Protein AF-0000000084507721 (afdb_homodimer)

Organism: NCBI:txid456999

Nearest PDB structures (foldseek):
  3mil-assembly1_B  TM=8.623E-01  e=1.709E-20  Saccharomyces cerevisiae
  4s1p-assembly1_A  TM=7.567E-01  e=1.473E-06  Slackia heliotrinireducens DSM 20476
  6tv3-assembly1_A  TM=5.163E-01  e=1.808E-02  Pyrococcus furiosus
  1ejb-assembly1_E  TM=3.670E-01  e=1.397E-01  Saccharomyces cerevisiae
  2p2n-assembly1_B  TM=4.055E-01  e=7.359E+00  Escherichia coli

Secondary structure (DSSP, 8-state):
-B-S-S-EEEEEESHHHHGGGSTT-HHHHHHHHTTTT-EEEEEE-TT--HHHHHHHHHHHBPPGGGGGGS--EEEEEEE--TTTTS-TTSTT---HHHHHHHHHHHHHHHH-TTSTT--TT-EEEEEPPPP--HHHHHHHHHTSSS-------HHHHHHHHHHHHHHHHHHT--EE-HHHHHHHHTTTSTGGGGGT-TTSSS--HHHHHHHHHHHHHHHHHH-GGGSTTTSPPSS--GGGS-TTS-GGGGS------/-B-S-S-EEEEEESHHHHGGGSTT-HHHHHHHHTTTT-EEEEEE-TT--HHHHHHHHHHHBPPGGGGGGS--EEEEEEE--TTTTS-TTSTT---HHHHHHHHHHHHHHHH-TTSTT--TT-EEEEEPPPP--HHHHHHHHHTSSS-------HHHHHHHHHHHHHHHHHHT--EE-HHHHHHHHTTTSTGGGGGT-TTSSS--HHHHHHHHHHHHHHHHHH-GGGSTTTSPPSS--GGGS-TTS-GGGGS------

Sequence (514 aa):
MAANALDCIMLLGDSLTQGGWEPRGFAQQLAYVYARKLDVINRGLSGYNTEWAIPVFEQCFAKSEIQSSVPKVKLLVIWFGANDACLEQSPQHVPLAKFAENINKLIDIPTSPSSPWYSPTTRIILVTAPPVNATQRGKELGSRNPPIAPDRTHETTRSYAQAVIDVGNKRSIPVVDLWSALWREAGETEKGLESLLPDGLHCNEKSYTVLYDLIIKTISEHYPELHFDKLPKVYPAWDEIDWKNPGPSLKSHRIDIMAANALDCIMLLGDSLTQGGWEPRGFAQQLAYVYARKLDVINRGLSGYNTEWAIPVFEQCFAKSEIQSSVPKVKLLVIWFGANDACLEQSPQHVPLAKFAENINKLIDIPTSPSSPWYSPTTRIILVTAPPVNATQRGKELGSRNPPIAPDRTHETTRSYAQAVIDVGNKRSIPVVDLWSALWREAGETEKGLESLLPDGLHCNEKSYTVLYDLIIKTISEHYPELHFDKLPKVYPAWDEIDWKNPGPSLKSHRIDI

Solvent-accessible surface area (backbone atoms only — not comparable to full-atom values): 25578 Å² total; per-residue (Å²): 48,48,31,64,58,48,37,24,35,36,37,37,26,14,40,68,44,43,48,12,29,39,63,46,12,33,51,23,52,48,35,44,65,23,54,58,46,32,46,60,44,74,52,22,36,51,64,36,24,61,78,62,41,51,62,42,45,62,54,39,36,21,40,47,90,54,30,88,63,29,24,44,31,53,33,38,37,44,38,56,36,63,38,20,29,25,36,82,90,39,93,41,36,42,60,68,70,57,44,46,51,41,53,50,49,64,53,34,40,35,62,31,86,86,33,69,29,35,33,84,68,45,39,61,37,40,34,29,25,60,65,41,20,33,66,56,32,25,52,56,34,46,69,38,90,74,59,38,75,68,44,52,45,46,67,50,35,48,53,40,25,49,40,48,48,51,52,21,60,75,68,72,35,55,62,40,59,41,25,61,54,50,35,57,74,16,71,69,38,58,76,39,32,51,82,32,14,78,60,19,66,46,68,38,48,62,41,21,44,52,49,37,53,45,50,53,50,49,31,50,74,76,39,46,76,69,27,57,90,65,46,66,51,25,51,61,54,49,89,67,43,39,85,93,56,42,71,81,43,46,43,80,56,71,72,93,120,48,48,31,60,58,47,36,24,34,36,38,38,28,14,40,67,44,43,48,12,31,39,62,46,11,33,50,22,51,48,33,44,64,22,56,58,46,32,46,62,43,72,52,22,36,52,65,36,24,61,79,64,39,49,61,41,44,62,55,39,36,22,38,47,89,53,32,88,62,28,25,43,31,52,34,36,39,44,37,55,38,63,39,19,30,26,35,83,89,40,92,41,36,41,59,67,69,56,43,47,51,41,55,50,48,64,53,34,40,35,61,30,83,84,32,70,29,35,32,85,70,45,38,61,38,39,35,29,26,60,64,41,20,32,67,57,31,26,52,56,33,47,68,38,90,74,60,37,74,68,44,52,44,47,68,50,34,49,53,40,25,48,40,48,48,50,51,21,60,76,69,73,36,56,62,40,61,40,25,61,53,50,36,57,74,16,70,70,40,59,77,39,32,52,81,33,14,78,61,19,65,45,69,37,50,64,41,21,42,53,49,38,53,44,52,52,51,49,30,50,73,76,39,46,76,69,28,56,89,64,45,66,50,24,51,61,54,51,89,66,42,40,83,92,57,42,70,82,42,47,44,79,57,69,73,95,117

Radius of gyration: 23.7 Å; Cα contacts (8 Å, |Δi|>4): 1143; chains: 2; bounding box: 50×69×52 Å

Structure (mmCIF, N/CA/C/O backbone):
data_AF-0000000084507721-model_v1
#
loop_
_entity.id
_entity.type
_entity.pdbx_description
1 polymer 'GDSL esterase/lipase At5g62930'
#
loop_
_atom_site.group_PDB
_atom_site.id
_atom_site.type_symbol
_atom_site.label_atom_id
_atom_site.label_alt_id
_atom_site.label_comp_id
_atom_site.label_asym_id
_atom_site.label_entity_id
_atom_site.label_seq_id
_atom_site.pdbx_PDB_ins_code
_atom_site.Cartn_x
_atom_site.Cartn_y
_atom_site.Cartn_z
_atom_site.occupancy
_atom_site.B_iso_or_equiv
_atom_site.auth_seq_id
_atom_site.auth_comp_id
_atom_site.auth_asym_id
_atom_site.auth_atom_id
_atom_site.pdbx_PDB_model_num
ATOM 1 N N . MET A 1 1 ? -9.742 -3.73 -13.961 1 88 1 MET A N 1
ATOM 2 C CA . MET A 1 1 ? -9.922 -2.645 -13 1 88 1 MET A CA 1
ATOM 3 C C . MET A 1 1 ? -10.055 -3.191 -11.578 1 88 1 MET A C 1
ATOM 5 O O . MET A 1 1 ? -10.336 -4.375 -11.391 1 88 1 MET A O 1
ATOM 9 N N . ALA A 1 2 ? -9.672 -2.301 -10.641 1 92 2 ALA A N 1
ATOM 10 C CA . ALA A 1 2 ? -9.727 -2.764 -9.258 1 92 2 ALA A CA 1
ATOM 11 C C . ALA A 1 2 ? -11.141 -2.688 -8.703 1 92 2 ALA A C 1
ATOM 13 O O . ALA A 1 2 ? -11.664 -1.598 -8.453 1 92 2 ALA A O 1
ATOM 14 N N . ALA A 1 3 ? -11.688 -3.791 -8.469 1 92.88 3 ALA A N 1
ATOM 15 C CA . ALA A 1 3 ? -13.055 -3.838 -7.945 1 92.88 3 ALA A CA 1
ATOM 16 C C . ALA A 1 3 ? -13.094 -3.381 -6.488 1 92.88 3 ALA A C 1
ATOM 18 O O . ALA A 1 3 ? -12.055 -3.252 -5.84 1 92.88 3 ALA A O 1
ATOM 19 N N . ASN A 1 4 ? -14.289 -3.09 -6.055 1 92.75 4 ASN A N 1
ATOM 20 C CA . ASN A 1 4 ? -14.539 -2.764 -4.652 1 92.75 4 ASN A CA 1
ATOM 21 C C . ASN A 1 4 ? -14.555 -4.016 -3.781 1 92.75 4 ASN A C 1
ATOM 23 O O . ASN A 1 4 ? -15.562 -4.316 -3.137 1 92.75 4 ASN A O 1
ATOM 27 N N . ALA A 1 5 ? -13.43 -4.695 -3.754 1 94.25 5 ALA A N 1
ATOM 28 C CA . ALA A 1 5 ? -13.352 -6.008 -3.115 1 94.25 5 ALA A CA 1
ATOM 29 C C . ALA A 1 5 ? -12.992 -5.879 -1.638 1 94.25 5 ALA A C 1
ATOM 31 O O . ALA A 1 5 ? -13.375 -6.719 -0.822 1 94.25 5 ALA A O 1
ATOM 32 N N . LEU A 1 6 ? -12.258 -4.914 -1.302 1 96.44 6 LEU A N 1
ATOM 33 C CA . LEU A 1 6 ? -11.867 -4.645 0.077 1 96.44 6 LEU A CA 1
ATOM 34 C C . LEU A 1 6 ? -12.133 -3.189 0.445 1 96.44 6 LEU A C 1
ATOM 36 O O . LEU A 1 6 ? -11.93 -2.291 -0.378 1 96.44 6 LEU A O 1
ATOM 40 N N . ASP A 1 7 ? -12.594 -2.949 1.655 1 97.06 7 ASP A N 1
ATOM 41 C CA . ASP A 1 7 ? -12.578 -1.606 2.229 1 97.06 7 ASP A CA 1
ATOM 42 C C . ASP A 1 7 ? -11.148 -1.146 2.5 1 97.06 7 ASP A C 1
ATOM 44 O O . ASP A 1 7 ? -10.188 -1.855 2.18 1 97.06 7 ASP A O 1
ATOM 48 N N . CYS A 1 8 ? -10.992 0.121 3.043 1 97.69 8 CYS A N 1
ATOM 49 C CA . CYS A 1 8 ? -9.602 0.556 3.115 1 97.69 8 CYS A CA 1
ATOM 50 C C . CYS A 1 8 ? -9.391 1.503 4.289 1 97.69 8 CYS A C 1
ATOM 52 O O . CYS A 1 8 ? -10.352 1.972 4.898 1 97.69 8 CYS A O 1
ATOM 54 N N . ILE A 1 9 ? -8.141 1.594 4.695 1 98.75 9 ILE A N 1
ATOM 55 C CA . ILE A 1 9 ? -7.594 2.686 5.492 1 98.75 9 ILE A CA 1
ATOM 56 C C . ILE A 1 9 ? -7 3.748 4.57 1 98.75 9 ILE A C 1
ATOM 58 O O . ILE A 1 9 ? -6.199 3.432 3.684 1 98.75 9 ILE A O 1
ATOM 62 N N . MET A 1 10 ? -7.434 4.973 4.727 1 98.81 10 MET A N 1
ATOM 63 C CA . MET A 1 10 ? -6.848 6.066 3.955 1 98.81 10 MET A CA 1
ATOM 64 C C . MET A 1 10 ? -5.957 6.938 4.832 1 98.81 10 MET A C 1
ATOM 66 O O . MET A 1 10 ? -6.371 7.371 5.906 1 98.81 10 MET A O 1
ATOM 70 N N . LEU A 1 11 ? -4.719 7.09 4.422 1 98.94 11 LEU A N 1
ATOM 71 C CA . LEU A 1 11 ? -3.752 7.969 5.062 1 98.94 11 LEU A CA 1
ATOM 72 C C . LEU A 1 11 ? -3.65 9.297 4.324 1 98.94 11 LEU A C 1
ATOM 74 O O . LEU A 1 11 ? -3.361 9.328 3.125 1 98.94 11 LEU A O 1
ATOM 78 N N . LEU A 1 12 ? -3.979 10.375 4.926 1 98.94 12 LEU A N 1
ATOM 79 C CA . LEU A 1 12 ? -3.969 11.703 4.324 1 98.94 12 LEU A CA 1
ATOM 80 C C . LEU A 1 12 ? -2.951 12.602 5.016 1 98.94 12 LEU A C 1
ATOM 82 O O . LEU A 1 12 ? -3 12.781 6.238 1 98.94 12 LEU A O 1
ATOM 86 N N . GLY A 1 13 ? -2.045 13.148 4.273 1 98.88 13 GLY A N 1
ATOM 87 C CA . GLY A 1 13 ? -1.052 14.016 4.887 1 98.88 13 GLY A CA 1
ATOM 88 C C . GLY A 1 13 ? -0.042 14.562 3.893 1 98.88 13 GLY A C 1
ATOM 89 O O . GLY A 1 13 ? -0.353 14.727 2.711 1 98.88 13 GLY A O 1
ATOM 90 N N . ASP A 1 14 ? 1.093 14.953 4.371 1 98.75 14 ASP A N 1
ATOM 91 C CA . ASP A 1 14 ? 2.133 15.57 3.555 1 98.75 14 ASP A CA 1
ATOM 92 C C . ASP A 1 14 ? 3.252 14.578 3.246 1 98.75 14 ASP A C 1
ATOM 94 O O . ASP A 1 14 ? 2.99 13.406 2.957 1 98.75 14 ASP A O 1
ATOM 98 N N . SER A 1 15 ? 4.539 15.023 3.254 1 98.75 15 SER A N 1
ATOM 99 C CA . SER A 1 15 ? 5.664 14.156 2.916 1 98.75 15 SER A CA 1
ATOM 100 C C . SER A 1 15 ? 5.867 13.078 3.973 1 98.75 15 SER A C 1
ATOM 102 O O . SER A 1 15 ? 6.332 11.977 3.664 1 98.75 15 SER A O 1
ATOM 104 N N . LEU A 1 16 ? 5.57 13.398 5.188 1 98.88 16 LEU A N 1
ATOM 105 C CA . LEU A 1 16 ? 5.691 12.422 6.266 1 98.88 16 LEU A CA 1
ATOM 106 C C . LEU A 1 16 ? 4.773 11.234 6.027 1 98.88 16 LEU A C 1
ATOM 108 O O . LEU A 1 16 ? 5.172 10.086 6.227 1 98.88 16 LEU A O 1
ATOM 112 N N . THR A 1 17 ? 3.559 11.516 5.566 1 98.94 17 THR A N 1
ATOM 113 C CA . THR A 1 17 ? 2.594 10.477 5.238 1 98.94 17 THR A CA 1
ATOM 114 C C . THR A 1 17 ? 3.018 9.727 3.979 1 98.94 17 THR A C 1
ATOM 116 O O . THR A 1 17 ? 2.99 8.492 3.943 1 98.94 17 THR A O 1
ATOM 119 N N . GLN A 1 18 ? 3.43 10.508 2.924 1 98.88 18 GLN A N 1
ATOM 120 C CA . GLN A 1 18 ? 3.904 9.891 1.689 1 98.88 18 GLN A CA 1
ATOM 121 C C . GLN A 1 18 ? 5.043 8.914 1.965 1 98.88 18 GLN A C 1
ATOM 123 O O . GLN A 1 18 ? 5.082 7.824 1.392 1 98.88 18 GLN A O 1
ATOM 128 N N . GLY A 1 19 ? 5.957 9.281 2.891 1 98.75 19 GLY A N 1
ATOM 129 C CA . GLY A 1 19 ? 7.129 8.492 3.225 1 98.75 19 GLY A CA 1
ATOM 130 C C . GLY A 1 19 ? 6.793 7.207 3.959 1 98.75 19 GLY A C 1
ATOM 131 O O . GLY A 1 19 ? 7.656 6.348 4.148 1 98.75 19 GLY A O 1
ATOM 132 N N . GLY A 1 20 ? 5.496 7.035 4.309 1 98.81 20 GLY A N 1
ATOM 133 C CA . GLY A 1 20 ? 5.062 5.848 5.027 1 98.81 20 GLY A CA 1
ATOM 134 C C . GLY A 1 20 ? 5.336 4.562 4.273 1 98.81 20 GLY A C 1
ATOM 135 O O . GLY A 1 20 ? 5.336 3.479 4.859 1 98.81 20 GLY A O 1
ATOM 136 N N . TRP A 1 21 ? 5.625 4.664 2.986 1 98.75 21 TRP A N 1
ATOM 137 C CA . TRP A 1 21 ? 5.887 3.488 2.16 1 98.75 21 TRP A CA 1
ATOM 138 C C . TRP A 1 21 ? 7.348 3.066 2.268 1 98.75 21 TRP A C 1
ATOM 140 O O . TRP A 1 21 ? 7.746 2.041 1.71 1 98.75 21 TRP A O 1
ATOM 150 N N . GLU A 1 22 ? 8.188 3.832 2.959 1 98.56 22 GLU A N 1
ATOM 151 C CA . GLU A 1 22 ? 9.57 3.406 3.176 1 98.56 22 GLU A CA 1
ATOM 152 C C . GLU A 1 22 ? 9.625 2.064 3.9 1 98.56 22 GLU A C 1
ATOM 154 O O . GLU A 1 22 ? 8.656 1.66 4.547 1 98.56 22 GLU A O 1
ATOM 159 N N . PRO A 1 23 ? 10.781 1.342 3.721 1 98.25 23 PRO A N 1
ATOM 160 C CA . PRO A 1 23 ? 10.906 0.132 4.539 1 98.25 23 PRO A CA 1
ATOM 161 C C . PRO A 1 23 ? 10.719 0.404 6.027 1 98.25 23 PRO A C 1
ATOM 163 O O . PRO A 1 23 ? 11.375 1.283 6.59 1 98.25 23 PRO A O 1
ATOM 166 N N . ARG A 1 24 ? 9.773 -0.281 6.578 1 98.12 24 ARG A N 1
ATOM 167 C CA . ARG A 1 24 ? 9.391 -0.122 7.977 1 98.12 24 ARG A CA 1
ATOM 168 C C . ARG A 1 24 ? 8.703 1.22 8.203 1 98.12 24 ARG A C 1
ATOM 170 O O . ARG A 1 24 ? 8.609 1.692 9.336 1 98.12 24 ARG A O 1
ATOM 177 N N . GLY A 1 25 ? 8.258 1.929 7.129 1 98.81 25 GLY A N 1
ATOM 178 C CA . GLY A 1 25 ? 7.332 3.041 7.281 1 98.81 25 GLY A CA 1
ATOM 179 C C . GLY A 1 25 ? 5.992 2.629 7.859 1 98.81 25 GLY A C 1
ATOM 180 O O . GLY A 1 25 ? 5.613 1.457 7.789 1 98.81 25 GLY A O 1
ATOM 181 N N . PHE A 1 26 ? 5.242 3.568 8.367 1 98.94 26 PHE A N 1
ATOM 182 C CA . PHE A 1 26 ? 4.012 3.211 9.062 1 98.94 26 PHE A CA 1
ATOM 183 C C . PHE A 1 26 ? 2.963 2.703 8.078 1 98.94 26 PHE A C 1
ATOM 185 O O . PHE A 1 26 ? 2.178 1.812 8.406 1 98.94 26 PHE A O 1
ATOM 192 N N . ALA A 1 27 ? 2.893 3.242 6.871 1 98.94 27 ALA A N 1
ATOM 193 C CA . ALA A 1 27 ? 1.956 2.756 5.859 1 98.94 27 ALA A CA 1
ATOM 194 C C . ALA A 1 27 ? 2.285 1.321 5.453 1 98.94 27 ALA A C 1
ATOM 196 O O . ALA A 1 27 ? 1.387 0.491 5.301 1 98.94 27 ALA A O 1
ATOM 197 N N . GLN A 1 28 ? 3.6 1.081 5.27 1 98.88 28 GLN A N 1
ATOM 198 C CA . GLN A 1 28 ? 4.031 -0.279 4.965 1 98.88 28 GLN A CA 1
ATOM 199 C C . GLN A 1 28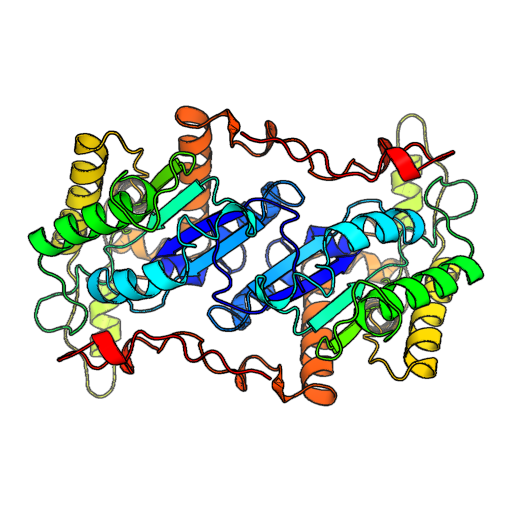 ? 3.645 -1.243 6.082 1 98.88 28 GLN A C 1
ATOM 201 O O . GLN A 1 28 ? 3.139 -2.336 5.816 1 98.88 28 GLN A O 1
ATOM 206 N N . GLN A 1 29 ? 3.848 -0.898 7.285 1 98.94 29 GLN A N 1
ATOM 207 C CA . GLN A 1 29 ? 3.541 -1.763 8.422 1 98.94 29 GLN A CA 1
ATOM 208 C C . GLN A 1 29 ? 2.041 -2.014 8.531 1 98.94 29 GLN A C 1
ATOM 210 O O . GLN A 1 29 ? 1.61 -3.137 8.797 1 98.94 29 GLN A O 1
ATOM 215 N N . LEU A 1 30 ? 1.289 -0.961 8.312 1 98.94 30 LEU A N 1
ATOM 216 C CA . LEU A 1 30 ? -0.161 -1.122 8.312 1 98.94 30 LEU A CA 1
ATOM 217 C C . LEU A 1 30 ? -0.604 -2.057 7.195 1 98.94 30 LEU A C 1
ATOM 219 O O . LEU A 1 30 ? -1.425 -2.951 7.414 1 98.94 30 LEU A O 1
ATOM 223 N N . ALA A 1 31 ? -0.067 -1.863 5.973 1 98.94 31 ALA A N 1
ATOM 224 C CA . ALA A 1 31 ? -0.443 -2.691 4.828 1 98.94 31 ALA A CA 1
ATOM 225 C C . ALA A 1 31 ? -0.14 -4.164 5.094 1 98.94 31 ALA A C 1
ATOM 227 O O . ALA A 1 31 ? -0.88 -5.043 4.648 1 98.94 31 ALA A O 1
ATOM 228 N N . TYR A 1 32 ? 0.902 -4.348 5.828 1 98.81 32 TYR A N 1
ATOM 229 C CA . TYR A 1 32 ? 1.306 -5.719 6.129 1 98.81 32 TYR A CA 1
ATOM 230 C C . TYR A 1 32 ? 0.302 -6.391 7.059 1 98.81 32 TYR A C 1
ATOM 232 O O . TYR A 1 32 ? -0.2 -7.477 6.762 1 98.81 32 TYR A O 1
ATOM 240 N N . VAL A 1 33 ? -0.118 -5.766 8.102 1 98.81 33 VAL A N 1
ATOM 241 C CA . VAL A 1 33 ? -0.924 -6.441 9.109 1 98.81 33 VAL A CA 1
ATOM 242 C C . VAL A 1 33 ? -2.389 -6.453 8.68 1 98.81 33 VAL A C 1
ATOM 244 O O . VAL A 1 33 ? -3.158 -7.32 9.102 1 98.81 33 VAL A O 1
ATOM 247 N N . TYR A 1 34 ? -2.777 -5.562 7.805 1 98.75 34 TYR A N 1
ATOM 248 C CA . TYR A 1 34 ? -4.168 -5.508 7.363 1 98.75 34 TYR A CA 1
ATOM 249 C C . TYR A 1 34 ? -4.348 -6.234 6.039 1 98.75 34 TYR A C 1
ATOM 251 O O . TYR A 1 34 ? -5.441 -6.227 5.461 1 98.75 34 TYR A O 1
ATOM 259 N N . ALA A 1 35 ? -3.271 -6.871 5.535 1 98.38 35 ALA A N 1
ATOM 260 C CA . ALA A 1 35 ? -3.365 -7.621 4.289 1 98.38 35 ALA A CA 1
ATOM 261 C C . ALA A 1 35 ? -4.543 -8.594 4.32 1 98.38 35 ALA A C 1
ATOM 263 O O . ALA A 1 35 ? -4.789 -9.25 5.336 1 98.38 35 ALA A O 1
ATOM 264 N N . ARG A 1 36 ? -5.348 -8.594 3.152 1 97.88 36 ARG A N 1
ATOM 265 C CA . ARG A 1 36 ? -6.492 -9.469 2.926 1 97.88 36 ARG A CA 1
ATOM 266 C C . ARG A 1 36 ? -7.691 -9.031 3.762 1 97.88 36 ARG A C 1
ATOM 268 O O . ARG A 1 36 ? -8.75 -9.656 3.721 1 97.88 36 ARG A O 1
ATOM 275 N N . LYS A 1 37 ? -7.531 -7.945 4.559 1 97.94 37 LYS A N 1
ATOM 276 C CA . LYS A 1 37 ? -8.602 -7.438 5.406 1 97.94 37 LYS A CA 1
ATOM 277 C C . LYS A 1 37 ? -9.031 -6.039 4.969 1 97.94 37 LYS A C 1
ATOM 279 O O . LYS A 1 37 ? -10.211 -5.809 4.684 1 97.94 37 LYS A O 1
ATOM 284 N N . LEU A 1 38 ? -8.141 -5.125 4.895 1 98.12 38 LEU A N 1
ATOM 285 C CA . LEU A 1 38 ? -8.297 -3.756 4.414 1 98.12 38 LEU A CA 1
ATOM 286 C C . LEU A 1 38 ? -7.109 -3.338 3.557 1 98.12 38 LEU A C 1
ATOM 288 O O . LEU A 1 38 ? -5.965 -3.658 3.879 1 98.12 38 LEU A O 1
ATOM 292 N N . ASP A 1 39 ? -7.406 -2.664 2.5 1 98.38 39 ASP A N 1
ATOM 293 C CA . ASP A 1 39 ? -6.32 -2.02 1.77 1 98.38 39 ASP A CA 1
ATOM 294 C C . ASP A 1 39 ? -5.848 -0.757 2.488 1 98.38 39 ASP A C 1
ATOM 296 O O . ASP A 1 39 ? -6.594 -0.171 3.277 1 98.38 39 ASP A O 1
ATOM 300 N N . VAL A 1 40 ? -4.602 -0.398 2.33 1 98.81 40 VAL A N 1
ATOM 301 C CA . VAL A 1 40 ? -4.07 0.877 2.797 1 98.81 40 VAL A CA 1
ATOM 302 C C . VAL A 1 40 ? -3.783 1.787 1.604 1 98.81 40 VAL A C 1
ATOM 304 O O . VAL A 1 40 ? -3.049 1.409 0.689 1 98.81 40 VAL A O 1
ATOM 307 N N . ILE A 1 41 ? -4.434 2.932 1.589 1 98.5 41 ILE A N 1
ATOM 308 C CA . ILE A 1 41 ? -4.266 3.939 0.545 1 98.5 41 ILE A CA 1
ATOM 309 C C . ILE A 1 41 ? -3.521 5.148 1.108 1 98.5 41 ILE A C 1
ATOM 311 O O . ILE A 1 41 ? -3.92 5.711 2.131 1 98.5 41 ILE A O 1
ATOM 315 N N . ASN A 1 42 ? -2.414 5.441 0.491 1 98.81 42 ASN A N 1
ATOM 316 C CA . ASN A 1 42 ? -1.582 6.555 0.943 1 98.81 42 ASN A CA 1
ATOM 317 C C . ASN A 1 42 ? -1.792 7.797 0.083 1 98.81 42 ASN A C 1
ATOM 319 O O . ASN A 1 42 ? -1.449 7.805 -1.101 1 98.81 42 ASN A O 1
ATOM 323 N N . ARG A 1 43 ? -2.41 8.781 0.627 1 98.75 43 ARG A N 1
ATOM 324 C CA . ARG A 1 43 ? -2.607 10.086 0.01 1 98.75 43 ARG A CA 1
ATOM 325 C C . ARG A 1 43 ? -1.711 11.133 0.657 1 98.75 43 ARG A C 1
ATOM 327 O O . ARG A 1 43 ? -2.174 12.227 1.006 1 98.75 43 ARG A O 1
ATOM 334 N N . GLY A 1 44 ? -0.457 10.688 0.925 1 98.75 44 GLY A N 1
ATOM 335 C CA . GLY A 1 44 ? 0.569 11.648 1.31 1 98.75 44 GLY A CA 1
ATOM 336 C C . GLY A 1 44 ? 1.024 12.531 0.161 1 98.75 44 GLY A C 1
ATOM 337 O O . GLY A 1 44 ? 1.336 12.031 -0.923 1 98.75 44 GLY A O 1
ATOM 338 N N . LEU A 1 45 ? 0.991 13.82 0.397 1 98.31 45 LEU A N 1
ATOM 339 C CA . LEU A 1 45 ? 1.33 14.82 -0.61 1 98.31 45 LEU A CA 1
ATOM 340 C C . LEU A 1 45 ? 2.529 15.648 -0.168 1 98.31 45 LEU A C 1
ATOM 342 O O . LEU A 1 45 ? 2.367 16.688 0.487 1 98.31 45 LEU A O 1
ATOM 346 N N . SER A 1 46 ? 3.709 15.195 -0.587 1 98.44 46 SER A N 1
ATOM 347 C CA . SER A 1 46 ? 4.961 15.812 -0.158 1 98.44 46 SER A CA 1
ATOM 348 C C . SER A 1 46 ? 4.938 17.328 -0.359 1 98.44 46 SER A C 1
ATOM 350 O O . SER A 1 46 ? 4.637 17.797 -1.454 1 98.44 46 SER A O 1
ATOM 352 N N . GLY A 1 47 ? 5.188 18.016 0.685 1 98.31 47 GLY A N 1
ATOM 353 C CA . GLY A 1 47 ? 5.32 19.469 0.648 1 98.31 47 GLY A CA 1
ATOM 354 C C . GLY A 1 47 ? 4.004 20.188 0.867 1 98.31 47 GLY A C 1
ATOM 355 O O . GLY A 1 47 ? 3.984 21.406 1.082 1 98.31 47 GLY A O 1
ATOM 356 N N . TYR A 1 48 ? 2.902 19.5 0.86 1 98.62 48 TYR A N 1
ATOM 357 C CA . TYR A 1 48 ? 1.591 20.125 0.93 1 98.62 48 TYR A CA 1
ATOM 358 C C . TYR A 1 48 ? 1.293 20.609 2.344 1 98.62 48 TYR A C 1
ATOM 360 O O . TYR A 1 48 ? 1.661 19.953 3.322 1 98.62 48 TYR A O 1
ATOM 368 N N . ASN A 1 49 ? 0.695 21.781 2.43 1 98.56 49 ASN A N 1
ATOM 369 C CA . ASN A 1 49 ? 0.019 22.219 3.643 1 98.56 49 ASN A CA 1
ATOM 370 C C . ASN A 1 49 ? -1.466 21.875 3.621 1 98.56 49 ASN A C 1
ATOM 372 O O . ASN A 1 49 ? -1.944 21.234 2.676 1 98.56 49 ASN A O 1
ATOM 376 N N . THR A 1 50 ? -2.156 22.188 4.656 1 98.62 50 THR A N 1
ATOM 377 C CA . THR A 1 50 ? -3.562 21.812 4.773 1 98.62 50 THR A CA 1
ATOM 378 C C . THR A 1 50 ? -4.402 22.547 3.736 1 98.62 50 THR A C 1
ATOM 380 O O . THR A 1 50 ? -5.379 22 3.219 1 98.62 50 THR A O 1
ATOM 383 N N . GLU A 1 51 ? -4.016 23.797 3.412 1 97.56 51 GLU A N 1
ATOM 384 C CA . GLU A 1 51 ? -4.766 24.562 2.432 1 97.56 51 GLU A CA 1
ATOM 385 C C . GLU A 1 51 ? -4.738 23.906 1.058 1 97.56 51 GLU A C 1
ATOM 387 O O . GLU A 1 51 ? -5.758 23.844 0.366 1 97.56 51 GLU A O 1
ATOM 392 N N . TRP A 1 52 ? -3.598 23.469 0.7 1 98.06 52 TRP A N 1
ATOM 393 C CA . TRP A 1 52 ? -3.426 22.844 -0.604 1 98.06 52 TRP A CA 1
ATOM 394 C C . TRP A 1 52 ? -4.023 21.438 -0.615 1 98.06 52 TRP A C 1
ATOM 396 O O . TRP A 1 52 ? -4.496 20.969 -1.652 1 98.06 52 TRP A O 1
ATOM 406 N N . ALA A 1 53 ? -4.074 20.781 0.524 1 98.25 53 ALA A N 1
ATOM 407 C CA . ALA A 1 53 ? -4.496 19.375 0.614 1 98.25 53 ALA A CA 1
ATOM 408 C C . ALA A 1 53 ? -6.012 19.25 0.496 1 98.25 53 ALA A C 1
ATOM 410 O O . ALA A 1 53 ? -6.523 18.25 -0.004 1 98.25 53 ALA A O 1
ATOM 411 N N . ILE A 1 54 ? -6.781 20.25 0.938 1 98.25 54 ILE A N 1
ATOM 412 C CA . ILE A 1 54 ? -8.234 20.172 1.067 1 98.25 54 ILE A CA 1
ATOM 413 C C . ILE A 1 54 ? -8.859 19.906 -0.302 1 98.25 54 ILE A C 1
ATOM 415 O O . ILE A 1 54 ? -9.602 18.938 -0.483 1 98.25 54 ILE A O 1
ATOM 419 N N . PRO A 1 55 ? -8.508 20.719 -1.353 1 97.31 55 PRO A N 1
ATOM 420 C CA . PRO A 1 55 ? -9.125 20.453 -2.652 1 97.31 55 PRO A CA 1
ATOM 421 C C . PRO A 1 55 ? -8.703 19.094 -3.23 1 97.31 55 PRO A C 1
ATOM 423 O O . PRO A 1 55 ? -9.484 18.453 -3.947 1 97.31 55 PRO A O 1
ATOM 426 N N . VAL A 1 56 ? -7.516 18.641 -2.967 1 97.81 56 VAL A N 1
ATOM 427 C CA . VAL A 1 56 ? -7.055 17.344 -3.445 1 97.81 56 VAL A CA 1
ATOM 428 C C . VAL A 1 56 ? -7.812 16.219 -2.727 1 97.81 56 VAL A C 1
ATOM 430 O O . VAL A 1 56 ? -8.242 15.258 -3.354 1 97.81 56 VAL A O 1
ATOM 433 N N . PHE A 1 57 ? -8.016 16.438 -1.44 1 98.56 57 PHE A N 1
ATOM 434 C CA . PHE A 1 57 ? -8.766 15.461 -0.661 1 98.56 57 PHE A CA 1
ATOM 435 C C . PHE A 1 57 ? -10.18 15.305 -1.208 1 98.56 57 PHE A C 1
ATOM 437 O O . PHE A 1 57 ? -10.695 14.188 -1.308 1 98.56 57 PHE A O 1
ATOM 444 N N . GLU A 1 58 ? -10.789 16.344 -1.592 1 97.75 58 GLU A N 1
ATOM 445 C CA . GLU A 1 58 ? -12.133 16.328 -2.15 1 97.75 58 GLU A CA 1
ATOM 446 C C . GLU A 1 58 ? -12.195 15.5 -3.43 1 97.75 58 GLU A C 1
ATOM 448 O O . GLU A 1 58 ? -13.266 15.008 -3.803 1 97.75 58 GLU A O 1
ATOM 453 N N . GLN A 1 59 ? -11.07 15.367 -4.055 1 97.06 59 GLN A N 1
ATOM 454 C CA . GLN A 1 59 ? -11 14.547 -5.262 1 97.06 59 GLN A CA 1
ATOM 455 C C . GLN A 1 59 ? -10.672 13.102 -4.926 1 97.06 59 GLN A C 1
ATOM 457 O O . GLN A 1 59 ? -10.984 12.188 -5.695 1 97.06 59 GLN A O 1
ATOM 462 N N . CYS A 1 60 ? -10.055 12.875 -3.785 1 97.69 60 CYS A N 1
ATOM 463 C CA . CYS A 1 60 ? -9.602 11.547 -3.398 1 97.69 60 CYS A CA 1
ATOM 464 C C . CYS A 1 60 ? -10.672 10.812 -2.602 1 97.69 60 CYS A C 1
ATOM 466 O O . CYS A 1 60 ? -10.633 9.586 -2.48 1 97.69 60 CYS A O 1
ATOM 468 N N . PHE A 1 61 ? -11.539 11.562 -2.016 1 98.12 61 PHE A N 1
ATOM 469 C CA . PHE A 1 61 ? -12.633 10.992 -1.244 1 98.12 61 PHE A CA 1
ATOM 470 C C . PHE A 1 61 ? -13.93 11.008 -2.051 1 98.12 61 PHE A C 1
ATOM 472 O O . PHE A 1 61 ? -14.312 12.039 -2.605 1 98.12 61 PHE A O 1
ATOM 479 N N . ALA A 1 62 ? -14.562 9.891 -2.125 1 97 62 ALA A N 1
ATOM 480 C CA . ALA A 1 62 ? -15.719 9.758 -3.012 1 97 62 ALA A CA 1
ATOM 481 C C . ALA A 1 62 ? -16.906 10.555 -2.484 1 97 62 ALA A C 1
ATOM 483 O O . ALA A 1 62 ? -17.188 10.555 -1.281 1 97 62 ALA A O 1
ATOM 484 N N . LYS A 1 63 ? -17.609 11.211 -3.309 1 96.94 63 LYS A N 1
ATOM 485 C CA . LYS A 1 63 ? -18.875 11.859 -2.947 1 96.94 63 LYS A CA 1
ATOM 486 C C . LYS A 1 63 ? -19.922 10.82 -2.555 1 96.94 63 LYS A C 1
ATOM 488 O O . LYS A 1 63 ? -19.875 9.672 -2.998 1 96.94 63 LYS A O 1
ATOM 493 N N . SER A 1 64 ? -20.828 11.281 -1.855 1 95.5 64 SER A N 1
ATOM 494 C CA . SER A 1 64 ? -21.828 10.391 -1.273 1 95.5 64 SER A CA 1
ATOM 495 C C . SER A 1 64 ? -22.578 9.617 -2.352 1 95.5 64 SER A C 1
ATOM 497 O O . SER A 1 64 ? -22.875 8.438 -2.174 1 95.5 64 SER A O 1
ATOM 499 N N . GLU A 1 65 ? -22.703 10.18 -3.512 1 93.31 65 GLU A N 1
ATOM 500 C CA . GLU A 1 65 ? -23.547 9.617 -4.562 1 93.31 65 GLU A CA 1
ATOM 501 C C . GLU A 1 65 ? -22.891 8.391 -5.203 1 93.31 65 GLU A C 1
ATOM 503 O O . GLU A 1 65 ? -23.578 7.543 -5.773 1 93.31 65 GLU A O 1
ATOM 508 N N . ILE A 1 66 ? -21.578 8.281 -5.039 1 92.75 66 ILE A N 1
ATOM 509 C CA . ILE A 1 66 ? -20.906 7.184 -5.723 1 92.75 66 ILE A CA 1
ATOM 510 C C . ILE A 1 66 ? -20.234 6.27 -4.699 1 92.75 66 ILE A C 1
ATOM 512 O O . ILE A 1 66 ? -19.516 5.336 -5.066 1 92.75 66 ILE A O 1
ATOM 516 N N . GLN A 1 67 ? -20.453 6.453 -3.449 1 92.5 67 GLN A N 1
ATOM 517 C CA . GLN A 1 67 ? -19.75 5.77 -2.375 1 92.5 67 GLN A CA 1
ATOM 518 C C . GLN A 1 67 ? -20.047 4.273 -2.371 1 92.5 67 GLN A C 1
ATOM 520 O O . GLN A 1 67 ? -19.219 3.465 -1.957 1 92.5 67 GLN A O 1
ATOM 525 N N . SER A 1 68 ? -21.172 3.918 -2.881 1 89.69 68 SER A N 1
ATOM 526 C CA . SER A 1 68 ? -21.562 2.512 -2.871 1 89.69 68 SER A CA 1
ATOM 527 C C . SER A 1 68 ? -20.75 1.705 -3.875 1 89.69 68 SER A C 1
ATOM 529 O O . SER A 1 68 ? -20.672 0.478 -3.781 1 89.69 68 SER A O 1
ATOM 531 N N . SER A 1 69 ? -20.062 2.381 -4.742 1 91.06 69 SER A N 1
ATOM 532 C CA . SER A 1 69 ? -19.391 1.689 -5.836 1 91.06 69 SER A CA 1
ATOM 533 C C . SER A 1 69 ? -17.891 1.622 -5.602 1 91.06 69 SER A C 1
ATOM 535 O O . SER A 1 69 ? -17.156 1.022 -6.391 1 91.06 69 SER A O 1
ATOM 537 N N . VAL A 1 70 ? -17.438 2.23 -4.516 1 94.56 70 VAL A N 1
ATOM 538 C CA . VAL A 1 70 ? -16 2.293 -4.266 1 94.56 70 VAL A CA 1
ATOM 539 C C . VAL A 1 70 ? -15.703 1.782 -2.861 1 94.56 70 VAL A C 1
ATOM 541 O O . VAL A 1 70 ? -16.609 1.633 -2.037 1 94.56 70 VAL A O 1
ATOM 544 N N . PRO A 1 71 ? -14.477 1.438 -2.627 1 95.25 71 PRO A N 1
ATOM 545 C CA . PRO A 1 71 ? -14.117 0.94 -1.296 1 95.25 71 PRO A CA 1
ATOM 546 C C . PRO A 1 71 ? -14.469 1.926 -0.184 1 95.25 71 PRO A C 1
ATOM 548 O O . PRO A 1 71 ? -14.219 3.127 -0.316 1 95.25 71 PRO A O 1
ATOM 551 N N . LYS A 1 72 ? -15.055 1.417 0.827 1 95.94 72 LYS A N 1
ATOM 552 C CA . LYS A 1 72 ? -15.336 2.242 1.998 1 95.94 72 LYS A CA 1
ATOM 553 C C . LYS A 1 72 ? -14.055 2.578 2.756 1 95.94 72 LYS A C 1
ATOM 555 O O . LYS A 1 72 ? -13.203 1.712 2.961 1 95.94 72 LYS A O 1
ATOM 560 N N . VAL A 1 73 ? -13.891 3.799 3.096 1 98 73 VAL A N 1
ATOM 561 C CA . VAL A 1 73 ? -12.812 4.191 4 1 98 73 VAL A CA 1
ATOM 562 C C . VAL A 1 73 ? -13.242 3.943 5.445 1 98 73 VAL A C 1
ATOM 564 O O . VAL A 1 73 ? -13.992 4.734 6.023 1 98 73 VAL A O 1
ATOM 567 N N . LYS A 1 74 ? -12.734 2.857 5.984 1 97.88 74 LYS A N 1
ATOM 568 C CA . LYS A 1 74 ? -13.125 2.494 7.344 1 97.88 74 LYS A CA 1
ATOM 569 C C . LYS A 1 74 ? -12.391 3.352 8.375 1 97.88 74 LYS A C 1
ATOM 571 O O . LYS A 1 74 ? -12.922 3.611 9.461 1 97.88 74 LYS A O 1
ATOM 576 N N . LEU A 1 75 ? -11.227 3.768 8.016 1 98.75 75 LEU A N 1
ATOM 577 C CA . LEU A 1 75 ? -10.398 4.617 8.867 1 98.75 75 LEU A CA 1
ATOM 578 C C . LEU A 1 75 ? -9.656 5.656 8.031 1 98.75 75 LEU A C 1
ATOM 580 O O . LEU A 1 75 ? -9.031 5.324 7.02 1 98.75 75 LEU A O 1
ATOM 584 N N . LEU A 1 76 ? -9.836 6.867 8.391 1 98.88 76 LEU A N 1
ATOM 585 C CA . LEU A 1 76 ? -9.086 7.988 7.828 1 98.88 76 LEU A CA 1
ATOM 586 C C . LEU A 1 76 ? -8.094 8.539 8.844 1 98.88 76 LEU A C 1
ATOM 588 O O . LEU A 1 76 ? -8.477 8.977 9.93 1 98.88 76 LEU A O 1
ATOM 592 N N . VAL A 1 77 ? -6.801 8.43 8.547 1 99 77 VAL A N 1
ATOM 593 C CA . VAL A 1 77 ? -5.754 9.023 9.367 1 99 77 VAL A CA 1
ATOM 594 C C . VAL A 1 77 ? -5.312 10.352 8.758 1 99 77 VAL A C 1
ATOM 596 O O . VAL A 1 77 ? -4.879 10.398 7.602 1 99 77 VAL A O 1
ATOM 599 N N . ILE A 1 78 ? -5.48 11.43 9.461 1 99 78 ILE A N 1
ATOM 600 C CA . ILE A 1 78 ? -5.125 12.766 9 1 99 78 ILE A CA 1
ATOM 601 C C . ILE A 1 78 ? -3.857 13.234 9.703 1 99 78 ILE A C 1
ATOM 603 O O . ILE A 1 78 ? -3.826 13.344 10.93 1 99 78 ILE A O 1
ATOM 607 N N . TRP A 1 79 ? -2.785 13.484 8.977 1 98.94 79 TRP A N 1
ATOM 608 C CA . TRP A 1 79 ? -1.484 13.82 9.547 1 98.94 79 TRP A CA 1
ATOM 609 C C . TRP A 1 79 ? -0.86 15 8.82 1 98.94 79 TRP A C 1
ATOM 611 O O . TRP A 1 79 ? -0.164 14.828 7.816 1 98.94 79 TRP A O 1
ATOM 621 N N . PHE A 1 80 ? -1.146 16.25 9.336 1 98.88 80 PHE A N 1
ATOM 622 C CA . PHE A 1 80 ? -0.598 17.5 8.812 1 98.88 80 PHE A CA 1
ATOM 623 C C . PHE A 1 80 ? 0.007 18.344 9.938 1 98.88 80 PHE A C 1
ATOM 625 O O . PHE A 1 80 ? 0.013 17.922 11.094 1 98.88 80 PHE A O 1
ATOM 632 N N . GLY A 1 81 ? 0.584 19.453 9.617 1 98.75 81 GLY A N 1
ATOM 633 C CA . GLY A 1 81 ? 1.08 20.422 10.586 1 98.75 81 GLY A CA 1
ATOM 634 C C . GLY A 1 81 ? 2.541 20.781 10.375 1 98.75 81 GLY A C 1
ATOM 635 O O . GLY A 1 81 ? 2.961 21.906 10.68 1 98.75 81 GLY A O 1
ATOM 636 N N . ALA A 1 82 ? 3.312 19.812 9.859 1 98.56 82 ALA A N 1
ATOM 637 C CA . ALA A 1 82 ? 4.746 20.031 9.695 1 98.56 82 ALA A CA 1
ATOM 638 C C . ALA A 1 82 ? 5.016 21.172 8.727 1 98.56 82 ALA A C 1
ATOM 640 O O . ALA A 1 82 ? 5.789 22.094 9.031 1 98.56 82 ALA A O 1
ATOM 641 N N . ASN A 1 83 ? 4.363 21.141 7.57 1 98.69 83 ASN A N 1
ATOM 642 C CA . ASN A 1 83 ? 4.555 22.203 6.586 1 98.69 83 ASN A CA 1
ATOM 643 C C . ASN A 1 83 ? 3.775 23.453 6.957 1 98.69 83 ASN A C 1
ATOM 645 O O . ASN A 1 83 ? 4.273 24.578 6.781 1 98.69 83 ASN A O 1
ATOM 649 N N . ASP A 1 84 ? 2.607 23.312 7.508 1 98.81 84 ASP A N 1
ATOM 650 C CA . ASP A 1 84 ? 1.797 24.438 7.953 1 98.81 84 ASP A CA 1
ATOM 651 C C . ASP A 1 84 ? 2.555 25.297 8.969 1 98.81 84 ASP A C 1
ATOM 653 O O . ASP A 1 84 ? 2.414 26.516 8.977 1 98.81 84 ASP A O 1
ATOM 657 N N . ALA A 1 85 ? 3.389 24.672 9.711 1 98.75 85 ALA A N 1
ATOM 658 C CA . ALA A 1 85 ? 4.082 25.297 10.828 1 98.75 85 ALA A CA 1
ATOM 659 C C . ALA A 1 85 ? 5.32 26.062 10.352 1 98.75 85 ALA A C 1
ATOM 661 O O . ALA A 1 85 ? 6.051 26.641 11.156 1 98.75 85 ALA A O 1
ATOM 662 N N . CYS A 1 86 ? 5.582 26 9.062 1 98.25 86 CYS A N 1
ATOM 663 C CA . CYS A 1 86 ? 6.668 26.828 8.555 1 98.25 86 CYS A CA 1
ATOM 664 C C . CYS A 1 86 ? 6.469 28.297 8.945 1 98.25 86 CYS A C 1
ATOM 666 O O . CYS A 1 86 ? 5.336 28.734 9.164 1 98.25 86 CYS A O 1
ATOM 668 N N . LEU A 1 87 ? 7.621 28.938 9.055 1 97.38 87 LEU A N 1
ATOM 669 C CA . LEU A 1 87 ? 7.57 30.359 9.375 1 97.38 87 LEU A CA 1
ATOM 670 C C . LEU A 1 87 ? 7.016 31.172 8.211 1 97.38 87 LEU A C 1
ATOM 672 O O . LEU A 1 87 ? 6.887 30.656 7.098 1 97.38 87 LEU A O 1
ATOM 676 N N . GLU A 1 88 ? 6.664 32.375 8.453 1 95.56 88 GLU A N 1
ATOM 677 C CA . GLU A 1 88 ? 5.855 33.219 7.559 1 95.56 88 GLU A CA 1
ATOM 678 C C . GLU A 1 88 ? 6.543 33.375 6.207 1 95.56 88 GLU A C 1
ATOM 680 O O . GLU A 1 88 ? 5.875 33.5 5.176 1 95.56 88 GLU A O 1
ATOM 685 N N . GLN A 1 89 ? 7.812 33.344 6.129 1 92.5 89 GLN A N 1
ATOM 686 C CA . GLN A 1 89 ? 8.523 33.625 4.883 1 92.5 89 GLN A CA 1
ATOM 687 C C . GLN A 1 89 ? 8.422 32.438 3.93 1 92.5 89 GLN A C 1
ATOM 689 O O . GLN A 1 89 ? 8.742 32.531 2.746 1 92.5 89 GLN A O 1
ATOM 694 N N . SER A 1 90 ? 8.117 31.312 4.426 1 94.62 90 SER A N 1
ATOM 695 C CA . SER A 1 90 ? 7.965 30.125 3.594 1 94.62 90 SER A CA 1
ATOM 696 C C . SER A 1 90 ? 6.602 30.109 2.908 1 94.62 90 SER A C 1
ATOM 698 O O . SER A 1 90 ? 5.582 30.391 3.533 1 94.62 90 SER A O 1
ATOM 700 N N . PRO A 1 91 ? 6.539 29.703 1.645 1 94.06 91 PRO A N 1
ATOM 701 C CA . PRO A 1 91 ? 5.25 29.578 0.954 1 94.06 91 PRO A CA 1
ATOM 702 C C . PRO A 1 91 ? 4.363 28.5 1.541 1 94.06 91 PRO A C 1
ATOM 704 O O . PRO A 1 91 ? 3.168 28.438 1.234 1 94.06 91 PRO A O 1
ATOM 707 N N . GLN A 1 92 ? 4.895 27.703 2.391 1 97.06 92 GLN A N 1
ATOM 708 C CA . GLN A 1 92 ? 4.137 26.594 2.955 1 97.06 92 GLN A CA 1
ATOM 709 C C . GLN A 1 92 ? 3.4 27.016 4.223 1 97.06 92 GLN A C 1
ATOM 711 O O . GLN A 1 92 ? 2.529 26.297 4.715 1 97.06 92 GLN A O 1
ATOM 716 N N . HIS A 1 93 ? 3.691 28.172 4.746 1 98.12 93 HIS A N 1
ATOM 717 C CA . HIS A 1 93 ? 3.154 28.641 6.02 1 98.12 93 HIS A CA 1
ATOM 718 C C . HIS A 1 93 ? 1.636 28.766 5.961 1 98.12 93 HIS A C 1
ATOM 720 O O . HIS A 1 93 ? 1.095 29.328 5 1 98.12 93 HIS A O 1
ATOM 726 N N . VAL A 1 94 ? 0.959 28.25 6.941 1 98.56 94 VAL A N 1
ATOM 727 C CA . VAL A 1 94 ? -0.454 28.484 7.215 1 98.56 94 VAL A CA 1
ATOM 728 C C . VAL A 1 94 ? -0.621 29.031 8.633 1 98.56 94 VAL A C 1
ATOM 730 O O . VAL A 1 94 ? -0.211 28.391 9.602 1 98.56 94 VAL A O 1
ATOM 733 N N . PRO A 1 95 ? -1.208 30.203 8.797 1 98.75 95 PRO A N 1
ATOM 734 C CA . PRO A 1 95 ? -1.399 30.719 10.156 1 98.75 95 PRO A CA 1
ATOM 735 C C . PRO A 1 95 ? -2.105 29.719 11.062 1 98.75 95 PRO A C 1
ATOM 737 O O . PRO A 1 95 ? -3.002 28.984 10.625 1 98.75 95 PRO A O 1
ATOM 740 N N . LEU A 1 96 ? -1.754 29.672 12.344 1 98.75 96 LEU A N 1
ATOM 741 C CA . LEU A 1 96 ? -2.182 28.656 13.305 1 98.75 96 LEU A CA 1
ATOM 742 C C . LEU A 1 96 ? -3.703 28.562 13.344 1 98.75 96 LEU A C 1
ATOM 744 O O . LEU A 1 96 ? -4.254 27.453 13.312 1 98.75 96 LEU A O 1
ATOM 748 N N . ALA A 1 97 ? -4.379 29.656 13.406 1 98.69 97 ALA A N 1
ATOM 749 C CA . ALA A 1 97 ? -5.84 29.641 13.461 1 98.69 97 ALA A CA 1
ATOM 750 C C . ALA A 1 97 ? -6.43 29.031 12.195 1 98.69 97 ALA A C 1
ATOM 752 O O . ALA A 1 97 ? -7.391 28.266 12.258 1 98.69 97 ALA A O 1
ATOM 753 N N . LYS A 1 98 ? -5.867 29.391 11.07 1 98.69 98 LYS A N 1
ATOM 754 C CA . LYS A 1 98 ? -6.316 28.844 9.797 1 98.69 98 LYS A CA 1
ATOM 755 C C . LYS A 1 98 ? -6.023 27.359 9.703 1 98.69 98 LYS A C 1
ATOM 757 O O . LYS A 1 98 ? -6.816 26.594 9.141 1 98.69 98 LYS A O 1
ATOM 762 N N . PHE A 1 99 ? -4.91 27.016 10.195 1 98.88 99 PHE A N 1
ATOM 763 C CA . PHE A 1 99 ? -4.566 25.594 10.258 1 98.88 99 PHE A CA 1
ATOM 764 C C . PHE A 1 99 ? -5.621 24.812 11.031 1 98.88 99 PHE A C 1
ATOM 766 O O . PHE A 1 99 ? -6.105 23.781 10.555 1 98.88 99 PHE A O 1
ATOM 773 N N . ALA A 1 100 ? -5.953 25.266 12.18 1 98.94 100 ALA A N 1
ATOM 774 C CA . ALA A 1 100 ? -6.984 24.609 12.977 1 98.94 100 ALA A CA 1
ATOM 775 C C . ALA A 1 100 ? -8.305 24.531 12.211 1 98.94 100 ALA A C 1
ATOM 777 O O . ALA A 1 100 ? -8.984 23.5 12.227 1 98.94 100 ALA A O 1
ATOM 778 N N . GLU A 1 101 ? -8.656 25.609 11.547 1 98.88 101 G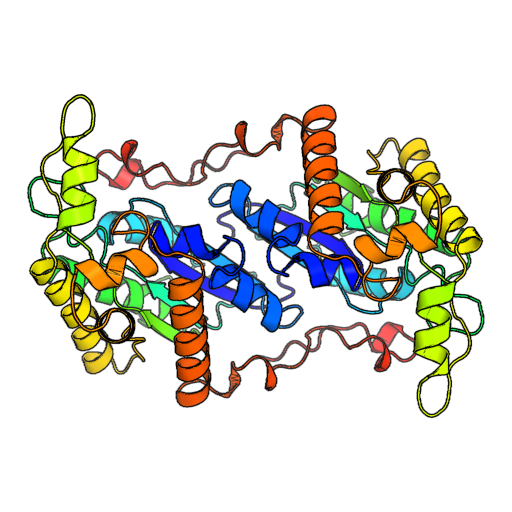LU A N 1
ATOM 779 C CA . GLU A 1 101 ? -9.852 25.641 10.703 1 98.88 101 GLU A CA 1
ATOM 780 C C . GLU A 1 101 ? -9.773 24.578 9.609 1 98.88 101 GLU A C 1
ATOM 782 O O . GLU A 1 101 ? -10.766 23.891 9.336 1 98.88 101 GLU A O 1
ATOM 787 N N . ASN A 1 102 ? -8.609 24.516 9.008 1 98.88 102 ASN A N 1
ATOM 788 C CA . ASN A 1 102 ? -8.422 23.547 7.926 1 98.88 102 ASN A CA 1
ATOM 789 C C . ASN A 1 102 ? -8.555 22.109 8.43 1 98.88 102 ASN A C 1
ATOM 791 O O . ASN A 1 102 ? -9.125 21.266 7.746 1 98.88 102 ASN A O 1
ATOM 795 N N . ILE A 1 103 ? -8 21.797 9.602 1 98.94 103 ILE A N 1
ATOM 796 C CA . ILE A 1 103 ? -8.172 20.469 10.188 1 98.94 103 ILE A CA 1
ATOM 797 C C . ILE A 1 103 ? -9.656 20.172 10.398 1 98.94 103 ILE A C 1
ATOM 799 O O . ILE A 1 103 ? -10.133 19.078 10.086 1 98.94 103 ILE A O 1
ATOM 803 N N . ASN A 1 104 ? -10.367 21.172 10.922 1 98.88 104 ASN A N 1
ATOM 804 C CA . ASN A 1 104 ? -11.812 21 11.086 1 98.88 104 ASN A CA 1
ATOM 805 C C . ASN A 1 104 ? -12.5 20.719 9.75 1 98.88 104 ASN A C 1
ATOM 807 O O . ASN A 1 104 ? -13.398 19.891 9.672 1 98.88 104 ASN A O 1
ATOM 811 N N . LYS A 1 105 ? -12.086 21.406 8.727 1 98.75 105 LYS A N 1
ATOM 812 C CA . LYS A 1 105 ? -12.656 21.203 7.398 1 98.75 105 LYS A CA 1
ATOM 813 C C . LYS A 1 105 ? -12.383 19.781 6.906 1 98.75 105 LYS A C 1
ATOM 815 O O . LYS A 1 105 ? -13.273 19.125 6.363 1 98.75 105 LYS A O 1
ATOM 820 N N . LEU A 1 106 ? -11.172 19.312 7.062 1 98.81 106 LEU A N 1
ATOM 821 C CA . LEU A 1 106 ? -10.812 17.953 6.656 1 98.81 106 LEU A CA 1
ATOM 822 C C . LEU A 1 106 ? -11.664 16.922 7.387 1 98.81 106 LEU A C 1
ATOM 824 O O . LEU A 1 106 ? -12.055 15.914 6.801 1 98.81 106 LEU A O 1
ATOM 828 N N . ILE A 1 107 ? -11.945 17.188 8.664 1 98.81 107 ILE A N 1
ATOM 829 C CA . ILE A 1 107 ? -12.805 16.312 9.453 1 98.81 107 ILE A CA 1
ATOM 830 C C . ILE A 1 107 ? -14.234 16.391 8.93 1 98.81 107 ILE A C 1
ATOM 832 O O . ILE A 1 107 ? -14.906 15.359 8.789 1 98.81 107 ILE A O 1
ATOM 836 N N . ASP A 1 108 ? -14.703 17.547 8.578 1 98.56 108 ASP A N 1
ATOM 837 C CA . ASP A 1 108 ? -16.094 17.781 8.195 1 98.56 108 ASP A CA 1
ATOM 838 C C . ASP A 1 108 ? -16.422 17.125 6.859 1 98.56 108 ASP A C 1
ATOM 840 O O . ASP A 1 108 ? -17.562 16.703 6.637 1 98.56 108 ASP A O 1
ATOM 844 N N . ILE A 1 109 ? -15.492 17.016 6.012 1 98.31 109 ILE A N 1
ATOM 845 C CA . ILE A 1 109 ? -15.711 16.484 4.668 1 98.31 109 ILE A CA 1
ATOM 846 C C . ILE A 1 109 ? -16.375 15.109 4.754 1 98.31 109 ILE A C 1
ATOM 848 O O . ILE A 1 109 ? -17.469 14.906 4.234 1 98.31 109 ILE A O 1
ATOM 852 N N . PRO A 1 110 ? -15.875 14.211 5.543 1 98.12 110 PRO A N 1
ATOM 853 C CA . PRO A 1 110 ? -16.547 12.906 5.613 1 98.12 110 PRO A CA 1
ATOM 854 C C . PRO A 1 110 ? -17.594 12.844 6.711 1 98.12 110 PRO A C 1
ATOM 856 O O . PRO A 1 110 ? -18.438 11.945 6.711 1 98.12 110 PRO A O 1
ATOM 859 N N . THR A 1 111 ? -17.641 13.82 7.691 1 97.44 111 THR A N 1
ATOM 860 C CA . THR A 1 111 ? -18.422 13.562 8.891 1 97.44 111 THR A CA 1
ATOM 861 C C . THR A 1 111 ? -19.641 14.484 8.938 1 97.44 111 THR A C 1
ATOM 863 O O . THR A 1 111 ? -20.594 14.219 9.672 1 97.44 111 THR A O 1
ATOM 866 N N . SER A 1 112 ? -19.625 15.578 8.211 1 97.69 112 SER A N 1
ATOM 867 C CA . SER A 1 112 ? -20.766 16.5 8.258 1 97.69 112 SER A CA 1
ATOM 868 C C . SER A 1 112 ? -21.906 16.016 7.371 1 97.69 112 SER A C 1
ATOM 870 O O . SER A 1 112 ? -21.703 15.758 6.18 1 97.69 112 SER A O 1
ATOM 872 N N . PRO A 1 113 ? -23.094 15.969 7.902 1 97.25 113 PRO A N 1
ATOM 873 C CA . PRO A 1 113 ? -24.234 15.484 7.113 1 97.25 113 PRO A CA 1
ATOM 874 C C . PRO A 1 113 ? -24.531 16.375 5.906 1 97.25 113 PRO A C 1
ATOM 876 O O . PRO A 1 113 ? -25.109 15.906 4.922 1 97.25 113 PRO A O 1
ATOM 879 N N . SER A 1 114 ? -24.141 17.562 5.961 1 97.56 114 SER A N 1
ATOM 880 C CA . SER A 1 114 ? -24.406 18.484 4.859 1 97.56 114 SER A CA 1
ATOM 881 C C . SER A 1 114 ? -23.297 18.422 3.807 1 97.56 114 SER A C 1
ATOM 883 O O . SER A 1 114 ? -23.422 19.016 2.732 1 97.56 114 SER A O 1
ATOM 885 N N . SER A 1 115 ? -22.219 17.672 4.094 1 98.06 115 SER A N 1
ATOM 886 C CA . SER A 1 115 ? -21.109 17.531 3.152 1 98.06 115 SER A CA 1
ATOM 887 C C . SER A 1 115 ? -21.5 16.625 1.979 1 98.06 115 SER A C 1
ATOM 889 O O . SER A 1 115 ? -22.109 15.578 2.168 1 98.06 115 SER A O 1
ATOM 891 N N . PRO A 1 116 ? -21.125 17.047 0.756 1 97.94 116 PRO A N 1
ATOM 892 C CA . PRO A 1 116 ? -21.312 16.156 -0.392 1 97.94 116 PRO A CA 1
ATOM 893 C C . PRO A 1 116 ? -20.531 14.852 -0.26 1 97.94 116 PRO A C 1
ATOM 895 O O . PRO A 1 116 ? -20.781 13.906 -1.009 1 97.94 116 PRO A O 1
ATOM 898 N N . TRP A 1 117 ? -19.641 14.789 0.685 1 98.19 117 TRP A N 1
ATOM 899 C CA . TRP A 1 117 ? -18.797 13.625 0.887 1 98.19 117 TRP A CA 1
ATOM 900 C C . TRP A 1 117 ? -19.188 12.875 2.156 1 98.19 117 TRP A C 1
ATOM 902 O O . TRP A 1 117 ? -18.438 12.031 2.646 1 98.19 117 TRP A O 1
ATOM 912 N N . TYR A 1 118 ? -20.328 13.148 2.619 1 98.19 118 TYR A N 1
ATOM 913 C CA . TYR A 1 118 ? -20.766 12.594 3.895 1 98.19 118 TYR A CA 1
ATOM 914 C C . TYR A 1 118 ? -20.641 11.07 3.896 1 98.19 118 TYR A C 1
ATOM 916 O O . TYR A 1 118 ? -21.203 10.398 3.035 1 98.19 118 TYR A O 1
ATOM 924 N N . SER A 1 119 ? -19.859 10.562 4.836 1 96.94 119 SER A N 1
ATOM 925 C CA . SER A 1 119 ? -19.578 9.148 5.074 1 96.94 119 SER A CA 1
ATOM 926 C C . SER A 1 119 ? -19.594 8.828 6.562 1 96.94 119 SER A C 1
ATOM 928 O O . SER A 1 119 ? -18.547 8.719 7.195 1 96.94 119 SER A O 1
ATOM 930 N N . PRO A 1 120 ? -20.719 8.586 7.129 1 92.06 120 PRO A N 1
ATOM 931 C CA . PRO A 1 120 ? -20.875 8.484 8.578 1 92.06 120 PRO A CA 1
ATOM 932 C C . PRO A 1 120 ? -20.156 7.266 9.164 1 92.06 120 PRO A C 1
ATOM 934 O O . PRO A 1 120 ? -19.953 7.188 10.375 1 92.06 120 PRO A O 1
ATOM 937 N N . THR A 1 121 ? -19.75 6.332 8.383 1 92.62 121 THR A N 1
ATOM 938 C CA . THR A 1 121 ? -19.125 5.125 8.906 1 92.62 121 THR A CA 1
ATOM 939 C C . THR A 1 121 ? -17.609 5.27 8.938 1 92.62 121 THR A C 1
ATOM 941 O O . THR A 1 121 ? -16.906 4.387 9.438 1 92.62 121 THR A O 1
ATOM 944 N N . THR A 1 122 ? -17.078 6.34 8.383 1 97.31 122 THR A N 1
ATOM 945 C CA . THR A 1 122 ? -15.633 6.566 8.391 1 97.31 122 THR A CA 1
ATOM 946 C C . THR A 1 122 ? -15.164 7.02 9.766 1 97.31 122 THR A C 1
ATOM 948 O O . THR A 1 122 ? -15.648 8.016 10.297 1 97.31 122 THR A O 1
ATOM 951 N N . ARG A 1 123 ? -14.242 6.234 10.359 1 98.25 123 ARG A N 1
ATOM 952 C CA . ARG A 1 123 ? -13.57 6.656 11.586 1 98.25 123 ARG A CA 1
ATOM 953 C C . ARG A 1 123 ? -12.352 7.52 11.281 1 98.25 123 ARG A C 1
ATOM 955 O O . ARG A 1 123 ? -11.734 7.371 10.219 1 98.25 123 ARG A O 1
ATOM 962 N N . ILE A 1 124 ? -12.039 8.438 12.234 1 98.88 124 ILE A N 1
ATOM 963 C CA . ILE A 1 124 ? -10.938 9.359 11.984 1 98.88 124 ILE A CA 1
ATOM 964 C C . ILE A 1 124 ? -9.945 9.305 13.148 1 98.88 124 ILE A C 1
ATOM 966 O O . ILE A 1 124 ? -10.352 9.25 14.312 1 98.88 124 ILE A O 1
ATOM 970 N N . ILE A 1 125 ? -8.68 9.242 12.867 1 98.94 125 ILE A N 1
ATOM 971 C CA . ILE A 1 125 ? -7.59 9.492 13.805 1 98.94 125 ILE A CA 1
ATOM 972 C C . ILE A 1 125 ? -6.766 10.688 13.336 1 98.94 125 ILE A C 1
ATOM 974 O O . ILE A 1 125 ? -6.414 10.773 12.156 1 98.94 125 ILE A O 1
ATOM 978 N N . LEU A 1 126 ? -6.555 11.633 14.219 1 98.94 126 LEU A N 1
ATOM 979 C CA . LEU A 1 126 ? -5.629 12.727 13.945 1 98.94 126 LEU A CA 1
ATOM 980 C C . LEU A 1 126 ? -4.234 12.406 14.477 1 98.94 126 LEU A C 1
ATOM 982 O O . LEU A 1 126 ? -4.094 11.734 15.5 1 98.94 126 LEU A O 1
ATOM 986 N N . VAL A 1 127 ? -3.211 12.812 13.812 1 99 127 VAL A N 1
ATOM 987 C CA . VAL A 1 127 ? -1.829 12.656 14.25 1 99 127 VAL A CA 1
ATOM 988 C C . VAL A 1 127 ? -1.151 14.023 14.312 1 99 127 VAL A C 1
ATOM 990 O O . VAL A 1 127 ? -1.291 14.836 13.398 1 99 127 VAL A O 1
ATOM 993 N N . THR A 1 128 ? -0.494 14.344 15.359 1 98.94 128 THR A N 1
ATOM 994 C CA . THR A 1 128 ? 0.258 15.586 15.453 1 98.94 128 THR A CA 1
ATOM 995 C C . THR A 1 128 ? 1.555 15.5 14.656 1 98.94 128 THR A C 1
ATOM 997 O O . THR A 1 128 ? 2.133 14.422 14.516 1 98.94 128 THR A O 1
ATOM 1000 N N . ALA A 1 129 ? 1.992 16.641 14.133 1 98.62 129 ALA A N 1
ATOM 1001 C CA . ALA A 1 129 ? 3.322 16.672 13.531 1 98.62 129 ALA A CA 1
ATOM 1002 C C . ALA A 1 129 ? 4.391 16.25 14.539 1 98.62 129 ALA A C 1
ATOM 1004 O O . ALA A 1 129 ? 4.238 16.484 15.742 1 98.62 129 ALA A O 1
ATOM 1005 N N . PRO A 1 130 ? 5.418 15.602 14.055 1 98.75 130 PRO A N 1
ATOM 1006 C CA . PRO A 1 130 ? 6.559 15.383 14.945 1 98.75 130 PRO A CA 1
ATOM 1007 C C . PRO A 1 130 ? 7.254 16.688 15.344 1 98.75 130 PRO A C 1
ATOM 1009 O O . PRO A 1 130 ? 7.035 17.719 14.719 1 98.75 130 PRO A O 1
ATOM 1012 N N . PRO A 1 131 ? 8.031 16.594 16.453 1 98.69 131 PRO A N 1
ATOM 1013 C CA . PRO A 1 131 ? 8.922 17.734 16.672 1 98.69 131 PRO A CA 1
ATOM 1014 C C . PRO A 1 131 ? 9.898 17.953 15.523 1 98.69 131 PRO A C 1
ATOM 1016 O O . PRO A 1 131 ? 10.07 17.078 14.68 1 98.69 131 PRO A O 1
ATOM 1019 N N . VAL A 1 132 ? 10.453 19.156 15.5 1 98.06 132 VAL A N 1
ATOM 1020 C CA . VAL A 1 132 ? 11.469 19.438 14.492 1 98.06 132 VAL A CA 1
ATOM 1021 C C . VAL A 1 132 ? 12.797 19.734 15.172 1 98.06 132 VAL A C 1
ATOM 1023 O O . VAL A 1 132 ? 12.836 20.344 16.234 1 98.06 132 VAL A O 1
ATOM 1026 N N . ASN A 1 133 ? 13.812 19.203 14.672 1 98.06 133 ASN A N 1
ATOM 1027 C CA . ASN A 1 133 ? 15.148 19.688 15 1 98.06 133 ASN A CA 1
ATOM 1028 C C . ASN A 1 133 ? 15.531 20.906 14.156 1 98.06 133 ASN A C 1
ATOM 1030 O O . ASN A 1 133 ? 16.203 20.766 13.125 1 98.06 133 ASN A O 1
ATOM 1034 N N . ALA A 1 134 ? 15.18 22.016 14.656 1 96.44 134 ALA A N 1
ATOM 1035 C CA . ALA A 1 134 ? 15.297 23.266 13.891 1 96.44 134 ALA A CA 1
ATOM 1036 C C . ALA A 1 134 ? 16.766 23.594 13.609 1 96.44 134 ALA A C 1
ATOM 1038 O O . ALA A 1 134 ? 17.094 24.141 12.555 1 96.44 134 ALA A O 1
ATOM 1039 N N . THR A 1 135 ? 17.578 23.25 14.531 1 96.12 135 THR A N 1
ATOM 1040 C CA . THR A 1 135 ? 19.016 23.5 14.359 1 96.12 135 THR A CA 1
ATOM 1041 C C . THR A 1 135 ? 19.562 22.703 13.195 1 96.12 135 THR A C 1
ATOM 1043 O O . THR A 1 135 ? 20.219 23.25 12.305 1 96.12 135 THR A O 1
ATOM 1046 N N . GLN A 1 136 ? 19.281 21.469 13.242 1 96.12 136 GLN A N 1
ATOM 1047 C CA . GLN A 1 136 ? 19.719 20.578 12.172 1 96.12 136 GLN A CA 1
ATOM 1048 C C . GLN A 1 136 ? 19.141 21.016 10.828 1 96.12 136 GLN A C 1
ATOM 1050 O O . GLN A 1 136 ? 19.859 21.094 9.836 1 96.12 136 GLN A O 1
ATOM 1055 N N . ARG A 1 137 ? 17.922 21.281 10.805 1 95.06 137 ARG A N 1
ATOM 1056 C CA . ARG A 1 137 ? 17.219 21.688 9.586 1 95.06 137 ARG A CA 1
ATOM 1057 C C . ARG A 1 137 ? 17.766 23.016 9.07 1 95.06 137 ARG A C 1
ATOM 1059 O O . ARG A 1 137 ? 17.984 23.172 7.867 1 95.06 137 ARG A O 1
ATOM 1066 N N . GLY A 1 138 ? 17.922 23.922 9.961 1 94.31 138 GLY A N 1
ATOM 1067 C CA . GLY A 1 138 ? 18.484 25.219 9.594 1 94.31 138 GLY A CA 1
ATOM 1068 C C . GLY A 1 138 ? 19.859 25.125 8.977 1 94.31 138 GLY A C 1
ATOM 1069 O O . GLY A 1 138 ? 20.156 25.812 8.008 1 94.31 138 GLY A O 1
ATOM 1070 N N . LYS A 1 139 ? 20.719 24.297 9.508 1 95.44 139 LYS A N 1
ATOM 1071 C CA . LYS A 1 139 ? 22.047 24.078 8.961 1 95.44 139 LYS A CA 1
ATOM 1072 C C . LYS A 1 139 ? 21.984 23.516 7.543 1 95.44 139 LYS A C 1
ATOM 1074 O O . LYS A 1 139 ? 22.734 23.953 6.664 1 95.44 139 LYS A O 1
ATOM 1079 N N . GLU A 1 140 ? 21.094 22.578 7.406 1 93.12 140 GLU A N 1
ATOM 1080 C CA . GLU A 1 140 ? 20.906 21.984 6.086 1 93.12 140 GLU A CA 1
ATOM 1081 C C . GLU A 1 140 ? 20.438 23.031 5.074 1 93.12 140 GLU A C 1
ATOM 1083 O O . GLU A 1 140 ? 20.969 23.109 3.969 1 93.12 140 GLU A O 1
ATOM 1088 N N . LEU A 1 141 ? 19.484 23.828 5.418 1 94.25 141 LEU A N 1
ATOM 1089 C CA . LEU A 1 141 ? 18.938 24.875 4.555 1 94.25 141 LEU A CA 1
ATOM 1090 C C . LEU A 1 141 ? 20 25.922 4.246 1 94.25 141 LEU A C 1
ATOM 1092 O O . LEU A 1 141 ? 20.125 26.375 3.105 1 94.25 141 LEU A O 1
ATOM 1096 N N . GLY A 1 142 ? 20.719 26.234 5.223 1 95.19 142 GLY A N 1
ATOM 1097 C CA . GLY A 1 142 ? 21.766 27.234 5.082 1 95.19 142 GLY A CA 1
ATOM 1098 C C . GLY A 1 142 ? 22.906 26.781 4.195 1 95.19 142 GLY A C 1
ATOM 1099 O O . GLY A 1 142 ? 23.656 27.594 3.672 1 95.19 142 GLY A O 1
ATOM 1100 N N . SER A 1 143 ? 23.094 25.453 4.023 1 95.44 143 SER A N 1
ATOM 1101 C CA . SER A 1 143 ? 24.203 24.891 3.25 1 95.44 143 SER A CA 1
ATOM 1102 C C . SER A 1 143 ? 23.844 24.812 1.769 1 95.44 143 SER A C 1
ATOM 1104 O O . SER A 1 143 ? 24.688 24.469 0.942 1 95.44 143 SER A O 1
ATOM 1106 N N . ARG A 1 144 ? 22.531 25.188 1.527 1 93.5 144 ARG A N 1
ATOM 1107 C CA . ARG A 1 144 ? 22.109 25.156 0.134 1 93.5 144 ARG A CA 1
ATOM 1108 C C . ARG A 1 144 ? 22.672 26.328 -0.644 1 93.5 144 ARG A C 1
ATOM 1110 O O . ARG A 1 144 ? 23.312 27.219 -0.067 1 93.5 144 ARG A O 1
ATOM 1117 N N . ASN A 1 145 ? 22.625 26.25 -2.053 1 93.62 145 ASN A N 1
ATOM 1118 C CA . ASN A 1 145 ? 23.094 27.312 -2.936 1 93.62 145 ASN A CA 1
ATOM 1119 C C . ASN A 1 145 ? 22 27.766 -3.895 1 93.62 145 ASN A C 1
ATOM 1121 O O . ASN A 1 145 ? 21.672 27.062 -4.848 1 93.62 145 ASN A O 1
ATOM 1125 N N . PRO A 1 146 ? 21.5 28.859 -3.758 1 94.81 146 PRO A N 1
ATOM 1126 C CA . PRO A 1 146 ? 21.75 29.812 -2.67 1 94.81 146 PRO A CA 1
ATOM 1127 C C . PRO A 1 146 ? 21.219 29.328 -1.327 1 94.81 146 PRO A C 1
ATOM 1129 O O . PRO A 1 146 ? 20.344 28.453 -1.286 1 94.81 146 PRO A O 1
ATOM 1132 N N . PRO A 1 147 ? 21.781 29.891 -0.174 1 94.19 147 PRO A N 1
ATOM 1133 C CA . PRO A 1 147 ? 21.297 29.484 1.149 1 94.19 147 PRO A CA 1
ATOM 1134 C C . PRO A 1 147 ? 19.844 29.859 1.396 1 94.19 147 PRO A C 1
ATOM 1136 O O . PRO A 1 147 ? 19.375 30.891 0.928 1 94.19 147 PRO A O 1
ATOM 1139 N N . ILE A 1 148 ? 19.188 29 2.135 1 93.5 148 ILE A N 1
ATOM 1140 C CA . ILE A 1 148 ? 17.812 29.234 2.529 1 93.5 148 ILE A CA 1
ATOM 1141 C C . ILE A 1 148 ? 17.734 29.5 4.031 1 93.5 148 ILE A C 1
ATOM 1143 O O . ILE A 1 148 ? 18.391 28.797 4.82 1 93.5 148 ILE A O 1
ATOM 1147 N N . ALA A 1 149 ? 17.016 30.453 4.434 1 94.62 149 ALA A N 1
ATOM 1148 C CA . ALA A 1 149 ? 16.828 30.797 5.844 1 94.62 149 ALA A CA 1
ATOM 1149 C C . ALA A 1 149 ? 16.062 29.703 6.578 1 94.62 149 ALA A C 1
ATOM 1151 O O . ALA A 1 149 ? 15.281 28.969 5.965 1 94.62 149 ALA A O 1
ATOM 1152 N N . PRO A 1 150 ? 16.297 29.562 7.906 1 95.12 150 PRO A N 1
ATOM 1153 C CA . PRO A 1 150 ? 15.492 28.625 8.688 1 95.12 150 PRO A CA 1
ATOM 1154 C C . PRO A 1 150 ? 13.992 28.844 8.508 1 95.12 150 PRO A C 1
ATOM 1156 O O . PRO A 1 150 ? 13.531 29.984 8.477 1 95.12 150 PRO A O 1
ATOM 1159 N N . ASP A 1 151 ? 13.281 27.734 8.438 1 95.81 151 ASP A N 1
ATOM 1160 C CA . ASP A 1 151 ? 11.875 27.875 8.047 1 95.81 151 ASP A CA 1
ATOM 1161 C C . ASP A 1 151 ? 10.953 27.297 9.125 1 95.81 151 ASP A C 1
ATOM 1163 O O . ASP A 1 151 ? 9.727 27.359 8.992 1 95.81 151 ASP A O 1
ATOM 1167 N N . ARG A 1 152 ? 11.555 26.75 10.172 1 96.75 152 ARG A N 1
ATOM 1168 C CA . ARG A 1 152 ? 10.781 26.125 11.242 1 96.75 152 ARG A CA 1
ATOM 1169 C C . ARG A 1 152 ? 11.461 26.328 12.594 1 96.75 152 ARG A C 1
ATOM 1171 O O . ARG A 1 152 ? 12.688 26.422 12.672 1 96.75 152 ARG A O 1
ATOM 1178 N N . THR A 1 153 ? 10.68 26.453 13.617 1 97.31 153 THR A N 1
ATOM 1179 C CA . THR A 1 153 ? 11.195 26.391 14.977 1 97.31 153 THR A CA 1
ATOM 1180 C C . THR A 1 153 ? 10.484 25.297 15.781 1 97.31 153 THR A C 1
ATOM 1182 O O . THR A 1 153 ? 9.367 24.906 15.445 1 97.31 153 THR A O 1
ATOM 1185 N N . HIS A 1 154 ? 11.18 24.797 16.719 1 97.19 154 HIS A N 1
ATOM 1186 C CA . HIS A 1 154 ? 10.617 23.797 17.609 1 97.19 154 HIS A CA 1
ATOM 1187 C C . HIS A 1 154 ? 9.328 24.297 18.266 1 97.19 154 HIS A C 1
ATOM 1189 O O . HIS A 1 154 ? 8.336 23.578 18.297 1 97.19 154 HIS A O 1
ATOM 1195 N N . GLU A 1 155 ? 9.312 25.531 18.75 1 97.38 155 GLU A N 1
ATOM 1196 C CA . GLU A 1 155 ? 8.188 26.109 19.484 1 97.38 155 GLU A CA 1
ATOM 1197 C C . GLU A 1 155 ? 6.98 26.297 18.562 1 97.38 155 GLU A C 1
ATOM 1199 O O . GLU A 1 155 ? 5.848 26.016 18.969 1 97.38 155 GLU A O 1
ATOM 1204 N N . THR A 1 156 ? 7.234 26.781 17.375 1 98.25 156 THR A N 1
ATOM 1205 C CA . THR A 1 156 ? 6.129 26.953 16.453 1 98.25 156 THR A CA 1
ATOM 1206 C C . THR A 1 156 ? 5.5 25.594 16.094 1 98.25 156 THR A C 1
ATOM 1208 O O . THR A 1 156 ? 4.273 25.469 16.109 1 98.25 156 THR A O 1
ATOM 1211 N N . THR A 1 157 ? 6.301 24.656 15.828 1 98.38 157 THR A N 1
ATOM 1212 C CA . THR A 1 157 ? 5.805 23.312 15.508 1 98.38 157 THR A CA 1
ATOM 1213 C C . THR A 1 157 ? 4.988 22.75 16.672 1 98.38 157 THR A C 1
ATOM 1215 O O . THR A 1 157 ? 3.949 22.125 16.453 1 98.38 157 THR A O 1
ATOM 1218 N N . ARG A 1 158 ? 5.441 23 17.875 1 98.62 158 ARG A N 1
ATOM 1219 C CA . ARG A 1 158 ? 4.719 22.547 19.062 1 98.62 158 ARG A CA 1
ATOM 1220 C C . ARG A 1 158 ? 3.312 23.141 19.094 1 98.62 158 ARG A C 1
ATOM 1222 O O . ARG A 1 158 ? 2.355 22.438 19.453 1 98.62 158 ARG A O 1
ATOM 1229 N N . SER A 1 159 ? 3.207 24.391 18.781 1 98.81 159 SER A N 1
ATOM 1230 C CA . SER A 1 159 ? 1.906 25.047 18.797 1 98.81 159 SER A CA 1
ATOM 1231 C C . SER A 1 159 ? 0.946 24.406 17.797 1 98.81 159 SER A C 1
ATOM 1233 O O . SER A 1 159 ? -0.251 24.297 18.078 1 98.81 159 SER A O 1
ATOM 1235 N N . TYR A 1 160 ? 1.424 23.984 16.688 1 98.88 160 TYR A N 1
ATOM 1236 C CA . TYR A 1 160 ? 0.592 23.328 15.68 1 98.88 160 TYR A CA 1
ATOM 1237 C C . TYR A 1 160 ? 0.193 21.922 16.141 1 98.88 160 TYR A C 1
ATOM 1239 O O . TYR A 1 160 ? -0.933 21.484 15.898 1 98.88 160 TYR A O 1
ATOM 1247 N N . ALA A 1 161 ? 1.116 21.219 16.812 1 98.94 161 ALA A N 1
ATOM 1248 C CA . ALA A 1 161 ? 0.769 19.938 17.406 1 98.94 161 ALA A CA 1
ATOM 1249 C C . ALA A 1 161 ? -0.337 20.094 18.438 1 98.94 161 ALA A C 1
ATOM 1251 O O . ALA A 1 161 ? -1.301 19.328 18.453 1 98.94 161 ALA A O 1
ATOM 1252 N N . GLN A 1 162 ? -0.189 21.141 19.234 1 98.94 162 GLN A N 1
ATOM 1253 C CA . GLN A 1 162 ? -1.199 21.406 20.266 1 98.94 162 GLN A CA 1
ATOM 1254 C C . GLN A 1 162 ? -2.549 21.719 19.625 1 98.94 162 GLN A C 1
ATOM 1256 O O . GLN A 1 162 ? -3.594 21.312 20.141 1 98.94 162 GLN A O 1
ATOM 1261 N N . ALA A 1 163 ? -2.518 22.438 18.531 1 98.94 163 ALA A N 1
ATOM 1262 C CA . ALA A 1 163 ? -3.758 22.766 17.828 1 98.94 163 ALA A CA 1
ATOM 1263 C C . ALA A 1 163 ? -4.484 21.516 17.375 1 98.94 163 ALA A C 1
ATOM 1265 O O . ALA A 1 163 ? -5.715 21.438 17.453 1 98.94 163 ALA A O 1
ATOM 1266 N N . VAL A 1 164 ? -3.764 20.5 16.906 1 98.94 164 VAL A N 1
ATOM 1267 C CA . VAL A 1 164 ? -4.359 19.25 16.484 1 98.94 164 VAL A CA 1
ATOM 1268 C C . VAL A 1 164 ? -5.008 18.547 17.672 1 98.94 164 VAL A C 1
ATOM 1270 O O . VAL A 1 164 ? -6.129 18.047 17.578 1 98.94 164 VAL A O 1
ATOM 1273 N N . ILE A 1 165 ? -4.309 18.531 18.812 1 98.94 165 ILE A N 1
ATOM 1274 C CA . ILE A 1 165 ? -4.828 17.938 20.031 1 98.94 165 ILE A CA 1
ATOM 1275 C C . ILE A 1 165 ? -6.109 18.641 20.453 1 98.94 165 ILE A C 1
ATOM 1277 O O . ILE A 1 165 ? -7.105 18 20.797 1 98.94 165 ILE A O 1
ATOM 1281 N N . ASP A 1 166 ? -6.07 19.984 20.406 1 98.94 166 ASP A N 1
ATOM 1282 C CA . ASP A 1 166 ? -7.23 20.781 20.812 1 98.94 166 ASP A CA 1
ATOM 1283 C C . ASP A 1 166 ? -8.43 20.484 19.906 1 98.94 166 ASP A C 1
ATOM 1285 O O . ASP A 1 166 ? -9.547 20.312 20.406 1 98.94 166 ASP A O 1
ATOM 1289 N N . VAL A 1 167 ? -8.211 20.438 18.578 1 98.88 167 VAL A N 1
ATOM 1290 C CA . VAL A 1 167 ? -9.289 20.125 17.641 1 98.88 167 VAL A CA 1
ATOM 1291 C C . VAL A 1 167 ? -9.844 18.734 17.922 1 98.88 167 VAL A C 1
ATOM 1293 O O . VAL A 1 167 ? -11.062 18.531 17.969 1 98.88 167 VAL A O 1
ATOM 1296 N N . GLY A 1 168 ? -8.922 17.734 18.109 1 98.88 168 GLY A N 1
ATOM 1297 C CA . GLY A 1 168 ? -9.352 16.391 18.406 1 98.88 168 GLY A CA 1
ATOM 1298 C C . GLY A 1 168 ? -10.203 16.297 19.672 1 98.88 168 GLY A C 1
ATOM 1299 O O . GLY A 1 168 ? -11.25 15.648 19.672 1 98.88 168 GLY A O 1
ATOM 1300 N N . ASN A 1 169 ? -9.766 16.984 20.688 1 98.69 169 ASN A N 1
ATOM 1301 C CA . ASN A 1 169 ? -10.508 17 21.953 1 98.69 169 ASN A CA 1
ATOM 1302 C C . ASN A 1 169 ? -11.883 17.641 21.781 1 98.69 169 ASN A C 1
ATOM 1304 O O . ASN A 1 169 ? -12.891 17.094 22.234 1 98.69 169 ASN A O 1
ATOM 1308 N N . LYS A 1 170 ? -11.898 18.766 21.141 1 98.62 170 LYS A N 1
ATOM 1309 C CA . LYS A 1 170 ? -13.148 19.484 20.953 1 98.62 170 LYS A CA 1
ATOM 1310 C C . LYS A 1 170 ? -14.141 18.656 20.141 1 98.62 170 LYS A C 1
ATOM 1312 O O . LYS A 1 170 ? -15.344 18.703 20.406 1 98.62 170 LYS A O 1
ATOM 1317 N N . ARG A 1 171 ? -13.656 17.891 19.188 1 98.25 171 ARG A N 1
ATOM 1318 C CA . ARG A 1 171 ? -14.508 17.156 18.25 1 98.25 171 ARG A CA 1
ATOM 1319 C C . ARG A 1 171 ? -14.688 15.711 18.703 1 98.25 171 ARG A C 1
ATOM 1321 O O . ARG A 1 171 ? -15.359 14.922 18.031 1 98.25 171 ARG A O 1
ATOM 1328 N N . SER A 1 172 ? -14.047 15.312 19.812 1 98.19 172 SER A N 1
ATOM 1329 C CA . SER A 1 172 ? -14.047 13.945 20.328 1 98.19 172 SER A CA 1
ATOM 1330 C C . SER A 1 172 ? -13.5 12.969 19.281 1 98.19 172 SER A C 1
ATOM 1332 O O . SER A 1 172 ? -14.109 11.93 19.031 1 98.19 172 SER A O 1
ATOM 1334 N N . ILE A 1 173 ? -12.492 13.352 18.641 1 98.75 173 ILE A N 1
ATOM 1335 C CA . ILE A 1 173 ? -11.742 12.508 17.703 1 98.75 173 ILE A CA 1
ATOM 1336 C C . ILE A 1 173 ? -10.422 12.078 18.344 1 98.75 173 ILE A C 1
ATOM 1338 O O . ILE A 1 173 ? -9.688 12.914 18.875 1 98.75 173 ILE A O 1
ATOM 1342 N N . PRO A 1 174 ? -10.078 10.773 18.328 1 98.88 174 PRO A N 1
ATOM 1343 C CA . PRO A 1 174 ? -8.805 10.328 18.891 1 98.88 174 PRO A CA 1
ATOM 1344 C C . PRO A 1 174 ? -7.598 10.977 18.219 1 98.88 174 PRO A C 1
ATOM 1346 O O . PRO A 1 174 ? -7.598 11.156 16.984 1 98.88 174 PRO A O 1
ATOM 1349 N N . VAL A 1 175 ? -6.617 11.32 19.062 1 98.94 175 VAL A N 1
ATOM 1350 C CA . VAL A 1 175 ? -5.402 11.961 18.562 1 98.94 175 VAL A CA 1
ATOM 1351 C C . VAL A 1 175 ? -4.184 11.125 18.953 1 98.94 175 VAL A C 1
ATOM 1353 O O . VAL A 1 175 ? -4.035 10.734 20.109 1 98.94 175 VAL A O 1
ATOM 1356 N N . VAL A 1 176 ? -3.42 10.766 17.984 1 98.94 176 VAL A N 1
ATOM 1357 C CA . VAL A 1 176 ? -2.072 10.266 18.234 1 98.94 176 VAL A CA 1
ATOM 1358 C C . VAL A 1 176 ? -1.121 11.438 18.469 1 98.94 176 VAL A C 1
ATOM 1360 O O . VAL A 1 176 ? -0.776 12.156 17.531 1 98.94 176 VAL A O 1
ATOM 1363 N N . ASP A 1 177 ? -0.697 11.602 19.641 1 98.88 177 ASP A N 1
ATOM 1364 C CA . ASP A 1 177 ? 0.234 12.672 19.984 1 98.88 177 ASP A CA 1
ATOM 1365 C C . ASP A 1 177 ? 1.677 12.258 19.703 1 98.88 177 ASP A C 1
ATOM 1367 O O . ASP A 1 177 ? 2.453 12.023 20.641 1 98.88 177 ASP A O 1
ATOM 1371 N N . LEU A 1 178 ? 2.018 12.281 18.453 1 98.94 178 LEU A N 1
ATOM 1372 C CA . LEU A 1 178 ? 3.348 11.859 18.016 1 98.94 178 LEU A CA 1
ATOM 1373 C C . LEU A 1 178 ? 4.406 12.852 18.484 1 98.94 178 LEU A C 1
ATOM 1375 O O . LEU A 1 178 ? 5.527 12.461 18.812 1 98.94 178 LEU A O 1
ATOM 1379 N N . TRP A 1 179 ? 4.043 14.133 18.5 1 98.81 179 TRP A N 1
ATOM 1380 C CA . TRP A 1 179 ? 4.98 15.148 18.953 1 98.81 179 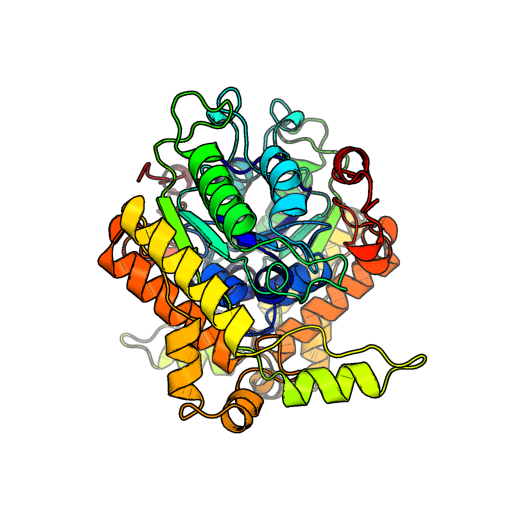TRP A CA 1
ATOM 1381 C C . TRP A 1 179 ? 5.555 14.797 20.312 1 98.81 179 TRP A C 1
ATOM 1383 O O . TRP A 1 179 ? 6.773 14.672 20.469 1 98.81 179 TRP A O 1
ATOM 1393 N N . SER A 1 180 ? 4.703 14.586 21.281 1 98.81 180 SER A N 1
ATOM 1394 C CA . SER A 1 180 ? 5.133 14.305 22.641 1 98.81 180 SER A CA 1
ATOM 1395 C C . SER A 1 180 ? 5.891 12.977 22.719 1 98.81 180 SER A C 1
ATOM 1397 O O . SER A 1 180 ? 6.883 12.867 23.438 1 98.81 180 SER A O 1
ATOM 1399 N N . ALA A 1 181 ? 5.395 11.984 21.984 1 98.88 181 ALA A N 1
ATOM 1400 C CA . ALA A 1 181 ? 6.02 10.672 22.031 1 98.88 181 ALA A CA 1
ATOM 1401 C C . ALA A 1 181 ? 7.461 10.734 21.531 1 98.88 181 ALA A C 1
ATOM 1403 O O . ALA A 1 181 ? 8.375 10.211 22.172 1 98.88 181 ALA A O 1
ATOM 1404 N N . LEU A 1 182 ? 7.672 11.398 20.391 1 98.88 182 LEU A N 1
ATOM 1405 C CA . LEU A 1 182 ? 9.016 11.469 19.828 1 98.88 182 LEU A CA 1
ATOM 1406 C C . LEU A 1 182 ? 9.906 12.391 20.656 1 98.88 182 LEU A C 1
ATOM 1408 O O . LEU A 1 182 ? 11.109 12.156 20.781 1 98.88 182 LEU A O 1
ATOM 1412 N N . TRP A 1 183 ? 9.289 13.422 21.234 1 98.75 183 TRP A N 1
ATOM 1413 C CA . TRP A 1 183 ? 10.055 14.305 22.109 1 98.75 183 TRP A CA 1
ATOM 1414 C C . TRP A 1 183 ? 10.586 13.547 23.312 1 98.75 183 TRP A C 1
ATOM 1416 O O . TRP A 1 183 ? 11.758 13.688 23.672 1 98.75 183 TRP A O 1
ATOM 1426 N N . ARG A 1 184 ? 9.781 12.742 23.875 1 98.75 184 ARG A N 1
ATOM 1427 C CA . ARG A 1 184 ? 10.195 11.922 25 1 98.75 184 ARG A CA 1
ATOM 1428 C C . ARG A 1 184 ? 11.266 10.922 24.578 1 98.75 184 ARG A C 1
ATOM 1430 O O . ARG A 1 184 ? 12.258 10.727 25.297 1 98.75 184 ARG A O 1
ATOM 1437 N N . GLU A 1 185 ? 11.055 10.297 23.375 1 98.31 185 GLU A N 1
ATOM 1438 C CA . GLU A 1 185 ? 12.023 9.336 22.859 1 98.31 185 GLU A CA 1
ATOM 1439 C C . GLU A 1 185 ? 13.383 10 22.625 1 98.31 185 GLU A C 1
ATOM 1441 O O . GLU A 1 185 ? 14.422 9.352 22.75 1 98.31 185 GLU A O 1
ATOM 1446 N N . ALA A 1 186 ? 13.328 11.273 22.391 1 98.44 186 ALA A N 1
ATOM 1447 C CA . ALA A 1 186 ? 14.539 12.031 22.062 1 98.44 186 ALA A CA 1
ATOM 1448 C C . ALA A 1 186 ? 15.211 12.539 23.344 1 98.44 186 ALA A C 1
ATOM 1450 O O . ALA A 1 186 ? 16.203 13.273 23.266 1 98.44 186 ALA A O 1
ATOM 1451 N N . GLY A 1 187 ? 14.703 12.219 24.531 1 98.31 187 GLY A N 1
ATOM 1452 C CA . GLY A 1 187 ? 15.25 12.711 25.797 1 98.31 187 GLY A CA 1
ATOM 1453 C C . GLY A 1 187 ? 14.938 14.18 26.031 1 98.31 187 GLY A C 1
ATOM 1454 O O . GLY A 1 187 ? 15.672 14.859 26.75 1 98.31 187 GLY A O 1
ATOM 1455 N N . GLU A 1 188 ? 14 14.656 25.281 1 98.06 188 GLU A N 1
ATOM 1456 C CA . GLU A 1 188 ? 13.484 16.016 25.406 1 98.06 188 GLU A CA 1
ATOM 1457 C C . GLU A 1 188 ? 14.562 17.047 25.125 1 98.06 188 GLU A C 1
ATOM 1459 O O . GLU A 1 188 ? 14.695 18.047 25.844 1 98.06 188 GLU A O 1
ATOM 1464 N N . THR A 1 189 ? 15.352 16.688 24.172 1 97.31 189 THR A N 1
ATOM 1465 C CA . THR A 1 189 ? 16.344 17.609 23.641 1 97.31 189 THR A CA 1
ATOM 1466 C C . THR A 1 189 ? 16.297 17.625 22.109 1 97.31 189 THR A C 1
ATOM 1468 O O . THR A 1 189 ? 15.977 16.609 21.484 1 97.31 189 THR A O 1
ATOM 1471 N N . GLU A 1 190 ? 16.562 18.719 21.562 1 96 190 GLU A N 1
ATOM 1472 C CA . GLU A 1 190 ? 16.625 18.812 20.109 1 96 190 GLU A CA 1
ATOM 1473 C C . GLU A 1 190 ? 17.672 17.875 19.531 1 96 190 GLU A C 1
ATOM 1475 O O . GLU A 1 190 ? 17.453 17.25 18.5 1 96 190 GLU A O 1
ATOM 1480 N N . LYS A 1 191 ? 18.875 17.797 20.172 1 96 191 LYS A N 1
ATOM 1481 C CA . LYS A 1 191 ? 19.953 16.906 19.719 1 96 191 LYS A CA 1
ATOM 1482 C C . LYS A 1 191 ? 19.469 15.461 19.672 1 96 191 LYS A C 1
ATOM 1484 O O . LYS A 1 191 ? 19.844 14.711 18.781 1 96 191 LYS A O 1
ATOM 1489 N N . GLY A 1 192 ? 18.672 15.078 20.641 1 97.88 192 GLY A N 1
ATOM 1490 C CA . GLY A 1 192 ? 18.141 13.719 20.703 1 97.88 192 GLY A CA 1
ATOM 1491 C C . GLY A 1 192 ? 17.266 13.367 19.516 1 97.88 192 GLY A C 1
ATOM 1492 O O . GLY A 1 192 ? 17.078 12.195 19.203 1 97.88 192 GLY A O 1
ATOM 1493 N N . LEU A 1 193 ? 16.688 14.336 18.812 1 98.5 193 LEU A N 1
ATOM 1494 C CA . LEU A 1 193 ? 15.812 14.125 17.656 1 98.5 193 LEU A CA 1
ATOM 1495 C C . LEU A 1 193 ? 16.609 13.625 16.469 1 98.5 193 LEU A C 1
ATOM 1497 O O . LEU A 1 193 ? 16.047 13.094 15.508 1 98.5 193 LEU A O 1
ATOM 1501 N N . GLU A 1 194 ? 17.922 13.773 16.469 1 98 194 GLU A N 1
ATOM 1502 C CA . GLU A 1 194 ? 18.781 13.375 15.344 1 98 194 GLU A CA 1
ATOM 1503 C C . GLU A 1 194 ? 18.641 11.883 15.055 1 98 194 GLU A C 1
ATOM 1505 O O . GLU A 1 194 ? 18.75 11.453 13.906 1 98 194 GLU A O 1
ATOM 1510 N N . SER A 1 195 ? 18.344 11.133 16.078 1 98 195 SER A N 1
ATOM 1511 C CA . SER A 1 195 ? 18.219 9.688 15.922 1 98 195 SER A CA 1
ATOM 1512 C C . SER A 1 195 ? 16.859 9.305 15.367 1 98 195 SER A C 1
ATOM 1514 O O . SER A 1 195 ? 16.641 8.156 14.953 1 98 195 SER A O 1
ATOM 1516 N N . LEU A 1 196 ? 15.891 10.227 15.289 1 98.56 196 LEU A N 1
ATOM 1517 C CA . LEU A 1 196 ? 14.516 9.969 14.898 1 98.56 196 LEU A CA 1
ATOM 1518 C C . LEU A 1 196 ? 14.172 10.688 13.594 1 98.56 196 LEU A C 1
ATOM 1520 O O . LEU A 1 196 ? 13.297 10.25 12.844 1 98.56 196 LEU A O 1
ATOM 1524 N N . LEU A 1 197 ? 14.844 11.766 13.406 1 98.38 197 LEU A N 1
ATOM 1525 C CA . LEU A 1 197 ? 14.633 12.648 12.266 1 98.38 197 LEU A CA 1
ATOM 1526 C C . LEU A 1 197 ? 15.953 12.961 11.562 1 98.38 197 LEU A C 1
ATOM 1528 O O . LEU A 1 197 ? 16.578 13.984 11.836 1 98.38 197 LEU A O 1
ATOM 1532 N N . PRO A 1 198 ? 16.266 12.211 10.547 1 96.69 198 PRO A N 1
ATOM 1533 C CA . PRO A 1 198 ? 17.625 12.242 10 1 96.69 198 PRO A CA 1
ATOM 1534 C C . PRO A 1 198 ? 18 13.602 9.414 1 96.69 198 PRO A C 1
ATOM 1536 O O . PRO A 1 198 ? 19.188 13.945 9.336 1 96.69 198 PRO A O 1
ATOM 1539 N N . ASP A 1 199 ? 16.984 14.367 8.977 1 96.19 199 ASP A N 1
ATOM 1540 C CA . ASP A 1 199 ? 17.266 15.695 8.438 1 96.19 199 ASP A CA 1
ATOM 1541 C C . ASP A 1 199 ? 16.594 16.781 9.266 1 96.19 199 ASP A C 1
ATOM 1543 O O . ASP A 1 199 ? 16.375 17.891 8.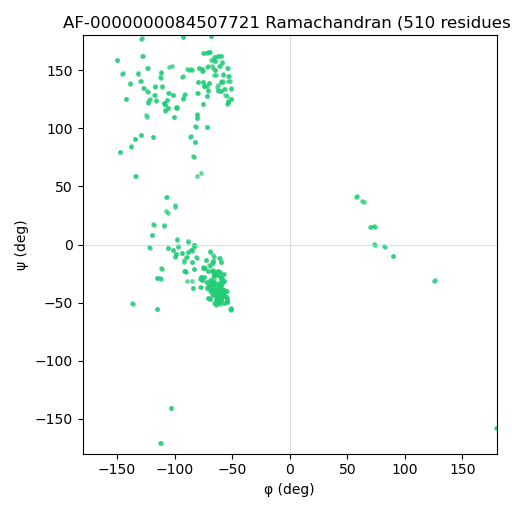781 1 96.19 199 ASP A O 1
ATOM 1547 N N . GLY A 1 200 ? 16.188 16.391 10.5 1 97.69 200 GLY A N 1
ATOM 1548 C CA . GLY A 1 200 ? 15.539 17.312 11.414 1 97.69 200 GLY A CA 1
ATOM 1549 C C . GLY A 1 200 ? 14.055 17.484 11.148 1 97.69 200 GLY A C 1
ATOM 1550 O O . GLY A 1 200 ? 13.367 18.203 11.875 1 97.69 200 GLY A O 1
ATOM 1551 N N . LEU A 1 201 ? 13.539 16.812 10.125 1 97.88 201 LEU A N 1
ATOM 1552 C CA . LEU A 1 201 ? 12.156 17.016 9.719 1 97.88 201 LEU A CA 1
ATOM 1553 C C . LEU A 1 201 ? 11.469 15.695 9.414 1 97.88 201 LEU A C 1
ATOM 1555 O O . LEU A 1 201 ? 10.43 15.383 10 1 97.88 201 LEU A O 1
ATOM 1559 N N . HIS A 1 202 ? 12.141 14.875 8.57 1 98.5 202 HIS A N 1
ATOM 1560 C CA . HIS A 1 202 ? 11.5 13.656 8.094 1 98.5 202 HIS A CA 1
ATOM 1561 C C . HIS A 1 202 ? 11.766 12.492 9.047 1 98.5 202 HIS A C 1
ATOM 1563 O O . HIS A 1 202 ? 12.828 12.43 9.672 1 98.5 202 HIS A O 1
ATOM 1569 N N . CYS A 1 203 ? 10.812 11.586 9.062 1 98.62 203 CYS A N 1
ATOM 1570 C CA . CYS A 1 203 ? 10.883 10.414 9.93 1 98.62 203 CYS A CA 1
ATOM 1571 C C . CYS A 1 203 ? 11.812 9.352 9.352 1 98.62 203 CYS A C 1
ATOM 1573 O O . CYS A 1 203 ? 12.008 9.297 8.133 1 98.62 203 CYS A O 1
ATOM 1575 N N . ASN A 1 204 ? 12.391 8.578 10.219 1 98.31 204 ASN A N 1
ATOM 1576 C CA . ASN A 1 204 ? 13.109 7.367 9.836 1 98.31 204 ASN A CA 1
ATOM 1577 C C . ASN A 1 204 ? 12.391 6.113 10.336 1 98.31 204 ASN A C 1
ATOM 1579 O O . ASN A 1 204 ? 11.242 6.184 10.781 1 98.31 204 ASN A O 1
ATOM 1583 N N . GLU A 1 205 ? 13 5.004 10.227 1 98.38 205 GLU A N 1
ATOM 1584 C CA . GLU A 1 205 ? 12.391 3.73 10.594 1 98.38 205 GLU A CA 1
ATOM 1585 C C . GLU A 1 205 ? 11.945 3.74 12.055 1 98.38 205 GLU A C 1
ATOM 1587 O O . GLU A 1 205 ? 10.852 3.268 12.375 1 98.38 205 GLU A O 1
ATOM 1592 N N . LYS A 1 206 ? 12.734 4.277 12.891 1 98.56 206 LYS A N 1
ATOM 1593 C CA . LYS A 1 206 ? 12.438 4.293 14.32 1 98.56 206 LYS A CA 1
ATOM 1594 C C . LYS A 1 206 ? 11.203 5.145 14.609 1 98.56 206 LYS A C 1
ATOM 1596 O O . LYS A 1 206 ? 10.305 4.711 15.336 1 98.56 206 LYS A O 1
ATOM 1601 N N . SER A 1 207 ? 11.148 6.336 14.125 1 98.88 207 SER A N 1
ATOM 1602 C CA . SER A 1 207 ? 10.023 7.23 14.391 1 98.88 207 SER A CA 1
ATOM 1603 C C . SER A 1 207 ? 8.75 6.742 13.711 1 98.88 207 SER A C 1
ATOM 1605 O O . SER A 1 207 ? 7.656 6.883 14.25 1 98.88 207 SER A O 1
ATOM 1607 N N . TYR A 1 208 ? 8.891 6.113 12.516 1 98.88 208 TYR A N 1
ATOM 1608 C CA . TYR A 1 208 ? 7.727 5.516 11.867 1 98.88 208 TYR A CA 1
ATOM 1609 C C . TYR A 1 208 ? 7.188 4.352 12.695 1 98.88 208 TYR A C 1
ATOM 1611 O O . TYR A 1 208 ? 5.977 4.121 12.742 1 98.88 208 TYR A O 1
ATOM 1619 N N . THR A 1 209 ? 8.086 3.637 13.32 1 98.81 209 THR A N 1
ATOM 1620 C CA . THR A 1 209 ? 7.652 2.529 14.164 1 98.81 209 THR A CA 1
ATOM 1621 C C . THR A 1 209 ? 6.883 3.043 15.383 1 98.81 209 THR A C 1
ATOM 1623 O O . THR A 1 209 ? 5.855 2.473 15.758 1 98.81 209 THR A O 1
ATOM 1626 N N . VAL A 1 210 ? 7.348 4.133 15.977 1 98.88 210 VAL A N 1
ATOM 1627 C CA . VAL A 1 210 ? 6.625 4.754 17.078 1 98.88 210 VAL A CA 1
ATOM 1628 C C . VAL A 1 210 ? 5.23 5.168 16.609 1 98.88 210 VAL A C 1
ATOM 1630 O O . VAL A 1 210 ? 4.238 4.91 17.297 1 98.88 210 VAL A O 1
ATOM 1633 N N . LEU A 1 211 ? 5.172 5.773 15.453 1 98.94 211 LEU A N 1
ATOM 1634 C CA . LEU A 1 211 ? 3.885 6.195 14.906 1 98.94 211 LEU A CA 1
ATOM 1635 C C . LEU A 1 211 ? 2.967 4.996 14.688 1 98.94 211 LEU A C 1
ATOM 1637 O O . LEU A 1 211 ? 1.801 5.023 15.086 1 98.94 211 LEU A O 1
ATOM 1641 N N . TYR A 1 212 ? 3.482 3.957 14.047 1 98.94 212 TYR A N 1
ATOM 1642 C CA . TYR A 1 212 ? 2.715 2.742 13.797 1 98.94 212 TYR A CA 1
ATOM 1643 C C . TYR A 1 212 ? 2.146 2.184 15.094 1 98.94 212 TYR A C 1
ATOM 1645 O O . TYR A 1 212 ? 0.955 1.875 15.18 1 98.94 212 TYR A O 1
ATOM 1653 N N . ASP A 1 213 ? 2.982 2.062 16.094 1 98.94 213 ASP A N 1
ATOM 1654 C CA . ASP A 1 213 ? 2.566 1.511 17.391 1 98.94 213 ASP A CA 1
ATOM 1655 C C . ASP A 1 213 ? 1.464 2.357 18.016 1 98.94 213 ASP A C 1
ATOM 1657 O O . ASP A 1 213 ? 0.496 1.821 18.562 1 98.94 213 ASP A O 1
ATOM 1661 N N . LEU A 1 214 ? 1.599 3.625 17.938 1 98.94 214 LEU A N 1
ATOM 1662 C CA . LEU A 1 214 ? 0.621 4.527 18.531 1 98.94 214 LEU A CA 1
ATOM 1663 C C . LEU A 1 214 ? -0.707 4.465 17.781 1 98.94 214 LEU A C 1
ATOM 1665 O O . LEU A 1 214 ? -1.773 4.559 18.391 1 98.94 214 LEU A O 1
ATOM 1669 N N . ILE A 1 215 ? -0.653 4.34 16.453 1 98.94 215 ILE A N 1
ATOM 1670 C CA . ILE A 1 215 ? -1.875 4.211 15.664 1 98.94 215 ILE A CA 1
ATOM 1671 C C . ILE A 1 215 ? -2.604 2.926 16.047 1 98.94 215 ILE A C 1
ATOM 1673 O O . ILE A 1 215 ? -3.812 2.939 16.297 1 98.94 215 I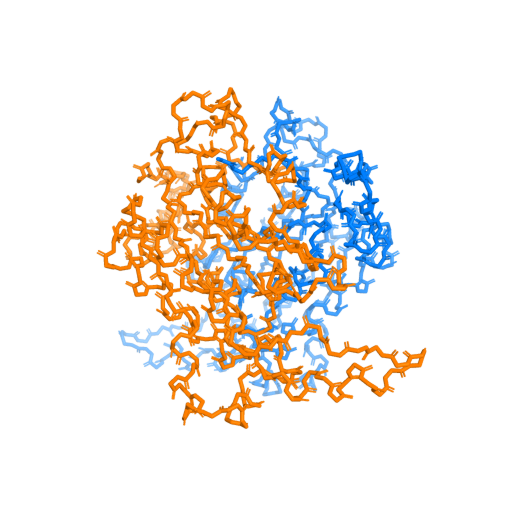LE A O 1
ATOM 1677 N N . ILE A 1 216 ? -1.861 1.83 16.125 1 98.94 216 ILE A N 1
ATOM 1678 C CA . ILE A 1 216 ? -2.469 0.549 16.469 1 98.94 216 ILE A CA 1
ATOM 1679 C C . ILE A 1 216 ? -3.059 0.619 17.875 1 98.94 216 ILE A C 1
ATOM 1681 O O . ILE A 1 216 ? -4.164 0.123 18.109 1 98.94 216 ILE A O 1
ATOM 1685 N N . LYS A 1 217 ? -2.324 1.247 18.812 1 98.88 217 LYS A N 1
ATOM 1686 C CA . LYS A 1 217 ? -2.842 1.435 20.172 1 98.88 217 LYS A CA 1
ATOM 1687 C C . LYS A 1 217 ? -4.133 2.248 20.156 1 98.88 217 LYS A C 1
ATOM 1689 O O . LYS A 1 217 ? -5.098 1.904 20.844 1 98.88 217 LYS A O 1
ATOM 1694 N N . THR A 1 218 ? -4.121 3.311 19.422 1 98.94 218 THR A N 1
ATOM 1695 C CA . THR A 1 218 ? -5.289 4.18 19.328 1 98.94 218 THR A CA 1
ATOM 1696 C C . THR A 1 218 ? -6.48 3.424 18.734 1 98.94 218 THR A C 1
ATOM 1698 O O . THR A 1 218 ? -7.605 3.557 19.219 1 98.94 218 THR A O 1
ATOM 1701 N N . ILE A 1 219 ? -6.254 2.613 17.703 1 98.88 219 ILE A N 1
ATOM 1702 C CA . ILE A 1 219 ? -7.305 1.781 17.125 1 98.88 219 ILE A CA 1
ATOM 1703 C C . ILE A 1 219 ? -7.848 0.825 18.172 1 98.88 219 ILE A C 1
ATOM 1705 O O . ILE A 1 219 ? -9.062 0.705 18.344 1 98.88 219 ILE A O 1
ATOM 1709 N N . SER A 1 220 ? -6.953 0.194 18.875 1 98.75 220 SER A N 1
ATOM 1710 C CA . SER A 1 220 ? -7.352 -0.77 19.891 1 98.75 220 SER A CA 1
ATOM 1711 C C . SER A 1 220 ? -8.219 -0.115 20.969 1 98.75 220 SER A C 1
ATOM 1713 O O . SER A 1 220 ? -9.164 -0.726 21.469 1 98.75 220 SER A O 1
ATOM 1715 N N . GLU A 1 221 ? -7.938 1.087 21.281 1 98.69 221 GLU A N 1
ATOM 1716 C CA . GLU A 1 221 ? -8.602 1.784 22.391 1 98.69 221 GLU A CA 1
ATOM 1717 C C . GLU A 1 221 ? -9.93 2.381 21.938 1 98.69 221 GLU A C 1
ATOM 1719 O O . GLU A 1 221 ? -10.914 2.355 22.672 1 98.69 221 GLU A O 1
ATOM 1724 N N . HIS A 1 222 ? -9.969 2.889 20.719 1 98.69 222 HIS A N 1
ATOM 1725 C CA . HIS A 1 222 ? -11.117 3.713 20.359 1 98.69 222 HIS A CA 1
ATOM 1726 C C . HIS A 1 222 ? -11.977 3.031 19.312 1 98.69 222 HIS A C 1
ATOM 1728 O O . HIS A 1 222 ? -13.172 3.318 19.188 1 98.69 222 HIS A O 1
ATOM 1734 N N . TYR A 1 223 ? -11.352 2.199 18.469 1 98.38 223 TYR A N 1
ATOM 1735 C CA . TYR A 1 223 ? -12.047 1.488 17.406 1 98.38 223 TYR A CA 1
ATOM 1736 C C . TYR A 1 223 ? -11.633 0.022 17.375 1 98.38 223 TYR A C 1
ATOM 1738 O O . TYR A 1 223 ? -11.211 -0.483 16.328 1 98.38 223 TYR A O 1
ATOM 1746 N N . PRO A 1 224 ? -11.836 -0.698 18.469 1 98.19 224 PRO A N 1
ATOM 1747 C CA . PRO A 1 224 ? -11.305 -2.059 18.562 1 98.19 224 PRO A CA 1
ATOM 1748 C C . PRO A 1 224 ? -11.805 -2.967 17.438 1 98.19 224 PRO A C 1
ATOM 1750 O O . PRO A 1 224 ? -11.125 -3.92 17.062 1 98.19 224 PRO A O 1
ATOM 1753 N N . GLU A 1 225 ? -12.961 -2.701 16.828 1 97.5 225 GLU A N 1
ATOM 1754 C CA . GLU A 1 225 ? -13.523 -3.506 15.742 1 97.5 225 GLU A CA 1
ATOM 1755 C C . GLU A 1 225 ? -12.672 -3.402 14.477 1 97.5 225 GLU A C 1
ATOM 1757 O O . GLU A 1 225 ? -12.789 -4.234 13.57 1 97.5 225 GLU A O 1
ATOM 1762 N N . LEU A 1 226 ? -11.797 -2.396 14.445 1 98.19 226 LEU A N 1
ATOM 1763 C CA . LEU A 1 226 ? -10.961 -2.191 13.266 1 98.19 226 LEU A CA 1
ATOM 1764 C C . LEU A 1 226 ? -9.57 -2.787 13.469 1 98.19 226 LEU A C 1
ATOM 1766 O O . LEU A 1 226 ? -8.75 -2.785 12.547 1 98.19 226 LEU A O 1
ATOM 1770 N N . HIS A 1 227 ? -9.258 -3.232 14.672 1 98.62 227 HIS A N 1
ATOM 1771 C CA . HIS A 1 227 ? -7.953 -3.855 14.883 1 98.62 227 HIS A CA 1
ATOM 1772 C C . HIS A 1 227 ? -7.762 -5.059 13.969 1 98.62 227 HIS A C 1
ATOM 1774 O O . HIS A 1 227 ? -8.68 -5.867 13.797 1 98.62 227 HIS A O 1
ATOM 1780 N N . PHE A 1 228 ? -6.602 -5.242 13.422 1 98.19 228 PHE A N 1
ATOM 1781 C CA . PHE A 1 228 ? -6.387 -6.246 12.391 1 98.19 228 PHE A CA 1
ATOM 1782 C C . PHE A 1 228 ? -6.605 -7.648 12.945 1 98.19 228 PHE A C 1
ATOM 1784 O O . PHE A 1 228 ? -6.977 -8.562 12.211 1 98.19 228 PHE A O 1
ATOM 1791 N N . ASP A 1 229 ? -6.469 -7.855 14.219 1 97.44 229 ASP A N 1
ATOM 1792 C CA . ASP A 1 229 ? -6.699 -9.156 14.836 1 97.44 229 ASP A CA 1
ATOM 1793 C C . ASP A 1 229 ? -8.188 -9.469 14.914 1 97.44 229 ASP A C 1
ATOM 1795 O O . ASP A 1 229 ? -8.578 -10.625 15.102 1 97.44 229 ASP A O 1
ATOM 1799 N N . LYS A 1 230 ? -9.008 -8.453 14.836 1 96.25 230 LYS A N 1
ATOM 1800 C CA . LYS A 1 230 ? -10.445 -8.641 15.008 1 96.25 230 LYS A CA 1
ATOM 1801 C C . LYS A 1 230 ? -11.156 -8.688 13.664 1 96.25 230 LYS A C 1
ATOM 1803 O O . LYS A 1 230 ? -12.352 -8.984 13.602 1 96.25 230 LYS A O 1
ATOM 1808 N N . LEU A 1 231 ? -10.484 -8.383 12.633 1 96.5 231 LEU A N 1
ATOM 1809 C CA . LEU A 1 231 ? -11.062 -8.398 11.289 1 96.5 231 LEU A CA 1
ATOM 1810 C C . LEU A 1 231 ? -10.852 -9.75 10.617 1 96.5 231 LEU A C 1
ATOM 1812 O O . LEU A 1 231 ? -9.734 -10.273 10.602 1 96.5 231 LEU A O 1
ATOM 1816 N N . PRO A 1 232 ? -11.898 -10.328 10.109 1 94.44 232 PRO A N 1
ATOM 1817 C CA . PRO A 1 232 ? -11.688 -11.531 9.305 1 94.44 232 PRO A CA 1
ATOM 1818 C C . PRO A 1 232 ? -11.039 -11.227 7.953 1 94.44 232 PRO A C 1
ATOM 1820 O O . PRO A 1 232 ? -11.203 -10.133 7.418 1 94.44 232 PRO A O 1
ATOM 1823 N N . LYS A 1 233 ? -10.328 -12.203 7.387 1 96.31 233 LYS A N 1
ATOM 1824 C CA . LYS A 1 233 ? -9.914 -12.102 5.988 1 96.31 233 LYS A CA 1
ATOM 1825 C C . LYS A 1 233 ? -11.125 -12.062 5.062 1 96.31 233 LYS A C 1
ATOM 1827 O O . LYS A 1 233 ? -12.102 -12.789 5.277 1 96.31 233 LYS A O 1
ATOM 1832 N N . VAL A 1 234 ? -11.117 -11.164 4.086 1 97.06 234 VAL A N 1
ATOM 1833 C CA . VAL A 1 234 ? -12.25 -11 3.174 1 97.06 234 VAL A CA 1
ATOM 1834 C C . VAL A 1 234 ? -12.508 -12.312 2.436 1 97.06 234 VAL A C 1
ATOM 1836 O O . VAL A 1 234 ? -13.664 -12.68 2.207 1 97.06 234 VAL A O 1
ATOM 1839 N N . TYR A 1 235 ? -11.438 -12.992 2.025 1 96.88 235 TYR A N 1
ATOM 1840 C CA . TYR A 1 235 ? -11.516 -14.328 1.446 1 96.88 235 TYR A CA 1
ATOM 1841 C C . TYR A 1 235 ? -10.891 -15.359 2.379 1 96.88 235 TYR A C 1
ATOM 1843 O O . TYR A 1 235 ? -9.906 -15.078 3.057 1 96.88 235 TYR A O 1
ATOM 1851 N N . PRO A 1 236 ? -11.336 -16.531 2.418 1 95.12 236 PRO A N 1
ATOM 1852 C CA . PRO A 1 236 ? -10.945 -17.516 3.434 1 95.12 236 PRO A CA 1
ATOM 1853 C C . PRO A 1 236 ? -9.469 -17.891 3.348 1 95.12 236 PRO A C 1
ATOM 1855 O O . PRO A 1 236 ? -8.883 -17.875 2.262 1 95.12 236 PRO A O 1
ATOM 1858 N N . ALA A 1 237 ? -8.961 -18.219 4.492 1 94.81 237 ALA A N 1
ATOM 1859 C CA . ALA A 1 237 ? -7.648 -18.859 4.512 1 94.81 237 ALA A CA 1
ATOM 1860 C C . ALA A 1 237 ? -7.664 -20.172 3.746 1 94.81 237 ALA A C 1
ATOM 1862 O O . ALA A 1 237 ? -8.711 -20.828 3.629 1 94.81 237 ALA A O 1
ATOM 1863 N N . TRP A 1 238 ? -6.52 -20.516 3.254 1 93.75 238 TRP A N 1
ATOM 1864 C CA . TRP A 1 238 ? -6.453 -21.656 2.348 1 93.75 238 TRP A CA 1
ATOM 1865 C C . TRP A 1 238 ? -6.914 -22.938 3.047 1 93.75 238 TRP A C 1
ATOM 1867 O O . TRP A 1 238 ? -7.488 -23.828 2.414 1 93.75 238 TRP A O 1
ATOM 1877 N N . ASP A 1 239 ? -6.625 -22.984 4.352 1 91.38 239 ASP A N 1
ATOM 1878 C CA . ASP A 1 239 ? -6.969 -24.188 5.09 1 91.38 239 ASP A CA 1
ATOM 1879 C C . ASP A 1 239 ? -8.43 -24.172 5.523 1 91.38 239 ASP A C 1
ATOM 1881 O O . ASP A 1 239 ? -8.898 -25.094 6.195 1 91.38 239 ASP A O 1
ATOM 1885 N N . GLU A 1 240 ? -9.156 -23.125 5.191 1 92.19 240 GLU A N 1
ATOM 1886 C CA . GLU A 1 240 ? -10.594 -23.016 5.453 1 92.19 240 GLU A CA 1
ATOM 1887 C C . GLU A 1 240 ? -11.406 -23.297 4.191 1 92.19 240 GLU A C 1
ATOM 1889 O O . GLU A 1 240 ? -12.633 -23.375 4.242 1 92.19 240 GLU A O 1
ATOM 1894 N N . ILE A 1 241 ? -10.719 -23.484 3.105 1 92.31 241 ILE A N 1
ATOM 1895 C CA . ILE A 1 241 ? -11.367 -23.797 1.837 1 92.31 241 ILE A CA 1
ATOM 1896 C C . ILE A 1 241 ? -11.852 -25.234 1.843 1 92.31 241 ILE A C 1
ATOM 1898 O O . ILE A 1 241 ? -11.148 -26.141 2.316 1 92.31 241 ILE A O 1
ATOM 1902 N N . ASP A 1 242 ? -13.062 -25.453 1.361 1 91.56 242 ASP A N 1
ATOM 1903 C CA . ASP A 1 242 ? -13.492 -26.812 1.077 1 91.56 242 ASP A CA 1
ATOM 1904 C C . ASP A 1 242 ? -12.789 -27.375 -0.16 1 91.56 242 ASP A C 1
ATOM 1906 O O . ASP A 1 242 ? -13.227 -27.125 -1.288 1 91.56 242 ASP A O 1
ATOM 1910 N N . TRP A 1 243 ? -11.805 -28.188 0.082 1 89.88 243 TRP A N 1
ATOM 1911 C CA . TRP A 1 243 ? -10.922 -28.625 -1.006 1 89.88 243 TRP A CA 1
ATOM 1912 C C . TRP A 1 243 ? -11.68 -29.484 -2.004 1 89.88 243 TRP A C 1
ATOM 1914 O O . TRP A 1 243 ? -11.305 -29.562 -3.176 1 89.88 243 TRP A O 1
ATOM 1924 N N . LYS A 1 244 ? -12.727 -30.188 -1.542 1 90 244 LYS A N 1
ATOM 1925 C CA . LYS A 1 244 ? -13.523 -31.047 -2.404 1 90 244 LYS A CA 1
ATOM 1926 C C . LYS A 1 244 ? -14.477 -30.234 -3.271 1 90 244 LYS A C 1
ATOM 1928 O O . LYS A 1 244 ? -14.789 -30.625 -4.398 1 90 244 LYS A O 1
ATOM 1933 N N . ASN A 1 245 ? -14.82 -29.125 -2.719 1 89.56 245 ASN A N 1
ATOM 1934 C CA . ASN A 1 245 ? -15.703 -28.203 -3.418 1 89.56 245 ASN A CA 1
ATOM 1935 C C . ASN A 1 245 ? -15.383 -26.75 -3.07 1 89.56 245 ASN A C 1
ATOM 1937 O O . ASN A 1 245 ? -16.125 -26.109 -2.326 1 89.56 245 ASN A O 1
ATOM 1941 N N . PRO A 1 246 ? -14.375 -26.188 -3.658 1 89.44 246 PRO A N 1
ATOM 1942 C CA . PRO A 1 246 ? -13.844 -24.906 -3.223 1 89.44 246 PRO A CA 1
ATOM 1943 C C . PRO A 1 246 ? -14.781 -23.734 -3.541 1 89.44 246 PRO A C 1
ATOM 1945 O O . PRO A 1 246 ? -14.781 -22.734 -2.832 1 89.44 246 PRO A O 1
ATOM 1948 N N . GLY A 1 247 ? -15.656 -23.875 -4.504 1 86.5 247 GLY A N 1
ATOM 1949 C CA . GLY A 1 247 ? -16.438 -22.781 -5.062 1 86.5 247 GLY A CA 1
ATOM 1950 C C . GLY A 1 247 ? -17.156 -21.953 -4.008 1 86.5 247 GLY A C 1
ATOM 1951 O O . GLY A 1 247 ? -16.859 -20.766 -3.855 1 86.5 247 GLY A O 1
ATOM 1952 N N . PRO A 1 248 ? -17.938 -22.547 -3.152 1 85.44 248 PRO A N 1
ATOM 1953 C CA . PRO A 1 248 ? -18.719 -21.797 -2.168 1 85.44 248 PRO A CA 1
ATOM 1954 C C . PRO A 1 248 ? -17.859 -21.094 -1.124 1 85.44 248 PRO A C 1
ATOM 1956 O O . PRO A 1 248 ? -18.266 -20.078 -0.566 1 85.44 248 PRO A O 1
ATOM 1959 N N . SER A 1 249 ? -16.672 -21.547 -0.927 1 88.75 249 SER A N 1
ATOM 1960 C CA . SER A 1 249 ? -15.797 -21 0.102 1 88.75 249 SER A CA 1
ATOM 1961 C C . SER A 1 249 ? -15.039 -19.781 -0.414 1 88.75 249 SER A C 1
ATOM 1963 O O . SER A 1 249 ? -14.516 -18.984 0.374 1 88.75 249 SER A O 1
ATOM 1965 N N . LEU A 1 250 ? -15.047 -19.625 -1.681 1 93.5 250 LEU A N 1
ATOM 1966 C CA . LEU A 1 250 ? -14.164 -18.609 -2.258 1 93.5 250 LEU A CA 1
ATOM 1967 C C . LEU A 1 250 ? -14.938 -17.328 -2.564 1 93.5 250 LEU A C 1
ATOM 1969 O O . LEU A 1 250 ? -14.648 -16.641 -3.551 1 93.5 250 LEU A O 1
ATOM 1973 N N . LYS A 1 251 ? -15.953 -17.094 -1.713 1 91.75 251 LYS A N 1
ATOM 1974 C CA . LYS A 1 251 ? -16.734 -15.859 -1.789 1 91.75 251 LYS A CA 1
ATOM 1975 C C . LYS A 1 251 ? -16.328 -14.875 -0.698 1 91.75 251 LYS A C 1
ATOM 1977 O O . LYS A 1 251 ? -15.828 -15.281 0.355 1 91.75 251 LYS A O 1
ATOM 1982 N N . SER A 1 252 ? -16.562 -13.648 -1.036 1 92.5 252 SER A N 1
ATOM 1983 C CA . SER A 1 252 ? -16.219 -12.562 -0.12 1 92.5 252 SER A CA 1
ATOM 1984 C C . SER A 1 252 ? -16.969 -12.703 1.204 1 92.5 252 SER A C 1
ATOM 1986 O O . SER A 1 252 ? -18.172 -12.977 1.221 1 92.5 252 SER A O 1
ATOM 1988 N N . HIS A 1 253 ? -16.25 -12.586 2.295 1 86.94 253 HIS A N 1
ATOM 1989 C CA . HIS A 1 253 ? -16.812 -12.492 3.639 1 86.94 253 HIS A CA 1
ATOM 1990 C C . HIS A 1 253 ? -16.672 -11.078 4.191 1 86.94 253 HIS A C 1
ATOM 1992 O O . HIS A 1 253 ? -16.562 -10.891 5.402 1 86.94 253 HIS A O 1
ATOM 1998 N N . ARG A 1 254 ? -16.672 -10.273 3.359 1 86.06 254 ARG A N 1
ATOM 1999 C CA . ARG A 1 254 ? -16.578 -8.867 3.734 1 86.06 254 ARG A CA 1
ATOM 2000 C C . ARG A 1 254 ? -17.703 -8.484 4.691 1 86.06 254 ARG A C 1
ATOM 2002 O O . ARG A 1 254 ? -18.875 -8.781 4.441 1 86.06 254 ARG A O 1
ATOM 2009 N N . ILE A 1 255 ? -17.328 -7.855 5.832 1 81.81 255 ILE A N 1
ATOM 2010 C CA . ILE A 1 255 ? -18.297 -7.438 6.836 1 81.81 255 ILE A CA 1
ATOM 2011 C C . ILE A 1 255 ? -18.359 -5.914 6.891 1 81.81 255 ILE A C 1
ATOM 2013 O O . ILE A 1 255 ? -17.359 -5.234 6.664 1 81.81 255 ILE A O 1
ATOM 2017 N N . ASP A 1 256 ? -19.578 -5.473 7.117 1 82.06 256 ASP A N 1
ATOM 2018 C CA . ASP A 1 256 ? -19.75 -4.031 7.281 1 82.06 256 ASP A CA 1
ATOM 2019 C C . ASP A 1 256 ? -19.531 -3.613 8.734 1 82.06 256 ASP A C 1
ATOM 2021 O O . ASP A 1 256 ? -20.422 -3.771 9.57 1 82.06 256 ASP A O 1
ATOM 2025 N N . ILE A 1 257 ? -18.312 -3.254 9 1 78.94 257 ILE A N 1
ATOM 2026 C CA . ILE A 1 257 ? -17.953 -2.887 10.367 1 78.94 257 ILE A CA 1
ATOM 2027 C C . ILE A 1 257 ? -18.172 -1.39 10.57 1 78.94 257 ILE A C 1
ATOM 2029 O O . ILE A 1 257 ? -18.047 -0.6 9.633 1 78.94 257 ILE A O 1
ATOM 2033 N N . MET B 1 1 ? -15.258 7.535 1.374 1 88.44 1 MET B N 1
ATOM 2034 C CA . MET B 1 1 ? -14.898 6.414 0.509 1 88.44 1 MET B CA 1
ATOM 2035 C C . MET B 1 1 ? -13.75 6.781 -0.414 1 88.44 1 MET B C 1
ATOM 2037 O O . MET B 1 1 ? -13.438 7.961 -0.588 1 88.44 1 MET B O 1
ATOM 2041 N N . ALA B 1 2 ? -13.055 5.703 -0.827 1 92.25 2 ALA B N 1
ATOM 2042 C CA . ALA B 1 2 ? -11.891 5.973 -1.671 1 92.25 2 ALA B CA 1
ATOM 2043 C C . ALA B 1 2 ? -12.305 6.215 -3.119 1 92.25 2 ALA B C 1
ATOM 2045 O O . ALA B 1 2 ? -12.719 5.285 -3.814 1 92.25 2 ALA B O 1
ATOM 2046 N N . ALA B 1 3 ? -12.148 7.383 -3.545 1 92.62 3 ALA B N 1
ATOM 2047 C CA . ALA B 1 3 ? -12.508 7.723 -4.918 1 92.62 3 ALA B CA 1
ATOM 2048 C C . ALA B 1 3 ? -11.531 7.094 -5.914 1 92.62 3 ALA B C 1
ATOM 2050 O O . ALA B 1 3 ? -10.492 6.566 -5.52 1 92.62 3 ALA B O 1
ATOM 2051 N N . ASN B 1 4 ? -11.93 7.098 -7.16 1 92.69 4 ASN B N 1
ATOM 2052 C CA . ASN B 1 4 ? -11.078 6.637 -8.25 1 92.69 4 ASN B CA 1
ATOM 2053 C C . ASN B 1 4 ? -10.078 7.707 -8.664 1 92.69 4 ASN B C 1
ATOM 2055 O O . ASN B 1 4 ? -10.016 8.094 -9.836 1 92.69 4 ASN B O 1
ATOM 2059 N N . ALA B 1 5 ? -9.266 8.117 -7.719 1 94.06 5 ALA B N 1
ATOM 2060 C CA . ALA B 1 5 ? -8.375 9.266 -7.906 1 94.06 5 ALA B CA 1
ATOM 2061 C C . ALA B 1 5 ? -7.074 8.836 -8.586 1 94.06 5 ALA B C 1
ATOM 2063 O O . ALA B 1 5 ? -6.453 9.633 -9.297 1 94.06 5 ALA B O 1
ATOM 2064 N N . LEU B 1 6 ? -6.652 7.676 -8.359 1 96.38 6 LEU B N 1
ATOM 2065 C CA . LEU B 1 6 ? -5.445 7.125 -8.977 1 96.38 6 LEU B CA 1
ATOM 2066 C C . LEU B 1 6 ? -5.73 5.762 -9.602 1 96.38 6 LEU B C 1
ATOM 2068 O O . LEU B 1 6 ? -6.5 4.973 -9.047 1 96.38 6 LEU B O 1
ATOM 2072 N N . ASP B 1 7 ? -5.148 5.492 -10.758 1 97 7 ASP B N 1
ATOM 2073 C CA . ASP B 1 7 ? -5.074 4.133 -11.281 1 97 7 ASP B CA 1
ATOM 2074 C C . ASP B 1 7 ? -4.152 3.264 -10.43 1 97 7 ASP B C 1
ATOM 2076 O O . ASP B 1 7 ? -3.639 3.717 -9.406 1 97 7 ASP B O 1
ATOM 2080 N N . CYS B 1 8 ? -4.008 1.946 -10.82 1 97.69 8 CYS B N 1
ATOM 2081 C CA . CYS B 1 8 ? -3.256 1.139 -9.867 1 97.69 8 CYS B CA 1
ATOM 2082 C C . CYS B 1 8 ? -2.498 0.022 -10.578 1 97.69 8 CYS B C 1
ATOM 2084 O O . CYS B 1 8 ? -2.734 -0.241 -11.758 1 97.69 8 CYS B O 1
ATOM 2086 N N . ILE B 1 9 ? -1.48 -0.461 -9.898 1 98.75 9 ILE B N 1
ATOM 2087 C CA . ILE B 1 9 ? -0.854 -1.758 -10.133 1 98.75 9 ILE B CA 1
ATOM 2088 C C . ILE B 1 9 ? -1.499 -2.811 -9.234 1 98.75 9 ILE B C 1
ATOM 2090 O O . ILE B 1 9 ? -1.617 -2.613 -8.023 1 98.75 9 ILE B O 1
ATOM 2094 N N . MET B 1 10 ? -1.976 -3.879 -9.828 1 98.81 10 MET B N 1
ATOM 2095 C CA . MET B 1 10 ? -2.525 -4.977 -9.031 1 98.81 10 MET B CA 1
ATOM 2096 C C . MET B 1 10 ? -1.574 -6.168 -9.023 1 98.81 10 MET B C 1
ATOM 2098 O O . MET B 1 10 ? -1.116 -6.609 -10.086 1 98.81 10 MET B O 1
ATOM 2102 N N . LEU B 1 11 ? -1.196 -6.598 -7.848 1 98.94 11 LEU B N 1
ATOM 2103 C CA . LEU B 1 11 ? -0.383 -7.789 -7.637 1 98.94 11 LEU B CA 1
ATOM 2104 C C . LEU B 1 11 ? -1.256 -8.984 -7.27 1 98.94 11 LEU B C 1
ATOM 2106 O O . LEU B 1 11 ? -2.004 -8.938 -6.289 1 98.94 11 LEU B O 1
ATOM 2110 N N . LEU B 1 12 ? -1.286 -10 -8.047 1 98.94 12 LEU B N 1
ATOM 2111 C CA . LEU B 1 12 ? -2.105 -11.188 -7.832 1 98.94 12 LEU B CA 1
ATOM 2112 C C . LEU B 1 12 ? -1.232 -12.422 -7.621 1 98.94 12 LEU B C 1
ATOM 2114 O O . LEU B 1 12 ? -0.385 -12.734 -8.461 1 98.94 12 LEU B O 1
ATOM 2118 N N . GLY B 1 13 ? -1.416 -13.086 -6.523 1 98.88 13 GLY B N 1
ATOM 2119 C CA . GLY B 1 13 ? -0.606 -14.266 -6.273 1 98.88 13 GLY B CA 1
ATOM 2120 C C . GLY B 1 13 ? -0.919 -14.938 -4.949 1 98.88 13 GLY B C 1
ATOM 2121 O O . GLY B 1 13 ? -2.045 -14.844 -4.453 1 98.88 13 GLY B O 1
ATOM 2122 N N . ASP B 1 14 ? 0.007 -15.688 -4.445 1 98.75 14 ASP B N 1
ATOM 2123 C CA . ASP B 1 14 ? -0.175 -16.453 -3.221 1 98.75 14 ASP B CA 1
ATOM 2124 C C . ASP B 1 14 ? 0.515 -15.781 -2.039 1 98.75 14 ASP B C 1
ATOM 2126 O O . ASP B 1 14 ? 0.453 -14.555 -1.896 1 98.75 14 ASP B O 1
ATOM 2130 N N . SER B 1 15 ? 1.147 -16.562 -1.126 1 98.69 15 SER B N 1
ATOM 2131 C CA . SER B 1 15 ? 1.785 -16.016 0.063 1 98.69 15 SER B CA 1
ATOM 2132 C C . SER B 1 15 ? 3.008 -15.18 -0.304 1 98.69 15 SER B C 1
ATOM 2134 O O . SER B 1 15 ? 3.346 -14.219 0.396 1 98.69 15 SER B O 1
ATOM 2136 N N . LEU B 1 16 ? 3.68 -15.555 -1.336 1 98.88 16 LEU B N 1
ATOM 2137 C CA . LEU B 1 16 ? 4.844 -14.805 -1.792 1 98.88 16 LEU B CA 1
ATOM 2138 C C . LEU B 1 16 ? 4.453 -13.383 -2.182 1 98.88 16 LEU B C 1
ATOM 2140 O O . LEU B 1 16 ? 5.156 -12.422 -1.841 1 98.88 16 LEU B O 1
ATOM 2144 N N . THR B 1 17 ? 3.301 -13.258 -2.854 1 98.94 17 THR B N 1
ATOM 2145 C CA . THR B 1 17 ? 2.773 -11.953 -3.24 1 98.94 17 THR B CA 1
ATOM 2146 C C . THR B 1 17 ? 2.268 -11.188 -2.02 1 98.94 17 THR B C 1
ATOM 2148 O O . THR B 1 17 ? 2.564 -10.008 -1.854 1 98.94 17 THR B O 1
ATOM 2151 N N . GLN B 1 18 ? 1.489 -11.914 -1.147 1 98.88 18 GLN B N 1
ATOM 2152 C CA . GLN B 1 18 ? 0.995 -11.297 0.079 1 98.88 18 GLN B CA 1
ATOM 2153 C C . GLN B 1 18 ? 2.141 -10.711 0.901 1 98.88 18 GLN B C 1
ATOM 2155 O O . GLN B 1 18 ? 2.029 -9.609 1.435 1 98.88 18 GLN B O 1
ATOM 2160 N N . GLY B 1 19 ? 3.275 -11.445 0.961 1 98.75 19 GLY B N 1
ATOM 2161 C CA . GLY B 1 19 ? 4.434 -11.055 1.752 1 98.75 19 GLY B CA 1
ATOM 2162 C C . GLY B 1 19 ? 5.152 -9.844 1.203 1 98.75 19 GLY B C 1
ATOM 2163 O O . GLY B 1 19 ? 6.039 -9.289 1.859 1 98.75 19 GLY B O 1
ATOM 2164 N N . GLY B 1 20 ? 4.719 -9.359 0.014 1 98.81 20 GLY B N 1
ATOM 2165 C CA . GLY B 1 20 ? 5.348 -8.211 -0.614 1 98.81 20 GLY B CA 1
ATOM 2166 C C . GLY B 1 20 ? 5.285 -6.957 0.24 1 98.81 20 GLY B C 1
ATOM 2167 O O . GLY B 1 20 ? 6.039 -6.008 0.013 1 98.81 20 GLY B O 1
ATOM 2168 N N . TRP B 1 21 ? 4.43 -6.965 1.261 1 98.75 21 TRP B N 1
ATOM 2169 C CA . TRP B 1 21 ? 4.281 -5.809 2.139 1 98.75 21 TRP B CA 1
ATOM 2170 C C . TRP B 1 21 ? 5.332 -5.824 3.242 1 98.75 21 TRP B C 1
ATOM 2172 O O . TRP B 1 21 ? 5.426 -4.879 4.031 1 98.75 21 TRP B O 1
ATOM 2182 N N . GLU B 1 22 ? 6.148 -6.867 3.34 1 98.56 22 GLU B N 1
ATOM 2183 C CA . GLU B 1 22 ? 7.242 -6.867 4.309 1 98.56 22 GLU B CA 1
ATOM 2184 C C . GLU B 1 22 ? 8.195 -5.695 4.07 1 98.56 22 GLU B C 1
ATOM 2186 O O . GLU B 1 22 ? 8.234 -5.137 2.973 1 98.56 22 GLU B O 1
ATOM 2191 N N . PRO B 1 23 ? 8.922 -5.301 5.164 1 98.31 23 PRO B N 1
ATOM 2192 C CA . PRO B 1 23 ? 9.953 -4.289 4.898 1 98.31 23 PRO B CA 1
ATOM 2193 C C . PRO B 1 23 ? 10.906 -4.695 3.781 1 98.31 23 PRO B C 1
ATOM 2195 O O . PRO B 1 23 ? 11.477 -5.785 3.818 1 98.31 23 PRO B O 1
ATOM 2198 N N . ARG B 1 24 ? 10.969 -3.852 2.805 1 98.12 24 ARG B N 1
ATOM 2199 C CA . ARG B 1 24 ? 11.766 -4.086 1.607 1 98.12 24 ARG B CA 1
ATOM 2200 C C . ARG B 1 24 ? 11.172 -5.207 0.76 1 98.12 24 ARG B C 1
ATOM 2202 O O . ARG B 1 24 ? 11.859 -5.777 -0.091 1 98.12 24 ARG B O 1
ATOM 2209 N N . GLY B 1 25 ? 9.898 -5.621 1.003 1 98.81 25 GLY B N 1
ATOM 2210 C CA . GLY B 1 25 ? 9.172 -6.449 0.053 1 98.81 25 GLY B CA 1
ATOM 2211 C C . GLY B 1 25 ? 8.945 -5.766 -1.28 1 98.81 25 GLY B C 1
ATOM 2212 O O . GLY B 1 25 ? 8.992 -4.539 -1.37 1 98.81 25 GLY B O 1
ATOM 2213 N N . PHE B 1 26 ? 8.625 -6.512 -2.305 1 98.94 26 PHE B N 1
ATOM 2214 C CA . PHE B 1 26 ? 8.531 -5.926 -3.637 1 98.94 26 PHE B CA 1
ATOM 2215 C C . PHE B 1 26 ? 7.312 -5.023 -3.744 1 98.94 26 PHE B C 1
ATOM 2217 O O . PHE B 1 26 ? 7.348 -3.998 -4.43 1 98.94 26 PHE B O 1
ATOM 2224 N N . ALA B 1 27 ? 6.203 -5.367 -3.09 1 98.94 27 ALA B N 1
ATOM 2225 C CA . ALA B 1 27 ? 5.02 -4.512 -3.098 1 98.94 27 ALA B CA 1
ATOM 2226 C C . ALA B 1 27 ? 5.297 -3.184 -2.4 1 98.94 27 ALA B C 1
ATOM 2228 O O . ALA B 1 27 ? 4.883 -2.125 -2.877 1 98.94 27 ALA B O 1
ATOM 2229 N N . GLN B 1 28 ? 6 -3.279 -1.253 1 98.88 28 GLN B N 1
ATOM 2230 C CA . GLN B 1 28 ? 6.398 -2.064 -0.549 1 98.88 28 GLN B CA 1
ATOM 2231 C C . GLN B 1 28 ? 7.285 -1.187 -1.426 1 98.88 28 GLN B C 1
ATOM 2233 O O . GLN B 1 28 ? 7.09 0.029 -1.496 1 98.88 28 GLN B O 1
ATOM 2238 N N . GLN B 1 29 ? 8.219 -1.734 -2.084 1 98.94 29 GLN B N 1
ATOM 2239 C CA . GLN B 1 29 ? 9.141 -0.976 -2.924 1 98.94 29 GLN B CA 1
ATOM 2240 C C . GLN B 1 29 ? 8.406 -0.34 -4.105 1 98.94 29 GLN B C 1
ATOM 2242 O O . GLN B 1 29 ? 8.672 0.814 -4.453 1 98.94 29 GLN B O 1
ATOM 2247 N N . LEU B 1 30 ? 7.516 -1.104 -4.676 1 98.94 30 LEU B N 1
ATOM 2248 C CA . LEU B 1 30 ? 6.707 -0.553 -5.758 1 98.94 30 LEU B CA 1
ATOM 2249 C C . LEU B 1 30 ? 5.852 0.608 -5.262 1 98.94 30 LEU B C 1
ATOM 2251 O O . LEU B 1 30 ? 5.785 1.656 -5.91 1 98.94 30 LEU B O 1
ATOM 2255 N N . ALA B 1 31 ? 5.184 0.43 -4.102 1 98.94 31 ALA B N 1
ATOM 2256 C CA . ALA B 1 31 ? 4.324 1.474 -3.555 1 98.94 31 ALA B CA 1
ATOM 2257 C C . ALA B 1 31 ? 5.109 2.756 -3.299 1 98.94 31 ALA B C 1
ATOM 2259 O O . ALA B 1 31 ? 4.582 3.859 -3.469 1 98.94 31 ALA B O 1
ATOM 2260 N N . TYR B 1 32 ? 6.328 2.555 -2.949 1 98.81 32 TYR B N 1
ATOM 2261 C CA . TYR B 1 32 ? 7.176 3.705 -2.652 1 98.81 32 TYR B CA 1
ATOM 2262 C C . TYR B 1 32 ? 7.48 4.496 -3.918 1 98.81 32 TYR B C 1
ATOM 2264 O O . TYR B 1 32 ? 7.262 5.711 -3.967 1 98.81 32 TYR B O 1
ATOM 2272 N N . VAL B 1 33 ? 7.855 3.883 -4.977 1 98.81 33 VAL B N 1
ATOM 2273 C CA . VAL B 1 33 ? 8.336 4.613 -6.141 1 98.81 33 VAL B CA 1
ATOM 2274 C C . VAL B 1 33 ? 7.156 5.086 -6.984 1 98.81 33 VAL B C 1
ATOM 2276 O O . VAL B 1 33 ? 7.266 6.062 -7.73 1 98.81 33 VAL B O 1
ATOM 2279 N N . TYR B 1 34 ? 6.008 4.461 -6.844 1 98.75 34 TYR B N 1
ATOM 2280 C CA . TYR B 1 34 ? 4.844 4.852 -7.633 1 98.75 34 TYR B CA 1
ATOM 2281 C C . TYR B 1 34 ? 3.928 5.77 -6.832 1 98.75 34 TYR B C 1
ATOM 2283 O O . TYR B 1 34 ? 2.846 6.133 -7.297 1 98.75 34 TYR B O 1
ATOM 2291 N N . ALA B 1 35 ? 4.359 6.148 -5.617 1 98.38 35 ALA B N 1
ATOM 2292 C CA . ALA B 1 35 ? 3.561 7.059 -4.797 1 98.38 35 ALA B CA 1
ATOM 2293 C C . ALA B 1 35 ? 3.158 8.297 -5.59 1 98.38 35 ALA B C 1
ATOM 2295 O O . ALA B 1 35 ? 3.967 8.859 -6.332 1 98.38 35 ALA B O 1
ATOM 2296 N N . ARG B 1 36 ? 1.801 8.68 -5.461 1 97.88 36 ARG B N 1
ATOM 2297 C CA . ARG B 1 36 ? 1.192 9.852 -6.078 1 97.88 36 ARG B CA 1
ATOM 2298 C C . ARG B 1 36 ? 1.008 9.648 -7.578 1 97.88 36 ARG B C 1
ATOM 2300 O O . ARG B 1 36 ? 0.522 10.547 -8.273 1 97.88 36 ARG B O 1
ATOM 2307 N N . LYS B 1 37 ? 1.409 8.469 -8.102 1 97.88 37 LYS B N 1
ATOM 2308 C CA . LYS B 1 37 ? 1.286 8.164 -9.523 1 97.88 37 LYS B CA 1
ATOM 2309 C C . LYS B 1 37 ? 0.318 7.004 -9.758 1 97.88 37 LYS B C 1
ATOM 2311 O O . LYS B 1 37 ? -0.654 7.145 -10.5 1 97.88 37 LYS B O 1
ATOM 2316 N N . LEU B 1 38 ? 0.547 5.902 -9.141 1 98.12 38 LEU B N 1
ATOM 2317 C CA . LEU B 1 38 ? -0.292 4.711 -9.141 1 98.12 38 LEU B CA 1
ATOM 2318 C C . LEU B 1 38 ? -0.365 4.102 -7.742 1 98.12 38 LEU B C 1
ATOM 2320 O O . LEU B 1 38 ? 0.641 4.047 -7.031 1 98.12 38 LEU B O 1
ATOM 2324 N N . ASP B 1 39 ? -1.545 3.682 -7.391 1 98.31 39 ASP B N 1
ATOM 2325 C CA . ASP B 1 39 ? -1.644 2.865 -6.184 1 98.31 39 ASP B CA 1
ATOM 2326 C C . ASP B 1 39 ? -1.169 1.438 -6.449 1 98.31 39 ASP B C 1
ATOM 2328 O O . ASP B 1 39 ? -1.163 0.981 -7.594 1 98.31 39 ASP B O 1
ATOM 2332 N N . VAL B 1 40 ? -0.655 0.771 -5.445 1 98.81 40 VAL B N 1
ATOM 2333 C CA . VAL B 1 40 ? -0.341 -0.653 -5.504 1 98.81 40 VAL B CA 1
ATOM 2334 C C . VAL B 1 40 ? -1.337 -1.437 -4.652 1 98.81 40 VAL B C 1
ATOM 2336 O O . VAL B 1 40 ? -1.505 -1.154 -3.463 1 98.81 40 VAL B O 1
ATOM 2339 N N . ILE B 1 41 ? -2.047 -2.346 -5.285 1 98.5 41 ILE B N 1
ATOM 2340 C CA . ILE B 1 41 ? -3.021 -3.211 -4.629 1 98.5 41 ILE B CA 1
ATOM 2341 C C . ILE B 1 41 ? -2.492 -4.641 -4.578 1 98.5 41 ILE B C 1
ATOM 2343 O O . ILE B 1 41 ? -2.105 -5.203 -5.605 1 98.5 41 ILE B O 1
ATOM 2347 N N . ASN B 1 42 ? -2.393 -5.145 -3.383 1 98.81 42 ASN B N 1
ATOM 2348 C CA . ASN B 1 42 ? -1.871 -6.492 -3.184 1 98.81 42 ASN B CA 1
ATOM 2349 C C . ASN B 1 42 ? -2.994 -7.504 -2.969 1 98.81 42 ASN B C 1
ATOM 2351 O O . ASN B 1 42 ? -3.701 -7.449 -1.96 1 98.81 42 ASN B O 1
ATOM 2355 N N . ARG B 1 43 ? -3.205 -8.344 -3.918 1 98.75 43 ARG B N 1
ATOM 2356 C CA . ARG B 1 43 ? -4.148 -9.453 -3.852 1 98.75 43 ARG B CA 1
ATOM 2357 C C . ARG B 1 43 ? -3.422 -10.781 -3.725 1 98.75 43 ARG B C 1
ATOM 2359 O O . ARG B 1 43 ? -3.727 -11.734 -4.445 1 98.75 43 ARG B O 1
ATOM 2366 N N . GLY B 1 44 ? -2.361 -10.742 -2.883 1 98.75 44 GLY B N 1
ATOM 2367 C CA . GLY B 1 44 ? -1.731 -11.992 -2.473 1 98.75 44 GLY B CA 1
ATOM 2368 C C . GLY B 1 44 ? -2.58 -12.797 -1.512 1 98.75 44 GLY B C 1
ATOM 2369 O O . GLY B 1 44 ? -3.086 -12.266 -0.521 1 98.75 44 GLY B O 1
ATOM 2370 N N . LEU B 1 45 ? -2.771 -14.047 -1.855 1 98.31 45 LEU B N 1
ATOM 2371 C CA . LEU B 1 45 ? -3.619 -14.961 -1.091 1 98.31 45 LEU B CA 1
ATOM 2372 C C . LEU B 1 45 ? -2.811 -16.141 -0.567 1 98.31 45 LEU B C 1
ATOM 2374 O O . LEU B 1 45 ? -2.693 -17.172 -1.243 1 98.31 45 LEU B O 1
ATOM 2378 N N . SER B 1 46 ? -2.32 -15.984 0.659 1 98.38 46 SER B N 1
ATOM 2379 C CA . SER B 1 46 ? -1.428 -16.969 1.259 1 98.38 46 SER B CA 1
ATOM 2380 C C . SER B 1 46 ? -2.014 -18.375 1.165 1 98.38 46 SER B C 1
ATOM 2382 O O . SER B 1 46 ? -3.158 -18.609 1.562 1 98.38 46 SER B O 1
ATOM 2384 N N . GLY B 1 47 ? -1.259 -19.25 0.605 1 98.25 47 GLY B N 1
ATOM 2385 C CA . GLY B 1 47 ? -1.608 -20.656 0.535 1 98.25 47 GLY B CA 1
ATOM 2386 C C . GLY B 1 47 ? -2.41 -21.016 -0.703 1 98.25 47 GLY B C 1
ATOM 2387 O O . GLY B 1 47 ? -2.59 -22.188 -1.017 1 98.25 47 GLY B O 1
ATOM 2388 N N . TYR B 1 48 ? -2.867 -20.047 -1.442 1 98.62 48 TYR B N 1
ATOM 2389 C CA . TYR B 1 48 ? -3.754 -20.297 -2.572 1 98.62 48 TYR B CA 1
ATOM 2390 C C . TYR B 1 48 ? -2.982 -20.859 -3.758 1 98.62 48 TYR B C 1
ATOM 2392 O O . TYR B 1 48 ? -1.841 -20.469 -4.008 1 98.62 48 TYR B O 1
ATOM 2400 N N . ASN B 1 49 ? -3.582 -21.812 -4.43 1 98.5 49 ASN B N 1
ATOM 2401 C CA . ASN B 1 49 ? -3.176 -22.203 -5.773 1 98.5 49 ASN B CA 1
ATOM 2402 C C . ASN B 1 49 ? -3.967 -21.453 -6.844 1 98.5 49 ASN B C 1
ATOM 2404 O O . ASN B 1 49 ? -4.793 -20.609 -6.527 1 98.5 49 ASN B O 1
ATOM 2408 N N . THR B 1 50 ? -3.666 -21.703 -8.062 1 98.62 50 THR B N 1
ATOM 2409 C CA . THR B 1 50 ? -4.301 -20.969 -9.156 1 98.62 50 THR B CA 1
ATOM 2410 C C . THR B 1 50 ? -5.789 -21.312 -9.234 1 98.62 50 THR B C 1
ATOM 2412 O O . THR B 1 50 ? -6.605 -20.453 -9.578 1 98.62 50 THR B O 1
ATOM 2415 N N . GLU B 1 51 ? -6.145 -22.562 -8.898 1 97.56 51 GLU B N 1
ATOM 2416 C CA . GLU B 1 51 ? -7.543 -22.969 -8.953 1 97.56 51 GLU B CA 1
ATOM 2417 C C . GLU B 1 51 ? -8.391 -22.172 -7.977 1 97.56 51 GLU B C 1
ATOM 2419 O O . GLU B 1 51 ? -9.5 -21.734 -8.305 1 97.56 51 GLU B O 1
ATOM 2424 N N . TRP B 1 52 ? -7.883 -22.016 -6.824 1 98 52 TRP B N 1
ATOM 2425 C CA . TRP B 1 52 ? -8.602 -21.281 -5.785 1 98 52 TRP B CA 1
ATOM 2426 C C . TRP B 1 52 ? -8.578 -19.781 -6.047 1 98 52 TRP B 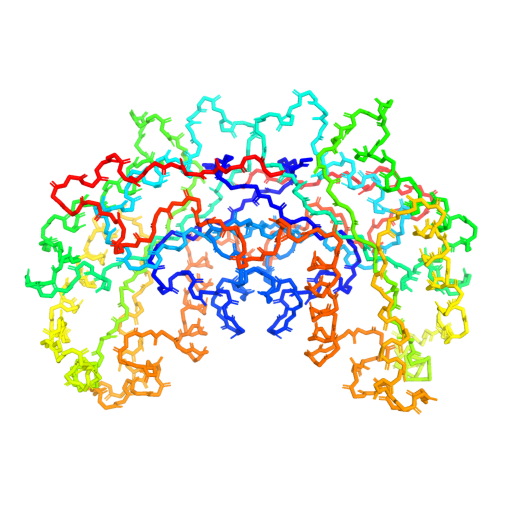C 1
ATOM 2428 O O . TRP B 1 52 ? -9.516 -19.062 -5.688 1 98 52 TRP B O 1
ATOM 2438 N N . ALA B 1 53 ? -7.562 -19.297 -6.719 1 98.19 53 ALA B N 1
ATOM 2439 C CA . ALA B 1 53 ? -7.355 -17.859 -6.914 1 98.19 53 ALA B CA 1
ATOM 2440 C C . ALA B 1 53 ? -8.305 -17.312 -7.977 1 98.19 53 ALA B C 1
ATOM 2442 O O . ALA B 1 53 ? -8.703 -16.141 -7.918 1 98.19 53 ALA B O 1
ATOM 2443 N N . ILE B 1 54 ? -8.695 -18.109 -8.969 1 98.25 54 ILE B N 1
ATOM 2444 C CA . ILE B 1 54 ? -9.43 -17.641 -10.141 1 98.25 54 ILE B CA 1
ATOM 2445 C C . ILE B 1 54 ? -10.766 -17.047 -9.719 1 98.25 54 ILE B C 1
ATOM 2447 O O . ILE B 1 54 ? -11.07 -15.898 -10.031 1 98.25 54 ILE B O 1
ATOM 2451 N N . PRO B 1 55 ? -11.578 -17.781 -8.891 1 97.31 55 PRO B N 1
ATOM 2452 C CA . PRO B 1 55 ? -12.859 -17.172 -8.5 1 97.31 55 PRO B CA 1
ATOM 2453 C C . PRO B 1 55 ? -12.68 -15.922 -7.633 1 97.31 55 PRO B C 1
ATOM 2455 O O . PRO B 1 55 ? -13.508 -15.008 -7.68 1 97.31 55 PRO B O 1
ATOM 2458 N N . VAL B 1 56 ? -11.664 -15.859 -6.828 1 97.81 56 VAL B N 1
ATOM 2459 C CA . VAL B 1 56 ? -11.398 -14.688 -6.004 1 97.81 56 VAL B CA 1
ATOM 2460 C C . VAL B 1 56 ? -10.984 -13.508 -6.887 1 97.81 56 VAL B C 1
ATOM 2462 O O . VAL B 1 56 ? -11.453 -12.383 -6.691 1 97.81 56 VAL B O 1
ATOM 2465 N N . PHE B 1 57 ? -10.188 -13.828 -7.891 1 98.56 57 PHE B N 1
ATOM 2466 C CA . PHE B 1 57 ? -9.766 -12.797 -8.828 1 98.56 57 PHE B CA 1
ATOM 2467 C C . PHE B 1 57 ? -10.961 -12.188 -9.539 1 98.56 57 PHE B C 1
ATOM 2469 O O . PHE B 1 57 ? -11.031 -10.969 -9.719 1 98.56 57 PHE B O 1
ATOM 2476 N N . GLU B 1 58 ? -11.891 -12.953 -9.898 1 97.75 58 GLU B N 1
ATOM 2477 C CA . GLU B 1 58 ? -13.109 -12.5 -10.57 1 97.75 58 GLU B CA 1
ATOM 2478 C C . GLU B 1 58 ? -13.891 -11.523 -9.695 1 97.75 58 GLU B C 1
ATOM 2480 O O . GLU B 1 58 ? -14.664 -10.703 -10.203 1 97.75 58 GLU B O 1
ATOM 2485 N N . GLN B 1 59 ? -13.656 -11.617 -8.422 1 97.12 59 GLN B N 1
ATOM 2486 C CA . GLN B 1 59 ? -14.312 -10.703 -7.492 1 97.12 59 GLN B CA 1
ATOM 2487 C C . GLN B 1 59 ? -13.461 -9.461 -7.254 1 97.12 59 GLN B C 1
ATOM 2489 O O . GLN B 1 59 ? -13.984 -8.406 -6.875 1 97.12 59 GLN B O 1
ATOM 2494 N N . CYS B 1 60 ? -12.172 -9.562 -7.488 1 97.75 60 CYS B N 1
ATOM 2495 C CA . CYS B 1 60 ? -11.242 -8.477 -7.207 1 97.75 60 CYS B CA 1
ATOM 2496 C C . CYS B 1 60 ? -11.062 -7.586 -8.43 1 97.75 60 CYS B C 1
ATOM 2498 O O . CYS B 1 60 ? -10.602 -6.445 -8.312 1 97.75 60 CYS B O 1
ATOM 2500 N N . PHE B 1 61 ? -11.336 -8.133 -9.555 1 98.12 61 PHE B N 1
ATOM 2501 C CA . PHE B 1 61 ? -11.234 -7.391 -10.805 1 98.12 61 PHE B CA 1
ATOM 2502 C C . PHE B 1 61 ? -12.609 -6.938 -11.281 1 98.12 61 PHE B C 1
ATOM 2504 O O . PHE B 1 61 ? -13.547 -7.738 -11.352 1 98.12 61 PHE B O 1
ATOM 2511 N N . ALA B 1 62 ? -12.727 -5.688 -11.57 1 97.06 62 ALA B N 1
ATOM 2512 C CA . ALA B 1 62 ? -14.039 -5.125 -11.867 1 97.06 62 ALA B CA 1
ATOM 2513 C C . ALA B 1 62 ? -14.555 -5.625 -13.211 1 97.06 62 ALA B C 1
ATOM 2515 O O . ALA B 1 62 ? -13.805 -5.715 -14.18 1 97.06 62 ALA B O 1
ATOM 2516 N N . LYS B 1 63 ? -15.781 -5.941 -13.312 1 97.06 63 LYS B N 1
ATOM 2517 C CA . LYS B 1 63 ? -16.422 -6.254 -14.586 1 97.06 63 LYS B CA 1
ATOM 2518 C C . LYS B 1 63 ? -16.453 -5.031 -15.492 1 97.06 63 LYS B C 1
ATOM 2520 O O . LYS B 1 63 ? -16.453 -3.893 -15.023 1 97.06 63 LYS B O 1
ATOM 2525 N N . SER B 1 64 ? -16.578 -5.312 -16.688 1 95.56 64 SER B N 1
ATOM 2526 C CA . SER B 1 64 ? -16.469 -4.27 -17.703 1 95.56 64 SER B CA 1
ATOM 2527 C C . SER B 1 64 ? -17.516 -3.176 -17.469 1 95.56 64 SER B C 1
ATOM 2529 O O . SER B 1 64 ? -17.219 -1.992 -17.656 1 95.56 64 SER B O 1
ATOM 2531 N N . GLU B 1 65 ? -18.625 -3.516 -16.922 1 93.5 65 GLU B N 1
ATOM 2532 C CA . GLU B 1 65 ? -19.75 -2.605 -16.812 1 93.5 65 GLU B CA 1
ATOM 2533 C C . GLU B 1 65 ? -19.516 -1.544 -15.75 1 93.5 65 GLU B C 1
ATOM 2535 O O . GLU B 1 65 ? -20.125 -0.47 -15.789 1 93.5 65 GLU B O 1
ATOM 2540 N N . ILE B 1 66 ? -18.594 -1.824 -14.828 1 92.88 66 ILE B N 1
ATOM 2541 C CA . ILE B 1 66 ? -18.422 -0.876 -13.727 1 92.88 66 ILE B CA 1
ATOM 2542 C C . ILE B 1 66 ? -16.984 -0.33 -13.742 1 92.88 66 ILE B C 1
ATOM 2544 O O . ILE B 1 66 ? -16.594 0.407 -12.836 1 92.88 66 ILE B O 1
ATOM 2548 N N . GLN B 1 67 ? -16.219 -0.611 -14.742 1 92.56 67 GLN B N 1
ATOM 2549 C CA . GLN B 1 67 ? -14.805 -0.303 -14.797 1 92.56 67 GLN B CA 1
ATOM 2550 C C . GLN B 1 67 ? -14.562 1.205 -14.828 1 92.56 67 GLN B C 1
ATOM 2552 O O . GLN B 1 67 ? -13.539 1.688 -14.344 1 92.56 67 GLN B O 1
ATOM 2557 N N . SER B 1 68 ? -15.508 1.934 -15.305 1 89.69 68 SER B N 1
ATOM 2558 C CA . SER B 1 68 ? -15.344 3.381 -15.414 1 89.69 68 SER B CA 1
ATOM 2559 C C . SER B 1 68 ? -15.414 4.047 -14.039 1 89.69 68 SER B C 1
ATOM 2561 O O . SER B 1 68 ? -14.969 5.184 -13.875 1 89.69 68 SER B O 1
ATOM 2563 N N . SER B 1 69 ? -15.859 3.334 -13.07 1 91 69 SER B N 1
ATOM 2564 C CA . SER B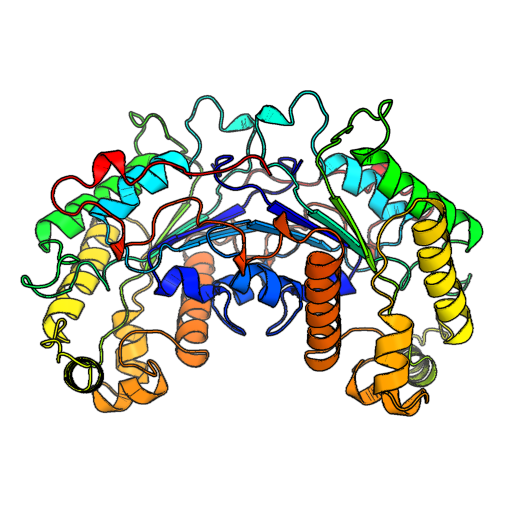 1 69 ? -16.109 3.941 -11.766 1 91 69 SER B CA 1
ATOM 2565 C C . SER B 1 69 ? -15.039 3.551 -10.758 1 91 69 SER B C 1
ATOM 2567 O O . SER B 1 69 ? -15.062 4 -9.609 1 91 69 SER B O 1
ATOM 2569 N N . VAL B 1 70 ? -14.117 2.709 -11.195 1 94.44 70 VAL B N 1
ATOM 2570 C CA . VAL B 1 70 ? -13.102 2.217 -10.266 1 94.44 70 VAL B CA 1
ATOM 2571 C C . VAL B 1 70 ? -11.711 2.436 -10.859 1 94.44 70 VAL B C 1
ATOM 2573 O O . VAL B 1 70 ? -11.578 2.729 -12.047 1 94.44 70 VAL B O 1
ATOM 2576 N N . PRO B 1 71 ? -10.719 2.389 -10.031 1 95.12 71 PRO B N 1
ATOM 2577 C CA . PRO B 1 71 ? -9.359 2.59 -10.539 1 95.12 71 PRO B CA 1
ATOM 2578 C C . PRO B 1 71 ? -8.992 1.603 -11.641 1 95.12 71 PRO B C 1
ATOM 2580 O O . PRO B 1 71 ? -9.273 0.408 -11.531 1 95.12 71 PRO B O 1
ATOM 2583 N N . LYS B 1 72 ? -8.43 2.113 -12.664 1 95.88 72 LYS B N 1
ATOM 2584 C CA . LYS B 1 72 ? -7.934 1.253 -13.734 1 95.88 72 LYS B CA 1
ATOM 2585 C C . LYS B 1 72 ? -6.695 0.48 -13.289 1 95.88 72 LYS B C 1
ATOM 2587 O O . LYS B 1 72 ? -5.797 1.044 -12.664 1 95.88 72 LYS B O 1
ATOM 2592 N N . VAL B 1 73 ? -6.68 -0.777 -13.531 1 97.94 73 VAL B N 1
ATOM 2593 C CA . VAL B 1 73 ? -5.469 -1.567 -13.344 1 97.94 73 VAL B CA 1
ATOM 2594 C C . VAL B 1 73 ? -4.555 -1.404 -14.555 1 97.94 73 VAL B C 1
ATOM 2596 O O . VAL B 1 73 ? -4.777 -2.021 -15.602 1 97.94 73 VAL B O 1
ATOM 2599 N N . LYS B 1 74 ? -3.541 -0.569 -14.375 1 97.88 74 LYS B N 1
ATOM 2600 C CA . LYS B 1 74 ? -2.641 -0.294 -15.492 1 97.88 74 LYS B CA 1
ATOM 2601 C C . LYS B 1 74 ? -1.665 -1.448 -15.711 1 97.88 74 LYS B C 1
ATOM 2603 O O . LYS B 1 74 ? -1.224 -1.692 -16.828 1 97.88 74 LYS B O 1
ATOM 2608 N N . LEU B 1 75 ? -1.366 -2.123 -14.648 1 98.75 75 LEU B N 1
ATOM 2609 C CA . LEU B 1 75 ? -0.467 -3.271 -14.672 1 98.75 75 LEU B CA 1
ATOM 2610 C C . LEU B 1 75 ? -0.954 -4.359 -13.719 1 98.75 75 LEU B C 1
ATOM 2612 O O . LEU B 1 75 ? -1.261 -4.078 -12.555 1 98.75 75 LEU B O 1
ATOM 2616 N N . LEU B 1 76 ? -1.118 -5.508 -14.234 1 98.88 76 LEU B N 1
ATOM 2617 C CA . LEU B 1 76 ? -1.419 -6.707 -13.461 1 98.88 76 LEU B CA 1
ATOM 2618 C C . LEU B 1 76 ? -0.215 -7.641 -13.422 1 98.88 76 LEU B C 1
ATOM 2620 O O . LEU B 1 76 ? 0.264 -8.094 -14.461 1 98.88 76 LEU B O 1
ATOM 2624 N N . VAL B 1 77 ? 0.353 -7.848 -12.234 1 99 77 VAL B N 1
ATOM 2625 C CA . VAL B 1 77 ? 1.427 -8.82 -12.039 1 99 77 VAL B CA 1
ATOM 2626 C C . VAL B 1 77 ? 0.853 -10.125 -11.492 1 99 77 VAL B C 1
ATOM 2628 O O . VAL B 1 77 ? 0.219 -10.133 -10.43 1 99 77 VAL B O 1
ATOM 2631 N N . ILE B 1 78 ? 0.985 -11.188 -12.203 1 99 78 ILE B N 1
ATOM 2632 C CA . ILE B 1 78 ? 0.475 -12.5 -11.82 1 99 78 ILE B CA 1
ATOM 2633 C C . ILE B 1 78 ? 1.631 -13.391 -11.367 1 99 78 ILE B C 1
ATOM 2635 O O . ILE B 1 78 ? 2.553 -13.664 -12.141 1 99 78 ILE B O 1
ATOM 2639 N N . TRP B 1 79 ? 1.64 -13.82 -10.125 1 98.94 79 TRP B N 1
ATOM 2640 C CA . TRP B 1 79 ? 2.744 -14.578 -9.539 1 98.94 79 TRP B CA 1
ATOM 2641 C C . TRP B 1 79 ? 2.229 -15.781 -8.758 1 98.94 79 TRP B C 1
ATOM 2643 O O . TRP B 1 79 ? 1.93 -15.664 -7.562 1 98.94 79 TRP B O 1
ATOM 2653 N N . PHE B 1 80 ? 2.1 -16.953 -9.453 1 98.88 80 PHE B N 1
ATOM 2654 C CA . PHE B 1 80 ? 1.686 -18.234 -8.875 1 98.88 80 PHE B CA 1
ATOM 2655 C C . PHE B 1 80 ? 2.668 -19.328 -9.234 1 98.88 80 PHE B C 1
ATOM 2657 O O . PHE B 1 80 ? 3.67 -19.094 -9.906 1 98.88 80 PHE B O 1
ATOM 2664 N N . GLY B 1 81 ? 2.449 -20.531 -8.742 1 98.75 81 GLY B N 1
ATOM 2665 C CA . GLY B 1 81 ? 3.209 -21.703 -9.117 1 98.75 81 GLY B CA 1
ATOM 2666 C C . GLY B 1 81 ? 3.814 -22.422 -7.922 1 98.75 81 GLY B C 1
ATOM 2667 O O . GLY B 1 81 ? 3.988 -23.641 -7.945 1 98.75 81 GLY B O 1
ATOM 2668 N N . ALA B 1 82 ? 4.148 -21.641 -6.875 1 98.56 82 ALA B N 1
ATOM 2669 C CA . ALA B 1 82 ? 4.801 -22.234 -5.711 1 98.56 82 ALA B CA 1
ATOM 2670 C C . ALA B 1 82 ? 3.902 -23.281 -5.047 1 98.56 82 ALA B C 1
ATOM 2672 O O . ALA B 1 82 ? 4.336 -24.406 -4.781 1 98.56 82 ALA B O 1
ATOM 2673 N N . ASN B 1 83 ? 2.646 -22.906 -4.797 1 98.69 83 ASN B N 1
ATOM 2674 C CA . ASN B 1 83 ? 1.717 -23.844 -4.168 1 98.69 83 ASN B CA 1
ATOM 2675 C C . ASN B 1 83 ? 1.198 -24.875 -5.164 1 98.69 83 ASN B C 1
ATOM 2677 O O . ASN B 1 83 ? 1.051 -26.047 -4.828 1 98.69 83 ASN B O 1
ATOM 2681 N N . ASP B 1 84 ? 0.971 -24.469 -6.387 1 98.81 84 ASP B N 1
ATOM 2682 C CA . ASP B 1 84 ? 0.522 -25.375 -7.438 1 98.81 84 ASP B CA 1
ATOM 2683 C C . ASP B 1 84 ? 1.503 -26.531 -7.617 1 98.81 84 ASP B C 1
ATOM 2685 O O . ASP B 1 84 ? 1.094 -27.672 -7.891 1 98.81 84 ASP B O 1
ATOM 2689 N N . ALA B 1 85 ? 2.74 -26.266 -7.375 1 98.75 85 ALA B N 1
ATOM 2690 C CA . ALA B 1 85 ? 3.822 -27.219 -7.641 1 98.75 85 ALA B CA 1
ATOM 2691 C C . ALA B 1 85 ? 3.977 -28.203 -6.496 1 98.75 85 ALA B C 1
ATOM 2693 O O . ALA B 1 85 ? 4.863 -29.062 -6.523 1 98.75 85 ALA B O 1
ATOM 2694 N N . CYS B 1 86 ? 3.158 -28.062 -5.465 1 98.25 86 CYS B N 1
ATOM 2695 C CA . CYS B 1 86 ? 3.186 -29.094 -4.426 1 98.25 86 CYS B CA 1
ATOM 2696 C C . CYS B 1 86 ? 2.963 -30.469 -5.023 1 98.25 86 CYS B C 1
ATOM 2698 O O . CYS B 1 86 ? 2.344 -30.609 -6.078 1 98.25 86 CYS B O 1
ATOM 2700 N N . LEU B 1 87 ? 3.545 -31.422 -4.301 1 97.44 87 LEU B N 1
ATOM 2701 C CA . LEU B 1 87 ? 3.373 -32.812 -4.738 1 97.44 87 LEU B CA 1
ATOM 2702 C C . LEU B 1 87 ? 1.935 -33.281 -4.523 1 97.44 87 LEU B C 1
ATOM 2704 O O . LEU B 1 87 ? 1.158 -32.594 -3.84 1 97.44 87 LEU B O 1
ATOM 2708 N N . GLU B 1 88 ? 1.577 -34.344 -5.105 1 95.62 88 GLU B N 1
ATOM 2709 C CA . GLU B 1 88 ? 0.194 -34.781 -5.262 1 95.62 88 GLU B CA 1
ATOM 2710 C C . GLU B 1 88 ? -0.483 -34.969 -3.908 1 95.62 88 GLU B C 1
ATOM 2712 O O . GLU B 1 88 ? -1.692 -34.781 -3.779 1 95.62 88 GLU B O 1
ATOM 2717 N N . GLN B 1 89 ? 0.216 -35.281 -2.889 1 92.69 89 GLN B N 1
ATOM 2718 C CA . GLN B 1 89 ? -0.391 -35.562 -1.593 1 92.69 89 GLN B CA 1
ATOM 2719 C C . GLN B 1 89 ? -0.849 -34.281 -0.905 1 92.69 89 GLN B C 1
ATOM 2721 O O . GLN B 1 89 ? -1.592 -34.344 0.077 1 92.69 89 GLN B O 1
ATOM 2726 N N . SER B 1 90 ? -0.335 -33.219 -1.298 1 94.62 90 SER B N 1
ATOM 2727 C CA . SER B 1 90 ? -0.732 -31.938 -0.729 1 94.62 90 SER B CA 1
ATOM 2728 C C . SER B 1 90 ? -2.049 -31.453 -1.325 1 94.62 90 SER B C 1
ATOM 2730 O O . SER B 1 90 ? -2.252 -31.516 -2.539 1 94.62 90 SER B O 1
ATOM 2732 N N . PRO B 1 91 ? -2.939 -30.875 -0.518 1 94.12 91 PRO B N 1
ATOM 2733 C CA . PRO B 1 91 ? -4.191 -30.328 -1.042 1 94.12 91 PRO B CA 1
ATOM 2734 C C . PRO B 1 91 ? -3.967 -29.109 -1.95 1 94.12 91 PRO B C 1
ATOM 2736 O O . PRO B 1 91 ? -4.887 -28.688 -2.654 1 94.12 91 PRO B O 1
ATOM 2739 N N . GLN B 1 92 ? -2.791 -28.625 -1.987 1 97 92 GLN B N 1
ATOM 2740 C CA . GLN B 1 92 ? -2.498 -27.438 -2.777 1 97 92 GLN B CA 1
ATOM 2741 C C . GLN B 1 92 ? -2.08 -27.812 -4.195 1 97 92 GLN B C 1
ATOM 2743 O O . GLN B 1 92 ? -2.021 -26.938 -5.078 1 97 92 GLN B O 1
ATOM 2748 N N . HIS B 1 93 ? -1.825 -29.047 -4.453 1 98.12 93 HIS B N 1
ATOM 2749 C CA . HIS B 1 93 ? -1.298 -29.5 -5.734 1 98.12 93 HIS B CA 1
ATOM 2750 C C . HIS B 1 93 ? -2.27 -29.203 -6.871 1 98.12 93 HIS B C 1
ATOM 2752 O O . HIS B 1 93 ? -3.469 -29.453 -6.75 1 98.12 93 HIS B O 1
ATOM 2758 N N . VAL B 1 94 ? -1.782 -28.656 -7.941 1 98.56 94 VAL B N 1
ATOM 2759 C CA . VAL B 1 94 ? -2.469 -28.531 -9.227 1 98.56 94 VAL B CA 1
ATOM 2760 C C . VAL B 1 94 ? -1.636 -29.188 -10.32 1 98.56 94 VAL B C 1
ATOM 2762 O O . VAL B 1 94 ? -0.479 -28.812 -10.539 1 98.56 94 VAL B O 1
ATOM 2765 N N . PRO B 1 95 ? -2.17 -30.141 -11.023 1 98.75 95 PRO B N 1
ATOM 2766 C CA . PRO B 1 95 ? -1.389 -30.766 -12.102 1 98.75 95 PRO B CA 1
ATOM 2767 C C . PRO B 1 95 ? -0.833 -29.734 -13.086 1 98.75 95 PRO B C 1
ATOM 2769 O O . PRO B 1 95 ? -1.499 -28.734 -13.391 1 98.75 95 PRO B O 1
ATOM 2772 N N . LEU B 1 96 ? 0.353 -29.969 -13.625 1 98.75 96 LEU B N 1
ATOM 2773 C CA . LEU B 1 96 ? 1.111 -29.016 -14.43 1 98.75 96 LEU B CA 1
ATOM 2774 C C . LEU B 1 96 ? 0.275 -28.5 -15.594 1 98.75 96 LEU B C 1
ATOM 2776 O O . LEU B 1 96 ? 0.232 -27.297 -15.852 1 98.75 96 LEU B O 1
ATOM 2780 N N . ALA B 1 97 ? -0.371 -29.375 -16.297 1 98.75 97 ALA B N 1
ATOM 2781 C CA . ALA B 1 97 ? -1.184 -28.953 -17.438 1 98.75 97 ALA B CA 1
ATOM 2782 C C . ALA B 1 97 ? -2.324 -28.047 -17 1 98.75 97 ALA B C 1
ATOM 2784 O O . ALA B 1 97 ? -2.627 -27.062 -17.672 1 98.75 97 ALA B O 1
ATOM 2785 N N . LYS B 1 98 ? -2.959 -28.406 -15.914 1 98.69 98 LYS B N 1
ATOM 2786 C CA . LYS B 1 98 ? -4.047 -27.594 -15.375 1 98.69 98 LYS B CA 1
ATOM 2787 C C . LYS B 1 98 ? -3.533 -26.234 -14.891 1 98.69 98 LYS B C 1
ATOM 2789 O O . LYS B 1 98 ? -4.215 -25.219 -15.039 1 98.69 98 LYS B O 1
ATOM 2794 N N . PHE B 1 99 ? -2.406 -26.281 -14.312 1 98.88 99 PHE B N 1
ATOM 2795 C CA . PHE B 1 99 ? -1.771 -25.031 -13.898 1 98.88 99 PHE B CA 1
ATOM 2796 C C . PHE B 1 99 ? -1.587 -24.094 -15.086 1 98.88 99 PHE B C 1
ATOM 2798 O O . PHE B 1 99 ? -1.949 -22.922 -15.016 1 98.88 99 PHE B O 1
ATOM 2805 N N . ALA B 1 100 ? -1.032 -24.594 -16.125 1 98.94 100 ALA B N 1
ATOM 2806 C CA . ALA B 1 100 ? -0.852 -23.781 -17.328 1 98.94 100 ALA B CA 1
ATOM 2807 C C . ALA B 1 100 ? -2.188 -23.25 -17.844 1 98.94 100 ALA B C 1
ATOM 2809 O O . ALA B 1 100 ? -2.289 -22.078 -18.234 1 98.94 100 ALA B O 1
ATOM 2810 N N . GLU B 1 101 ? -3.201 -24.094 -17.828 1 98.88 101 GLU B N 1
ATOM 2811 C CA . GLU B 1 101 ? -4.547 -23.672 -18.203 1 98.88 101 GLU B CA 1
ATOM 2812 C C . GLU B 1 101 ? -5.043 -22.531 -17.312 1 98.88 101 GLU B C 1
ATOM 2814 O O . GLU B 1 101 ? -5.648 -21.578 -17.797 1 98.88 101 GLU B O 1
ATOM 2819 N N . ASN B 1 102 ? -4.801 -22.719 -16.047 1 98.88 102 ASN B N 1
ATOM 2820 C CA . ASN B 1 102 ? -5.25 -21.719 -15.078 1 98.88 102 ASN B CA 1
ATOM 2821 C C . ASN B 1 102 ? -4.547 -20.375 -15.305 1 98.88 102 ASN B C 1
ATOM 2823 O O . ASN B 1 102 ? -5.172 -19.328 -15.195 1 98.88 102 ASN B O 1
ATOM 2827 N N . ILE B 1 103 ? -3.244 -20.375 -15.594 1 98.94 103 ILE B N 1
ATOM 2828 C CA . ILE B 1 103 ? -2.529 -19.141 -15.914 1 98.94 103 ILE B CA 1
ATOM 2829 C C . ILE B 1 103 ? -3.16 -18.484 -17.141 1 98.94 103 ILE B C 1
ATOM 2831 O O . ILE B 1 103 ? -3.377 -17.281 -17.156 1 98.94 103 ILE B O 1
ATOM 2835 N N . ASN B 1 104 ? -3.453 -19.297 -18.141 1 98.88 104 ASN B N 1
ATOM 2836 C CA . ASN B 1 104 ? -4.125 -18.766 -19.328 1 98.88 104 ASN B CA 1
ATOM 2837 C C . ASN B 1 104 ? -5.469 -18.141 -18.969 1 98.88 104 ASN B C 1
ATOM 2839 O O . ASN B 1 104 ? -5.82 -17.078 -19.484 1 98.88 104 ASN B O 1
ATOM 2843 N N . LYS B 1 105 ? -6.191 -18.781 -18.094 1 98.75 105 LYS B N 1
ATOM 2844 C CA . LYS B 1 105 ? -7.48 -18.234 -17.656 1 98.75 105 LYS B CA 1
ATOM 2845 C C . LYS B 1 105 ? -7.305 -16.906 -16.953 1 98.75 105 LYS B C 1
ATOM 2847 O O . LYS B 1 105 ? -8.062 -15.953 -17.203 1 98.75 105 LYS B O 1
ATOM 2852 N N . LEU B 1 106 ? -6.359 -16.812 -16.062 1 98.81 106 LEU B N 1
ATOM 2853 C CA . LEU B 1 106 ? -6.082 -15.57 -15.352 1 98.81 106 LEU B CA 1
ATOM 2854 C C . LEU B 1 106 ? -5.742 -14.453 -16.328 1 98.81 106 LEU B C 1
ATOM 2856 O O . LEU B 1 106 ? -6.137 -13.297 -16.125 1 98.81 106 LEU B O 1
ATOM 2860 N N . ILE B 1 107 ? -4.996 -14.781 -17.375 1 98.81 107 ILE B N 1
ATOM 2861 C CA . ILE B 1 107 ? -4.66 -13.82 -18.422 1 98.81 107 ILE B CA 1
ATOM 2862 C C . ILE B 1 107 ? -5.922 -13.422 -19.188 1 98.81 107 ILE B C 1
ATOM 2864 O O . ILE B 1 107 ? -6.137 -12.242 -19.484 1 98.81 107 ILE B O 1
ATOM 2868 N N . ASP B 1 108 ? -6.785 -14.352 -19.484 1 98.62 108 ASP B N 1
ATOM 2869 C CA . ASP B 1 108 ? -7.953 -14.141 -20.328 1 98.62 108 ASP B CA 1
ATOM 2870 C C . ASP B 1 108 ? -8.977 -13.242 -19.641 1 98.62 108 ASP B C 1
ATOM 2872 O O . ASP B 1 108 ? -9.695 -12.492 -20.312 1 98.62 108 ASP B O 1
ATOM 2876 N N . ILE B 1 109 ? -9.047 -13.289 -18.359 1 98.31 109 ILE B N 1
ATOM 2877 C CA . ILE B 1 109 ? -10.055 -12.547 -17.609 1 98.31 109 ILE B CA 1
ATOM 2878 C C . ILE B 1 109 ? -10 -11.07 -17.984 1 98.31 109 ILE B C 1
ATOM 2880 O O . ILE B 1 109 ? -10.984 -10.508 -18.469 1 98.31 109 ILE B O 1
ATOM 2884 N N . PRO B 1 110 ? -8.859 -10.453 -18 1 98.12 110 PRO B N 1
ATOM 2885 C CA . PRO B 1 110 ? -8.836 -9.039 -18.375 1 98.12 110 PRO B CA 1
ATOM 2886 C C . PRO B 1 110 ? -8.609 -8.828 -19.875 1 98.12 110 PRO B C 1
ATOM 2888 O O . PRO B 1 110 ? -8.852 -7.738 -20.391 1 98.12 110 PRO B O 1
ATOM 2891 N N . THR B 1 111 ? -8.148 -9.875 -20.641 1 97.44 111 THR B N 1
ATOM 2892 C CA . THR B 1 111 ? -7.629 -9.57 -21.984 1 97.44 111 THR B CA 1
ATOM 2893 C C . THR B 1 111 ? -8.562 -10.109 -23.062 1 97.44 111 THR B C 1
ATOM 2895 O O . THR B 1 111 ? -8.484 -9.695 -24.219 1 97.44 111 THR B O 1
ATOM 2898 N N . SER B 1 112 ? -9.398 -11.07 -22.734 1 97.69 112 SER B N 1
ATOM 2899 C CA . SER B 1 112 ? -10.281 -11.633 -23.75 1 97.69 112 SER B CA 1
ATOM 2900 C C . SER B 1 112 ? -11.492 -10.734 -23.984 1 97.69 112 SER B C 1
ATOM 2902 O O . SER B 1 112 ? -12.211 -10.391 -23.047 1 97.69 112 SER B O 1
ATOM 2904 N N . PRO B 1 113 ? -11.773 -10.438 -25.219 1 97.25 113 PRO B N 1
ATOM 2905 C CA . PRO B 1 113 ? -12.906 -9.555 -25.531 1 97.25 113 PRO B CA 1
ATOM 2906 C C . PRO B 1 113 ? -14.25 -10.156 -25.109 1 97.25 113 PRO B C 1
ATOM 2908 O O . PRO B 1 113 ? -15.211 -9.422 -24.859 1 97.25 113 PRO B O 1
ATOM 2911 N N . SER B 1 114 ? -14.297 -11.406 -25 1 97.62 114 SER B N 1
ATOM 2912 C CA . SER B 1 114 ? -15.547 -12.062 -24.625 1 97.62 114 SER B CA 1
ATOM 2913 C C . SER B 1 114 ? -15.68 -12.172 -23.109 1 97.62 114 SER B C 1
ATOM 2915 O O . SER B 1 114 ? -16.734 -12.562 -22.594 1 97.62 114 SER B O 1
ATOM 2917 N N . SER B 1 115 ? -14.625 -11.805 -22.375 1 98.06 115 SER B N 1
ATOM 2918 C CA . SER B 1 115 ? -14.648 -11.844 -20.906 1 98.06 115 SER B CA 1
ATOM 2919 C C . SER B 1 115 ? -15.523 -10.734 -20.344 1 98.06 115 SER B C 1
ATOM 2921 O O . SER B 1 115 ? -15.445 -9.586 -20.781 1 98.06 115 SER B O 1
ATOM 2923 N N . PRO B 1 116 ? -16.359 -11.07 -19.328 1 97.94 116 PRO B N 1
ATOM 2924 C CA . PRO B 1 116 ? -17.094 -10.023 -18.625 1 97.94 116 PRO B CA 1
ATOM 2925 C C . PRO B 1 116 ? -16.172 -9.016 -17.938 1 97.94 116 PRO B C 1
ATOM 2927 O O . PRO B 1 116 ? -16.625 -7.941 -17.531 1 97.94 116 PRO B O 1
ATOM 2930 N N . TRP B 1 117 ? -14.922 -9.32 -17.859 1 98.19 117 TRP B N 1
ATOM 2931 C CA . TRP B 1 117 ? -13.945 -8.477 -17.188 1 98.19 117 TRP B CA 1
ATOM 2932 C C . TRP B 1 117 ? -13.008 -7.82 -18.188 1 98.19 117 TRP B C 1
ATOM 2934 O O . TRP B 1 117 ? -11.953 -7.293 -17.812 1 98.19 117 TRP B O 1
ATOM 2944 N N . TYR B 1 118 ? -13.398 -7.832 -19.391 1 98.19 118 TYR B N 1
ATOM 2945 C CA . TYR B 1 118 ? -12.523 -7.348 -20.469 1 98.19 118 TYR B CA 1
ATOM 2946 C C . TYR B 1 118 ? -12.031 -5.938 -20.156 1 98.19 118 TYR B C 1
ATOM 2948 O O . TYR B 1 118 ? -12.836 -5.023 -19.953 1 98.19 118 TYR B O 1
ATOM 2956 N N . SER B 1 119 ? -10.719 -5.781 -20.094 1 96.94 119 SER B N 1
ATOM 2957 C CA . SER B 1 119 ? -9.992 -4.539 -19.859 1 96.94 119 SER B CA 1
ATOM 2958 C C . SER B 1 119 ? -8.773 -4.418 -20.766 1 96.94 119 SER B C 1
ATOM 2960 O O . SER B 1 119 ? -7.648 -4.691 -20.359 1 96.94 119 SER B O 1
ATOM 2962 N N . PRO B 1 120 ? -8.953 -3.941 -21.953 1 92.06 120 PRO B N 1
ATOM 2963 C CA . PRO B 1 120 ? -7.906 -3.99 -22.984 1 92.06 120 PRO B CA 1
ATOM 2964 C C . PRO B 1 120 ? -6.707 -3.107 -22.641 1 92.06 120 PRO B C 1
ATOM 2966 O O . PRO B 1 120 ? -5.641 -3.248 -23.25 1 92.06 120 PRO B O 1
ATOM 2969 N N . THR B 1 121 ? -6.793 -2.238 -21.719 1 92.44 121 THR B N 1
ATOM 2970 C CA . THR B 1 121 ? -5.691 -1.332 -21.406 1 92.44 121 THR B CA 1
ATOM 2971 C C . THR B 1 121 ? -4.82 -1.897 -20.297 1 92.44 121 THR B C 1
ATOM 2973 O O . THR B 1 121 ? -3.787 -1.317 -19.953 1 92.44 121 THR B O 1
ATOM 2976 N N . THR B 1 122 ? -5.223 -2.994 -19.672 1 97.31 122 THR B N 1
ATOM 2977 C CA . THR B 1 122 ? -4.438 -3.611 -18.609 1 97.31 122 THR B CA 1
ATOM 2978 C C . THR B 1 122 ? -3.236 -4.355 -19.188 1 97.31 122 THR B C 1
ATOM 2980 O O . THR B 1 122 ? -3.395 -5.242 -20.031 1 97.31 122 THR B O 1
ATOM 2983 N N . ARG B 1 123 ? -2.029 -3.949 -18.766 1 98.25 123 ARG B N 1
ATOM 2984 C CA . ARG B 1 123 ? -0.818 -4.699 -19.078 1 98.25 123 ARG B CA 1
ATOM 2985 C C . ARG B 1 123 ? -0.578 -5.812 -18.078 1 98.25 123 ARG B C 1
ATOM 2987 O O . ARG B 1 123 ? -0.978 -5.703 -16.906 1 98.25 123 ARG B O 1
ATOM 2994 N N . ILE B 1 124 ? 0.077 -6.898 -18.562 1 98.88 124 ILE B N 1
ATOM 2995 C CA . ILE B 1 124 ? 0.281 -8.047 -17.672 1 98.88 124 ILE B CA 1
ATOM 2996 C C . ILE B 1 124 ? 1.76 -8.43 -17.656 1 98.88 124 ILE B C 1
ATOM 2998 O O . ILE B 1 124 ? 2.424 -8.414 -18.703 1 98.88 124 ILE B O 1
ATOM 3002 N N . ILE B 1 125 ? 2.314 -8.672 -16.516 1 98.94 125 ILE B N 1
ATOM 3003 C CA . ILE B 1 125 ? 3.598 -9.336 -16.312 1 98.94 125 ILE B CA 1
ATOM 3004 C C . ILE B 1 125 ? 3.395 -10.641 -15.547 1 98.94 125 ILE B C 1
ATOM 3006 O O . ILE B 1 125 ? 2.68 -10.672 -14.539 1 98.94 125 ILE B O 1
ATOM 3010 N N . LEU B 1 126 ? 3.922 -11.719 -16.062 1 98.94 126 LEU B N 1
ATOM 3011 C CA . LEU B 1 126 ? 3.957 -12.984 -15.336 1 98.94 126 LEU B CA 1
ATOM 3012 C C . LEU B 1 126 ? 5.266 -13.125 -14.57 1 98.94 126 LEU B C 1
ATOM 3014 O O . LEU B 1 126 ? 6.312 -12.664 -15.031 1 98.94 126 LEU B O 1
ATOM 3018 N N . VAL B 1 127 ? 5.246 -13.719 -13.422 1 99 127 VAL B N 1
ATOM 3019 C CA . VAL B 1 127 ? 6.438 -14.008 -12.641 1 99 127 VAL B CA 1
ATOM 3020 C C . VAL B 1 127 ? 6.504 -15.508 -12.344 1 99 127 VAL B C 1
ATOM 3022 O O . VAL B 1 127 ? 5.5 -16.125 -11.977 1 99 127 VAL B O 1
ATOM 3025 N N . THR B 1 128 ? 7.602 -16.125 -12.547 1 98.94 128 THR B N 1
ATOM 3026 C CA . THR B 1 128 ? 7.773 -17.531 -12.195 1 98.94 128 THR B CA 1
ATOM 3027 C C . THR B 1 128 ? 7.953 -17.703 -10.688 1 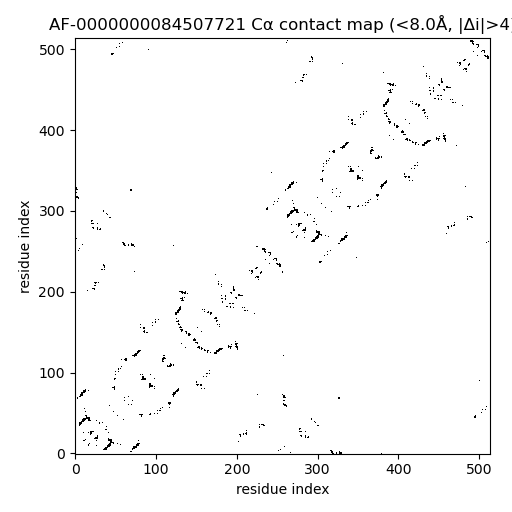98.94 128 THR B C 1
ATOM 3029 O O . THR B 1 128 ? 8.484 -16.812 -10.023 1 98.94 128 THR B O 1
ATOM 3032 N N . ALA B 1 129 ? 7.496 -18.844 -10.18 1 98.56 129 ALA B N 1
ATOM 3033 C CA . ALA B 1 129 ? 7.809 -19.156 -8.789 1 98.56 129 ALA B CA 1
ATOM 3034 C C . ALA B 1 129 ? 9.32 -19.188 -8.555 1 98.56 129 ALA B C 1
ATOM 3036 O O . ALA B 1 129 ? 10.086 -19.516 -9.461 1 98.56 129 ALA B O 1
ATOM 3037 N N . PRO B 1 130 ? 9.734 -18.781 -7.383 1 98.75 130 PRO B N 1
ATOM 3038 C CA . PRO B 1 130 ? 11.141 -19 -7.055 1 98.75 130 PRO B CA 1
ATOM 3039 C C . PRO B 1 130 ? 11.492 -20.484 -6.949 1 98.75 130 PRO B C 1
ATOM 3041 O O . PRO B 1 130 ? 10.602 -21.328 -6.859 1 98.75 130 PRO B O 1
ATOM 3044 N N . PRO B 1 131 ? 12.82 -20.766 -7.043 1 98.69 131 PRO B N 1
ATOM 3045 C CA . PRO B 1 131 ? 13.203 -22.125 -6.656 1 98.69 131 PRO B CA 1
ATOM 3046 C C . PRO B 1 131 ? 12.836 -22.453 -5.211 1 98.69 131 PRO B C 1
ATOM 3048 O O . PRO B 1 131 ? 12.531 -21.547 -4.426 1 98.69 131 PRO B O 1
ATOM 3051 N N . VAL B 1 132 ? 12.812 -23.734 -4.934 1 98.12 132 VAL B N 1
ATOM 3052 C CA . VAL B 1 132 ? 12.555 -24.156 -3.562 1 98.12 132 VAL B CA 1
ATOM 3053 C C . VAL B 1 132 ? 13.773 -24.906 -3.02 1 98.12 132 VAL B C 1
ATOM 3055 O O . VAL B 1 132 ? 14.438 -25.641 -3.752 1 98.12 132 VAL B O 1
ATOM 3058 N N . ASN B 1 133 ? 14.141 -24.609 -1.855 1 98.12 133 ASN B N 1
ATOM 3059 C CA . ASN B 1 133 ? 15.039 -25.484 -1.115 1 98.12 133 ASN B CA 1
ATOM 3060 C C . ASN B 1 133 ? 14.289 -26.641 -0.45 1 98.12 133 ASN B C 1
ATOM 3062 O O . ASN B 1 133 ? 13.938 -26.547 0.728 1 98.12 133 ASN B O 1
ATOM 3066 N N . ALA B 1 134 ? 14.148 -27.672 -1.189 1 96.5 134 ALA B N 1
ATOM 3067 C CA . ALA B 1 134 ? 13.297 -28.781 -0.778 1 96.5 134 ALA B CA 1
ATOM 3068 C C . ALA B 1 134 ? 13.844 -29.469 0.469 1 96.5 134 ALA B C 1
ATOM 3070 O O . ALA B 1 134 ? 13.086 -29.953 1.312 1 96.5 134 ALA B O 1
ATOM 3071 N N . THR B 1 135 ? 15.133 -29.5 0.555 1 96.19 135 THR B N 1
ATOM 3072 C CA . THR B 1 135 ? 15.766 -30.109 1.717 1 96.19 135 THR B CA 1
ATOM 3073 C C . THR B 1 135 ? 15.422 -29.344 2.988 1 96.19 135 THR B C 1
ATOM 3075 O O . THR B 1 135 ? 14.992 -29.922 3.98 1 96.19 135 THR B O 1
ATOM 3078 N N . GLN B 1 136 ? 15.641 -28.094 2.895 1 96.19 136 GLN B N 1
ATOM 3079 C CA . GLN B 1 136 ? 15.328 -27.234 4.027 1 96.19 136 GLN B CA 1
ATOM 3080 C C . GLN B 1 136 ? 13.852 -27.312 4.387 1 96.19 136 GLN B C 1
ATOM 3082 O O . GLN B 1 136 ? 13.492 -27.453 5.559 1 96.19 136 GLN B O 1
ATOM 3087 N N . ARG B 1 137 ? 13.039 -27.219 3.436 1 95.06 137 ARG B N 1
ATOM 3088 C CA . ARG B 1 137 ? 11.594 -27.25 3.633 1 95.06 137 ARG B CA 1
ATOM 3089 C C . ARG B 1 137 ? 11.148 -28.594 4.203 1 95.06 137 ARG B C 1
ATOM 3091 O O . ARG B 1 137 ? 10.32 -28.656 5.109 1 95.06 137 ARG B O 1
ATOM 3098 N N . GLY B 1 138 ? 11.672 -29.625 3.627 1 94.38 138 GLY B N 1
ATOM 3099 C CA . GLY B 1 138 ? 11.359 -30.953 4.109 1 94.38 138 GLY B CA 1
ATOM 3100 C C . GLY B 1 138 ? 11.727 -31.156 5.57 1 94.38 138 GLY B C 1
ATOM 3101 O O . GLY B 1 138 ? 10.969 -31.781 6.32 1 94.38 138 GLY B O 1
ATOM 3102 N N . LYS B 1 139 ? 12.859 -30.688 5.996 1 95.5 139 LYS B N 1
ATOM 3103 C CA . LYS B 1 139 ? 13.281 -30.797 7.391 1 95.5 139 LYS B CA 1
ATOM 3104 C C . LYS B 1 139 ? 12.32 -30.047 8.312 1 95.5 139 LYS B C 1
ATOM 3106 O O . LYS B 1 139 ? 11.969 -30.547 9.383 1 95.5 139 LYS B O 1
ATOM 3111 N N . GLU B 1 140 ? 11.953 -28.891 7.848 1 93.25 140 GLU B N 1
ATOM 3112 C CA . GLU B 1 140 ? 11 -28.094 8.625 1 93.25 140 GLU B CA 1
ATOM 3113 C C . GLU B 1 140 ? 9.672 -28.828 8.773 1 93.25 140 GLU B C 1
ATOM 3115 O O . GLU B 1 140 ? 9.125 -28.906 9.875 1 93.25 140 GLU B O 1
ATOM 3120 N N . LEU B 1 141 ? 9.148 -29.375 7.723 1 94.38 141 LEU B N 1
ATOM 3121 C CA . LEU B 1 141 ? 7.891 -30.109 7.723 1 94.38 141 LEU B CA 1
ATOM 3122 C C . LEU B 1 141 ? 7.992 -31.359 8.586 1 94.38 141 LEU B C 1
ATOM 3124 O O . LEU B 1 141 ? 7.074 -31.672 9.352 1 94.38 141 LEU B O 1
ATOM 3128 N N . GLY B 1 142 ? 9.062 -31.984 8.469 1 95.25 142 GLY B N 1
ATOM 3129 C CA . GLY B 1 142 ? 9.289 -33.188 9.219 1 95.25 142 GLY B CA 1
ATOM 3130 C C . GLY B 1 142 ? 9.414 -32.969 10.719 1 95.25 142 GLY B C 1
ATOM 3131 O O . GLY B 1 142 ? 9.227 -33.875 11.516 1 95.25 142 GLY B O 1
ATOM 3132 N N . SER B 1 143 ? 9.766 -31.734 11.141 1 95.56 143 SER B N 1
ATOM 3133 C CA . SER B 1 143 ? 9.977 -31.406 12.547 1 95.56 143 SER B CA 1
ATOM 3134 C C . SER B 1 143 ? 8.672 -31.031 13.227 1 95.56 143 SER B C 1
ATOM 3136 O O . SER B 1 143 ? 8.633 -30.828 14.445 1 95.56 143 SER B O 1
ATOM 3138 N N . ARG B 1 144 ? 7.621 -30.984 12.352 1 93.62 144 ARG B N 1
ATOM 3139 C CA . ARG B 1 144 ? 6.316 -30.656 12.914 1 93.62 144 ARG B CA 1
ATOM 3140 C C . ARG B 1 144 ? 5.734 -31.828 13.68 1 93.62 144 ARG B C 1
ATOM 3142 O O . ARG B 1 144 ? 6.309 -32.938 13.688 1 93.62 144 ARG B O 1
ATOM 3149 N N . ASN B 1 145 ? 4.633 -31.562 14.547 1 93.69 145 ASN B N 1
ATOM 3150 C CA . ASN B 1 145 ? 3.938 -32.594 15.312 1 93.69 145 ASN B CA 1
ATOM 3151 C C . ASN B 1 145 ? 2.438 -32.594 15.031 1 93.69 145 ASN B C 1
ATOM 3153 O O . ASN B 1 145 ? 1.718 -31.703 15.492 1 93.69 145 ASN B O 1
ATOM 3157 N N . PRO B 1 146 ? 1.97 -33.531 14.43 1 94.81 146 PRO B N 1
ATOM 3158 C CA . PRO B 1 146 ? 2.682 -34.625 13.797 1 94.81 146 PRO B CA 1
ATOM 3159 C C . PRO B 1 146 ? 3.521 -34.188 12.602 1 94.81 146 PRO B C 1
ATOM 3161 O O . PRO B 1 146 ? 3.277 -33.125 12.023 1 94.81 146 PRO B O 1
ATOM 3164 N N . PRO B 1 147 ? 4.559 -35.031 12.211 1 94.25 147 PRO B N 1
ATOM 3165 C CA . PRO B 1 147 ? 5.398 -34.688 11.062 1 94.25 147 PRO B CA 1
ATOM 3166 C C . PRO B 1 147 ? 4.625 -34.688 9.742 1 94.25 147 PRO B C 1
ATOM 3168 O O . PRO B 1 147 ? 3.703 -35.469 9.555 1 94.25 147 PRO B O 1
ATOM 3171 N N . ILE B 1 148 ? 5.043 -33.781 8.883 1 93.62 148 ILE B N 1
ATOM 3172 C CA . ILE B 1 148 ? 4.465 -33.688 7.547 1 93.62 148 ILE B CA 1
ATOM 3173 C C . ILE B 1 148 ? 5.5 -34.125 6.508 1 93.62 148 ILE B C 1
ATOM 3175 O O . ILE B 1 148 ? 6.672 -33.75 6.598 1 93.62 148 ILE B O 1
ATOM 3179 N N . ALA B 1 149 ? 5.117 -34.875 5.578 1 94.69 149 ALA B N 1
ATOM 3180 C CA . ALA B 1 149 ? 5.996 -35.312 4.508 1 94.69 149 ALA B CA 1
ATOM 3181 C C . ALA B 1 149 ? 6.402 -34.156 3.6 1 94.69 149 ALA B C 1
ATOM 3183 O O . ALA B 1 149 ? 5.684 -33.156 3.496 1 94.69 149 ALA B O 1
ATOM 3184 N N . PRO B 1 150 ? 7.59 -34.281 2.945 1 95.25 150 PRO B N 1
ATOM 3185 C CA . PRO B 1 150 ? 7.977 -33.25 1.967 1 95.25 150 PRO B CA 1
ATOM 3186 C C . PRO B 1 150 ? 6.898 -33.031 0.909 1 95.25 150 PRO B C 1
ATOM 3188 O O . PRO B 1 150 ? 6.297 -33.969 0.411 1 95.25 150 PRO B O 1
ATOM 3191 N N . ASP B 1 151 ? 6.73 -31.766 0.56 1 95.81 151 ASP B N 1
ATOM 3192 C CA . ASP B 1 151 ? 5.574 -31.453 -0.275 1 95.81 151 ASP B CA 1
ATOM 3193 C C . ASP B 1 151 ? 6.004 -30.797 -1.584 1 95.81 151 ASP B C 1
ATOM 3195 O O . ASP B 1 151 ? 5.168 -30.5 -2.441 1 95.81 151 ASP B O 1
ATOM 3199 N N . ARG B 1 152 ? 7.312 -30.562 -1.729 1 96.75 152 ARG B N 1
ATOM 3200 C CA . ARG B 1 152 ? 7.84 -29.906 -2.916 1 96.75 152 ARG B CA 1
ATOM 3201 C C . ARG B 1 152 ? 9.211 -30.469 -3.285 1 96.75 152 ARG B C 1
ATOM 3203 O O . ARG B 1 152 ? 9.969 -30.906 -2.412 1 96.75 152 ARG B O 1
ATOM 3210 N N . THR B 1 153 ? 9.5 -30.5 -4.535 1 97.38 153 THR B N 1
ATOM 3211 C CA . THR B 1 153 ? 10.852 -30.766 -5.004 1 97.38 153 THR B CA 1
ATOM 3212 C C . THR B 1 153 ? 11.344 -29.641 -5.906 1 97.38 153 THR B C 1
ATOM 3214 O O . THR B 1 153 ? 10.539 -28.922 -6.5 1 97.38 153 THR B O 1
ATOM 3217 N N . HIS B 1 154 ? 12.602 -29.484 -5.902 1 97.19 154 HIS B N 1
ATOM 3218 C CA . HIS B 1 154 ? 13.227 -28.484 -6.766 1 97.19 154 HIS B CA 1
ATOM 3219 C C . HIS B 1 154 ? 12.836 -28.688 -8.227 1 97.19 154 HIS B C 1
ATOM 3221 O O . HIS B 1 154 ? 12.484 -27.734 -8.922 1 97.19 154 HIS B O 1
ATOM 3227 N N . GLU B 1 155 ? 12.867 -29.922 -8.719 1 97.38 155 GLU B N 1
ATOM 3228 C CA . GLU B 1 155 ? 12.602 -30.266 -10.117 1 97.38 155 GLU B CA 1
ATOM 3229 C C . GLU B 1 155 ? 11.148 -29.984 -10.484 1 97.38 155 GLU B C 1
ATOM 3231 O O . GLU B 1 155 ? 10.867 -29.453 -11.57 1 97.38 155 GLU B O 1
ATOM 3236 N N . THR B 1 156 ? 10.258 -30.359 -9.609 1 98.25 156 THR B N 1
ATOM 3237 C CA . THR B 1 156 ? 8.852 -30.094 -9.875 1 98.25 156 THR B CA 1
ATOM 3238 C C . THR B 1 156 ? 8.586 -28.594 -9.961 1 98.25 156 THR B C 1
ATOM 3240 O O . THR B 1 156 ? 7.918 -28.125 -10.883 1 98.25 156 THR B O 1
ATOM 3243 N N . THR B 1 157 ? 9.109 -27.875 -9.039 1 98.38 157 THR B N 1
ATOM 3244 C CA . THR B 1 157 ? 8.945 -26.438 -9.039 1 98.38 157 THR B CA 1
ATOM 3245 C C . THR B 1 157 ? 9.5 -25.828 -10.32 1 98.38 157 THR B C 1
ATOM 3247 O O . THR B 1 157 ? 8.898 -24.906 -10.891 1 98.38 157 THR B O 1
ATOM 3250 N N . ARG B 1 158 ? 10.617 -26.344 -10.781 1 98.62 158 ARG B N 1
ATOM 3251 C CA . ARG B 1 158 ? 11.227 -25.859 -12.023 1 98.62 158 ARG B CA 1
ATOM 3252 C C . ARG B 1 158 ? 10.266 -26.047 -13.195 1 98.62 158 ARG B C 1
ATOM 3254 O O . ARG B 1 158 ? 10.164 -25.172 -14.062 1 98.62 158 ARG B O 1
ATOM 3261 N N . SER B 1 159 ? 9.617 -27.156 -13.234 1 98.81 159 SER B N 1
ATOM 3262 C CA . SER B 1 159 ? 8.688 -27.438 -14.328 1 98.81 159 SER B CA 1
ATOM 3263 C C . SER B 1 159 ? 7.539 -26.422 -14.344 1 98.81 159 SER B C 1
ATOM 3265 O O . SER B 1 159 ? 7.074 -26.031 -15.406 1 98.81 159 SER B O 1
ATOM 3267 N N . TYR B 1 160 ? 7.086 -26.016 -13.211 1 98.88 160 TYR B N 1
ATOM 3268 C CA . TYR B 1 160 ? 6.02 -25.031 -13.117 1 98.88 160 TYR B CA 1
ATOM 3269 C C . TYR B 1 160 ? 6.516 -23.641 -13.523 1 98.88 160 TYR B C 1
ATOM 3271 O O . TYR B 1 160 ? 5.793 -22.891 -14.172 1 98.88 160 TYR B O 1
ATOM 3279 N N . ALA B 1 161 ? 7.762 -23.312 -13.148 1 98.94 161 ALA B N 1
ATOM 3280 C CA . ALA B 1 161 ? 8.367 -22.062 -13.625 1 98.94 161 ALA B CA 1
ATOM 3281 C C . ALA B 1 161 ? 8.469 -22.047 -15.148 1 98.94 161 ALA B C 1
ATOM 3283 O O . ALA B 1 161 ? 8.125 -21.047 -15.789 1 98.94 161 ALA B O 1
ATOM 3284 N N . GLN B 1 162 ? 8.867 -23.188 -15.688 1 98.88 162 GLN B N 1
ATOM 3285 C CA . GLN B 1 162 ? 8.984 -23.297 -17.141 1 98.88 162 GLN B CA 1
ATOM 3286 C C . GLN B 1 162 ? 7.617 -23.141 -17.797 1 98.88 162 GLN B C 1
ATOM 3288 O O . GLN B 1 162 ? 7.504 -22.531 -18.875 1 98.88 162 GLN B O 1
ATOM 3293 N N . ALA B 1 163 ? 6.602 -23.688 -17.172 1 98.94 163 ALA B N 1
ATOM 3294 C CA . ALA B 1 163 ? 5.25 -23.562 -17.719 1 98.94 163 ALA B CA 1
ATOM 3295 C C . ALA B 1 163 ? 4.828 -22.109 -17.812 1 98.94 163 ALA B C 1
ATOM 3297 O O . ALA B 1 163 ? 4.184 -21.703 -18.797 1 98.94 163 ALA B O 1
ATOM 3298 N N . VAL B 1 164 ? 5.164 -21.297 -16.828 1 98.94 164 VAL B N 1
ATOM 3299 C CA . VAL B 1 164 ? 4.844 -19.875 -16.844 1 98.94 164 VAL B CA 1
ATOM 3300 C C . VAL B 1 164 ? 5.562 -19.188 -18.016 1 98.94 164 VAL B C 1
ATOM 3302 O O . VAL B 1 164 ? 4.969 -18.391 -18.734 1 98.94 164 VAL B O 1
ATOM 3305 N N . ILE B 1 165 ? 6.844 -19.516 -18.203 1 98.94 165 ILE B N 1
ATOM 3306 C CA . ILE B 1 165 ? 7.637 -18.953 -19.297 1 98.94 165 ILE B CA 1
ATOM 3307 C C . ILE B 1 165 ? 7.012 -19.344 -20.641 1 98.94 165 ILE B C 1
ATOM 3309 O O . ILE B 1 165 ? 6.855 -18.5 -21.516 1 98.94 165 ILE B O 1
ATOM 3313 N N . ASP B 1 166 ? 6.621 -20.609 -20.75 1 98.94 166 ASP B N 1
ATOM 3314 C CA . ASP B 1 166 ? 6.031 -21.094 -21.984 1 98.94 166 ASP B CA 1
ATOM 3315 C C . ASP B 1 166 ? 4.723 -20.375 -22.297 1 98.94 166 ASP B C 1
ATOM 3317 O O . ASP B 1 166 ? 4.484 -19.969 -23.438 1 98.94 166 ASP B O 1
ATOM 3321 N N . VAL B 1 167 ? 3.846 -20.219 -21.266 1 98.88 167 VAL B N 1
ATOM 3322 C CA . VAL B 1 167 ? 2.588 -19.5 -21.453 1 98.88 167 VAL B CA 1
ATOM 3323 C C . VAL B 1 167 ? 2.867 -18.062 -21.875 1 98.88 167 VAL B C 1
ATOM 3325 O O . VAL B 1 167 ? 2.244 -17.547 -22.812 1 98.88 167 VAL B O 1
ATOM 3328 N N . GLY B 1 168 ? 3.814 -17.391 -21.156 1 98.88 168 GLY B N 1
ATOM 3329 C CA . GLY B 1 168 ? 4.176 -16.016 -21.5 1 98.88 168 GLY B CA 1
ATOM 3330 C C . GLY B 1 168 ? 4.652 -15.867 -22.922 1 98.88 168 GLY B C 1
ATOM 3331 O O . GLY B 1 168 ? 4.219 -14.961 -23.641 1 98.88 168 GLY B O 1
ATOM 3332 N N . ASN B 1 169 ? 5.496 -16.766 -23.344 1 98.69 169 ASN B N 1
ATOM 3333 C CA . ASN B 1 169 ? 6.012 -16.75 -24.703 1 98.69 169 ASN B CA 1
ATOM 3334 C C . ASN B 1 169 ? 4.902 -16.969 -25.734 1 98.69 169 ASN B C 1
ATOM 3336 O O . ASN B 1 169 ? 4.805 -16.219 -26.703 1 98.69 169 ASN B O 1
ATOM 3340 N N . LYS B 1 170 ? 4.109 -17.938 -25.484 1 98.62 170 LYS B N 1
ATOM 3341 C CA . LYS B 1 170 ? 3.023 -18.266 -26.406 1 98.62 170 LYS B CA 1
ATOM 3342 C C . LYS B 1 170 ? 2.055 -17.094 -26.547 1 98.62 170 LYS B C 1
ATOM 3344 O O . LYS B 1 170 ? 1.531 -16.828 -27.625 1 98.62 170 LYS B O 1
ATOM 3349 N N . ARG B 1 171 ? 1.812 -16.375 -25.469 1 98.25 171 ARG B N 1
ATOM 3350 C CA . ARG B 1 171 ? 0.807 -15.32 -25.422 1 98.25 171 ARG B CA 1
ATOM 3351 C C . ARG B 1 171 ? 1.441 -13.953 -25.641 1 98.25 171 ARG B C 1
ATOM 3353 O O . ARG B 1 171 ? 0.751 -12.93 -25.625 1 98.25 171 ARG B O 1
ATOM 3360 N N . SER B 1 172 ? 2.785 -13.898 -25.812 1 98.19 172 SER B N 1
ATOM 3361 C CA . SER B 1 172 ? 3.543 -12.656 -25.953 1 98.19 172 SER B CA 1
ATOM 3362 C C . SER B 1 172 ? 3.342 -11.742 -24.75 1 98.19 172 SER B C 1
ATOM 3364 O O . SER B 1 172 ? 3.074 -10.547 -24.922 1 98.19 172 SER B O 1
ATOM 3366 N N . ILE B 1 173 ? 3.33 -12.297 -23.625 1 98.75 173 ILE B N 1
ATOM 3367 C CA . ILE B 1 173 ? 3.295 -11.578 -22.359 1 98.75 173 ILE B CA 1
ATOM 3368 C C . ILE B 1 173 ? 4.672 -11.617 -21.703 1 98.75 173 ILE B C 1
ATOM 3370 O O . ILE B 1 173 ? 5.281 -12.688 -21.578 1 98.75 173 ILE B O 1
ATOM 3374 N N . PRO B 1 174 ? 5.223 -10.453 -21.25 1 98.88 174 PRO B N 1
ATOM 3375 C CA . PRO B 1 174 ? 6.527 -10.461 -20.578 1 98.88 174 PRO B CA 1
ATOM 3376 C C . PRO B 1 174 ? 6.535 -11.32 -19.312 1 98.88 174 PRO B C 1
ATOM 3378 O O . PRO B 1 174 ? 5.555 -11.336 -18.562 1 98.88 174 PRO B O 1
ATOM 3381 N N . VAL B 1 175 ? 7.66 -12.047 -19.156 1 98.94 175 VAL B N 1
ATOM 3382 C CA . VAL B 1 175 ? 7.816 -12.922 -18 1 98.94 175 VAL B CA 1
ATOM 3383 C C . VAL B 1 175 ? 9.055 -12.508 -17.203 1 98.94 175 VAL B C 1
ATOM 3385 O O . VAL B 1 175 ? 10.133 -12.328 -17.781 1 98.94 175 VAL B O 1
ATOM 3388 N N . VAL B 1 176 ? 8.875 -12.25 -15.961 1 98.94 176 VAL B N 1
ATOM 3389 C CA . VAL B 1 176 ? 10 -12.18 -15.023 1 98.94 176 VAL B CA 1
ATOM 3390 C C . VAL B 1 176 ? 10.406 -13.586 -14.602 1 98.94 176 VAL B C 1
ATOM 3392 O O . VAL B 1 176 ? 9.703 -14.242 -13.836 1 98.94 176 VAL B O 1
ATOM 3395 N N . ASP B 1 177 ? 11.492 -14.023 -15.047 1 98.88 177 ASP B N 1
ATOM 3396 C CA . ASP B 1 177 ? 12.016 -15.344 -14.711 1 98.88 177 ASP B CA 1
ATOM 3397 C C . ASP B 1 177 ? 12.758 -15.312 -13.375 1 98.88 177 ASP B C 1
ATOM 3399 O O . ASP B 1 177 ? 13.984 -15.43 -13.336 1 98.88 177 ASP B O 1
ATOM 3403 N N . LEU B 1 178 ? 12 -15.25 -12.32 1 98.94 178 LEU B N 1
ATOM 3404 C CA . LEU B 1 178 ? 12.562 -15.172 -10.977 1 98.94 178 LEU B CA 1
ATOM 3405 C C . LEU B 1 178 ? 13.273 -16.469 -10.602 1 98.94 178 LEU B C 1
ATOM 3407 O O . LEU B 1 178 ? 14.281 -16.453 -9.898 1 98.94 178 LEU B O 1
ATOM 3411 N N . TRP B 1 179 ? 12.711 -17.578 -11.039 1 98.81 179 TRP B N 1
ATOM 3412 C CA . TRP B 1 179 ? 13.32 -18.875 -10.75 1 98.81 179 TRP B CA 1
ATOM 3413 C C . TRP B 1 179 ? 14.797 -18.875 -11.141 1 98.81 179 TRP B C 1
ATOM 3415 O O . TRP B 1 179 ? 15.664 -19.125 -10.297 1 98.81 179 TRP B O 1
ATOM 3425 N N . SER B 1 180 ? 15.078 -18.578 -12.375 1 98.81 180 SER B N 1
ATOM 3426 C CA . SER B 1 180 ? 16.453 -18.609 -12.875 1 98.81 180 SER B CA 1
ATOM 3427 C C . SER B 1 180 ? 17.312 -17.562 -12.172 1 98.81 180 SER B C 1
ATOM 3429 O O . SER B 1 180 ? 18.484 -17.828 -11.852 1 98.81 180 SER B O 1
ATOM 3431 N N . ALA B 1 181 ? 16.75 -16.391 -11.953 1 98.88 181 ALA B N 1
ATOM 3432 C CA . ALA B 1 181 ? 17.516 -15.312 -11.32 1 98.88 181 ALA B CA 1
ATOM 3433 C C . ALA B 1 181 ? 17.969 -15.703 -9.922 1 98.88 181 ALA B C 1
ATOM 3435 O O . ALA B 1 181 ? 19.141 -15.547 -9.57 1 98.88 181 ALA B O 1
ATOM 3436 N N . LEU B 1 182 ? 17.031 -16.25 -9.125 1 98.88 182 LEU B N 1
ATOM 3437 C CA . LEU B 1 182 ? 17.375 -16.609 -7.75 1 98.88 182 LEU B CA 1
ATOM 3438 C C . LEU B 1 182 ? 18.266 -17.844 -7.727 1 98.88 182 LEU B C 1
ATOM 3440 O O . LEU B 1 182 ? 19.141 -17.969 -6.855 1 98.88 182 LEU B O 1
ATOM 3444 N N . TRP B 1 183 ? 18.062 -18.734 -8.695 1 98.75 183 TRP B N 1
ATOM 3445 C CA . TRP B 1 183 ? 18.938 -19.906 -8.781 1 98.75 183 TRP B CA 1
ATOM 3446 C C . TRP B 1 183 ? 20.375 -19.5 -9.039 1 98.75 183 TRP B C 1
ATOM 3448 O O . TRP B 1 183 ? 21.297 -20 -8.398 1 98.75 183 TRP B O 1
ATOM 3458 N N . ARG B 1 184 ? 20.547 -18.578 -9.906 1 98.75 184 ARG B N 1
ATOM 3459 C CA . ARG B 1 184 ? 21.875 -18.062 -10.195 1 98.75 184 ARG B CA 1
ATOM 3460 C C . ARG B 1 184 ? 22.469 -17.344 -8.984 1 98.75 184 ARG B C 1
ATOM 3462 O O . ARG B 1 184 ? 23.641 -17.531 -8.648 1 98.75 184 ARG B O 1
ATOM 3469 N N . GLU B 1 185 ? 21.594 -16.531 -8.297 1 98.38 185 GLU B N 1
ATOM 3470 C CA . GLU B 1 185 ? 22.031 -15.828 -7.098 1 98.38 185 GLU B CA 1
ATOM 3471 C C . GLU B 1 185 ? 22.469 -16.797 -6.012 1 98.38 185 GLU B C 1
ATOM 3473 O O . GLU B 1 185 ? 23.359 -16.484 -5.207 1 98.38 185 GLU B O 1
ATOM 3478 N N . ALA B 1 186 ? 21.906 -17.969 -6.062 1 98.44 186 ALA B N 1
ATOM 3479 C CA . ALA B 1 186 ? 22.156 -18.969 -5.039 1 98.44 186 ALA B CA 1
ATOM 3480 C C . ALA B 1 186 ? 23.391 -19.812 -5.398 1 98.44 186 ALA B C 1
ATOM 3482 O O . ALA B 1 186 ? 23.703 -20.781 -4.695 1 98.44 186 ALA B O 1
ATOM 3483 N N . GLY B 1 187 ? 24.078 -19.531 -6.504 1 98.31 187 GLY B N 1
ATOM 3484 C CA . GLY B 1 187 ? 25.219 -20.328 -6.953 1 98.31 187 GLY B CA 1
ATOM 3485 C C . GLY B 1 187 ? 24.812 -21.672 -7.543 1 98.31 187 GLY B C 1
ATOM 3486 O O . GLY B 1 187 ? 25.609 -22.609 -7.527 1 98.31 187 GLY B O 1
ATOM 3487 N N . GLU B 1 188 ? 23.547 -21.766 -7.836 1 98.12 188 GLU B N 1
ATOM 3488 C CA . GLU B 1 188 ? 22.984 -22.938 -8.5 1 98.12 188 GLU B CA 1
ATOM 3489 C C . GLU B 1 188 ? 23.109 -24.172 -7.625 1 98.12 188 GLU B C 1
ATOM 3491 O O . GLU B 1 188 ? 23.453 -25.25 -8.117 1 98.12 188 GLU B O 1
ATOM 3496 N N . THR B 1 189 ? 22.953 -23.922 -6.387 1 97.38 189 THR B N 1
ATOM 3497 C CA . THR B 1 189 ? 22.859 -25 -5.418 1 97.38 189 THR B CA 1
ATOM 3498 C C . THR B 1 189 ? 21.672 -24.797 -4.48 1 97.38 189 THR B C 1
ATOM 3500 O O . THR B 1 189 ? 21.297 -23.656 -4.191 1 97.38 189 THR B O 1
ATOM 3503 N N . GLU B 1 190 ? 21.094 -25.828 -4.055 1 96.06 190 GLU B N 1
ATOM 3504 C CA . GLU B 1 190 ? 19.984 -25.734 -3.1 1 96.06 190 GLU B CA 1
ATOM 3505 C C . GLU B 1 190 ? 20.438 -25.047 -1.81 1 96.06 190 GLU B C 1
ATOM 3507 O O . GLU B 1 190 ? 19.688 -24.25 -1.233 1 96.06 190 GLU B O 1
ATOM 3512 N N . LYS B 1 191 ? 21.641 -25.406 -1.307 1 96 191 LYS B N 1
ATOM 3513 C CA . LYS B 1 191 ? 22.188 -24.812 -0.095 1 96 191 LYS B CA 1
ATOM 3514 C C . LYS B 1 191 ? 22.281 -23.297 -0.233 1 96 191 LYS B C 1
ATOM 3516 O O . LYS B 1 191 ? 22.016 -22.562 0.725 1 96 191 LYS B O 1
ATOM 3521 N N . GLY B 1 192 ? 22.656 -22.828 -1.399 1 97.94 192 GLY B N 1
ATOM 3522 C CA . GLY B 1 192 ? 22.766 -21.406 -1.653 1 97.94 192 GLY B CA 1
ATOM 3523 C C . GLY B 1 192 ? 21.453 -20.672 -1.52 1 97.94 192 GLY B C 1
ATOM 3524 O O . GLY B 1 192 ? 21.422 -19.453 -1.299 1 97.94 192 GLY B O 1
ATOM 3525 N N . LEU B 1 193 ? 20.312 -21.328 -1.652 1 98.5 193 LEU B N 1
ATOM 3526 C CA . LEU B 1 193 ? 18.984 -20.734 -1.554 1 98.5 193 LEU B CA 1
ATOM 3527 C C . LEU B 1 193 ? 18.688 -20.312 -0.118 1 98.5 193 LEU B C 1
ATOM 3529 O O . LEU B 1 193 ? 17.766 -19.531 0.123 1 98.5 193 LEU B O 1
ATOM 3533 N N . GLU B 1 194 ? 19.406 -20.828 0.859 1 98 194 GLU B N 1
ATOM 3534 C CA . GLU B 1 194 ? 19.156 -20.531 2.266 1 98 194 GLU B CA 1
ATOM 3535 C C . GLU B 1 194 ? 19.281 -19.031 2.539 1 98 194 GLU B C 1
ATOM 3537 O O . GLU B 1 194 ? 18.609 -18.5 3.42 1 98 194 GLU B O 1
ATOM 3542 N N . SER B 1 195 ? 20.094 -18.375 1.761 1 98 195 SER B N 1
ATOM 3543 C CA . SER B 1 195 ? 20.312 -16.938 1.955 1 98 195 SER B CA 1
ATOM 3544 C C . SER B 1 195 ? 19.188 -16.125 1.325 1 98 195 SER B C 1
ATOM 3546 O O . SER B 1 195 ? 19.078 -14.922 1.572 1 98 195 SER B O 1
ATOM 3548 N N . LEU B 1 196 ? 18.312 -16.719 0.516 1 98.62 196 LEU B N 1
ATOM 3549 C CA . LEU B 1 196 ? 17.266 -16.047 -0.25 1 98.62 196 LEU B CA 1
ATOM 3550 C C . LEU B 1 196 ? 15.883 -16.469 0.224 1 98.62 196 LEU B C 1
ATOM 3552 O O . LEU B 1 196 ? 14.922 -15.703 0.095 1 98.62 196 LEU B O 1
ATOM 3556 N N . LEU B 1 197 ? 15.828 -17.641 0.707 1 98.44 197 LEU B N 1
ATOM 3557 C CA . LEU B 1 197 ? 14.594 -18.281 1.156 1 98.44 197 LEU B CA 1
ATOM 3558 C C . LEU B 1 197 ? 14.75 -18.844 2.562 1 98.44 197 LEU B C 1
ATOM 3560 O O . LEU B 1 197 ? 15.047 -20.031 2.73 1 98.44 197 LEU B O 1
ATOM 3564 N N . PRO B 1 198 ? 14.375 -18.078 3.555 1 96.75 198 PRO B N 1
ATOM 3565 C CA . PRO B 1 198 ? 14.75 -18.422 4.93 1 96.75 198 PRO B CA 1
ATOM 3566 C C . PRO B 1 198 ? 14.141 -19.734 5.402 1 96.75 198 PRO B C 1
ATOM 3568 O O . PRO B 1 198 ? 14.68 -20.391 6.305 1 96.75 198 PRO B O 1
ATOM 3571 N N . ASP B 1 199 ? 13.008 -20.125 4.805 1 96.31 199 ASP B N 1
ATOM 3572 C CA . ASP B 1 199 ? 12.398 -21.406 5.191 1 96.31 199 ASP B CA 1
ATOM 3573 C C . ASP B 1 199 ? 12.328 -22.359 4.008 1 96.31 199 ASP B C 1
ATOM 3575 O O . ASP B 1 199 ? 11.531 -23.297 4.008 1 96.31 199 ASP B O 1
ATOM 3579 N N . GLY B 1 200 ? 13.141 -22.031 2.965 1 97.69 200 GLY B N 1
ATOM 3580 C CA . GLY B 1 200 ? 13.195 -22.859 1.773 1 97.69 200 GLY B CA 1
ATOM 3581 C C . GLY B 1 200 ? 12.078 -22.578 0.791 1 97.69 200 GLY B C 1
ATOM 3582 O O . GLY B 1 200 ? 12.023 -23.172 -0.286 1 97.69 200 GLY B O 1
ATOM 3583 N N . LEU B 1 201 ? 11.18 -21.672 1.134 1 97.94 201 LEU B N 1
ATOM 3584 C CA . LEU B 1 201 ? 10 -21.438 0.311 1 97.94 201 LEU B CA 1
ATOM 3585 C C . LEU B 1 201 ? 9.727 -19.938 0.155 1 97.94 201 LEU B C 1
ATOM 3587 O O . LEU B 1 201 ? 9.648 -19.438 -0.967 1 97.94 201 LEU B O 1
ATOM 3591 N N . HIS B 1 202 ? 9.695 -19.234 1.314 1 98.5 202 HIS B N 1
ATOM 3592 C CA . HIS B 1 202 ? 9.305 -17.828 1.293 1 98.5 202 HIS B CA 1
ATOM 3593 C C . HIS B 1 202 ? 10.5 -16.922 1.046 1 98.5 202 HIS B C 1
ATOM 3595 O O . HIS B 1 202 ? 11.617 -17.234 1.459 1 98.5 202 HIS B O 1
ATOM 3601 N N . CYS B 1 203 ? 10.211 -15.789 0.424 1 98.56 203 CYS B N 1
ATOM 3602 C CA . CYS B 1 203 ? 11.234 -14.812 0.081 1 98.56 203 CYS B CA 1
ATOM 3603 C C . CYS B 1 203 ? 11.625 -13.984 1.301 1 98.56 203 CYS B C 1
ATOM 3605 O O . CYS B 1 203 ? 10.836 -13.828 2.23 1 98.56 203 CYS B O 1
ATOM 3607 N N . ASN B 1 204 ? 12.844 -13.523 1.292 1 98.31 204 ASN B N 1
ATOM 3608 C CA . ASN B 1 204 ? 13.312 -12.516 2.238 1 98.31 204 ASN B CA 1
ATOM 3609 C C . ASN B 1 204 ? 13.609 -11.188 1.545 1 98.31 204 ASN B C 1
ATOM 3611 O O . ASN B 1 204 ? 13.25 -11 0.381 1 98.31 204 ASN B O 1
ATOM 3615 N N . GLU B 1 205 ? 14.195 -10.289 2.232 1 98.38 205 GLU B N 1
ATOM 3616 C CA . GLU B 1 205 ? 14.469 -8.961 1.699 1 98.38 205 GLU B CA 1
ATOM 3617 C C . GLU B 1 205 ? 15.305 -9.031 0.428 1 98.38 205 GLU B C 1
ATOM 3619 O O . GLU B 1 205 ? 15.039 -8.328 -0.543 1 98.38 205 GLU B O 1
ATOM 3624 N N . LYS B 1 206 ? 16.266 -9.867 0.434 1 98.62 206 LYS B N 1
ATOM 3625 C CA . LYS B 1 206 ? 17.172 -9.992 -0.705 1 98.62 206 LYS B CA 1
ATOM 3626 C C . LYS B 1 206 ? 16.438 -10.5 -1.941 1 98.62 206 LYS B C 1
ATOM 3628 O O . LYS B 1 206 ? 16.578 -9.938 -3.029 1 98.62 206 LYS B O 1
ATOM 3633 N N . SER B 1 207 ? 15.703 -11.555 -1.836 1 98.88 207 SER B N 1
ATOM 3634 C CA . SER B 1 207 ? 15 -12.133 -2.977 1 98.88 207 SER B CA 1
ATOM 3635 C C . SER B 1 207 ? 13.867 -11.227 -3.445 1 98.88 207 SER B C 1
ATOM 3637 O O . SER B 1 207 ? 13.594 -11.125 -4.645 1 98.88 207 SER B O 1
ATOM 3639 N N . TYR B 1 208 ? 13.211 -10.508 -2.502 1 98.88 208 TYR B N 1
ATOM 3640 C CA . TYR B 1 208 ? 12.203 -9.531 -2.902 1 98.88 208 TYR B CA 1
ATOM 3641 C C . TYR B 1 208 ? 12.836 -8.383 -3.68 1 98.88 208 TYR B C 1
ATOM 3643 O O . TYR B 1 208 ? 12.219 -7.832 -4.602 1 98.88 208 TYR B O 1
ATOM 3651 N N . THR B 1 209 ? 14.031 -8.031 -3.301 1 98.81 209 THR B N 1
ATOM 3652 C CA . THR B 1 209 ? 14.727 -6.969 -4.02 1 98.81 209 THR B CA 1
ATOM 3653 C C . THR B 1 209 ? 15.055 -7.402 -5.445 1 98.81 209 THR B C 1
ATOM 3655 O O . THR B 1 209 ? 14.898 -6.625 -6.391 1 98.81 209 THR B O 1
ATOM 3658 N N . VAL B 1 210 ? 15.484 -8.648 -5.609 1 98.88 210 VAL B N 1
ATOM 3659 C CA . VAL B 1 210 ? 15.734 -9.188 -6.941 1 98.88 210 VAL B CA 1
ATOM 3660 C C . VAL B 1 210 ? 14.445 -9.133 -7.766 1 98.88 210 VAL B C 1
ATOM 3662 O O . VAL B 1 210 ? 14.461 -8.711 -8.922 1 98.88 210 VAL B O 1
ATOM 3665 N N . LEU B 1 211 ? 13.359 -9.547 -7.148 1 98.94 211 LEU B N 1
ATOM 3666 C CA . LEU B 1 211 ? 12.078 -9.516 -7.84 1 98.94 211 LEU B CA 1
ATOM 3667 C C . LEU B 1 211 ? 11.703 -8.094 -8.242 1 98.94 211 LEU B C 1
ATOM 3669 O O . LEU B 1 211 ? 11.312 -7.852 -9.383 1 98.94 211 LEU B O 1
ATOM 3673 N N . TYR B 1 212 ? 11.805 -7.16 -7.305 1 98.94 212 TYR B N 1
ATOM 3674 C CA . TYR B 1 212 ? 11.5 -5.762 -7.574 1 98.94 212 TYR B CA 1
ATOM 3675 C C . TYR B 1 212 ? 12.312 -5.242 -8.758 1 98.94 212 TYR B C 1
ATOM 3677 O O . TYR B 1 212 ? 11.758 -4.633 -9.68 1 98.94 212 TYR B O 1
ATOM 3685 N N . ASP B 1 213 ? 13.594 -5.492 -8.742 1 98.94 213 ASP B N 1
ATOM 3686 C CA . ASP B 1 213 ? 14.484 -5.023 -9.797 1 98.94 213 ASP B CA 1
ATOM 3687 C C . ASP B 1 213 ? 14.086 -5.609 -11.156 1 98.94 213 ASP B C 1
ATOM 3689 O O . ASP B 1 213 ? 14.078 -4.902 -12.164 1 98.94 213 ASP B O 1
ATOM 3693 N N . LEU B 1 214 ? 13.75 -6.844 -11.164 1 98.94 214 LEU B N 1
ATOM 3694 C CA . LEU B 1 214 ? 13.391 -7.512 -12.406 1 98.94 214 LEU B CA 1
ATOM 3695 C C . LEU B 1 214 ? 12.055 -6.988 -12.93 1 98.94 214 LEU B C 1
ATOM 3697 O O . LEU B 1 214 ? 11.867 -6.867 -14.148 1 98.94 214 LEU B O 1
ATOM 3701 N N . ILE B 1 215 ? 11.102 -6.711 -12.031 1 98.94 215 ILE B N 1
ATOM 3702 C CA . ILE B 1 215 ? 9.828 -6.148 -12.445 1 98.94 215 ILE B CA 1
ATOM 3703 C C . ILE B 1 215 ? 10.047 -4.773 -13.078 1 98.94 215 ILE B C 1
ATOM 3705 O O . ILE B 1 215 ? 9.523 -4.488 -14.156 1 98.94 215 ILE B O 1
ATOM 3709 N N . ILE B 1 216 ? 10.836 -3.941 -12.414 1 98.94 216 ILE B N 1
ATOM 3710 C CA . ILE B 1 216 ? 11.102 -2.602 -12.922 1 98.94 216 ILE B CA 1
ATOM 3711 C C . ILE B 1 216 ? 11.805 -2.691 -14.273 1 98.94 216 ILE B C 1
ATOM 3713 O O . ILE B 1 216 ? 11.484 -1.945 -15.203 1 98.94 216 ILE B O 1
ATOM 3717 N N . LYS B 1 217 ? 12.773 -3.615 -14.391 1 98.88 217 LYS B N 1
ATOM 3718 C CA . LYS B 1 217 ? 13.453 -3.83 -15.672 1 98.88 217 LYS B CA 1
ATOM 3719 C C . LYS B 1 217 ? 12.461 -4.246 -16.75 1 98.88 217 LYS B C 1
ATOM 3721 O O . LYS B 1 217 ? 12.516 -3.742 -17.875 1 98.88 217 LYS B O 1
ATOM 3726 N N . THR B 1 218 ? 11.609 -5.164 -16.422 1 98.94 218 THR B N 1
ATOM 3727 C CA . THR B 1 218 ? 10.617 -5.656 -17.359 1 98.94 218 THR B CA 1
ATOM 3728 C C . THR B 1 218 ? 9.68 -4.531 -17.797 1 98.94 218 THR B C 1
ATOM 3730 O O . THR B 1 218 ? 9.352 -4.41 -18.984 1 98.94 218 THR B O 1
ATOM 3733 N N . ILE B 1 219 ? 9.242 -3.688 -16.859 1 98.88 219 ILE B N 1
ATOM 3734 C CA . ILE B 1 219 ? 8.414 -2.529 -17.188 1 98.88 219 ILE B CA 1
ATOM 3735 C C . ILE B 1 219 ? 9.164 -1.607 -18.141 1 98.88 219 ILE B C 1
ATOM 3737 O O . ILE B 1 219 ? 8.617 -1.178 -19.156 1 98.88 219 ILE B O 1
ATOM 3741 N N . SER B 1 220 ? 10.406 -1.351 -17.812 1 98.75 220 SER B N 1
ATOM 3742 C CA . SER B 1 220 ? 11.211 -0.458 -18.641 1 98.75 220 SER B CA 1
ATOM 3743 C C . SER B 1 220 ? 11.344 -0.983 -20.062 1 98.75 220 SER B C 1
ATOM 3745 O O . SER B 1 220 ? 11.328 -0.206 -21.016 1 98.75 220 SER B O 1
ATOM 3747 N N . GLU B 1 221 ? 11.414 -2.246 -20.219 1 98.69 221 GLU B N 1
ATOM 3748 C CA . GLU B 1 221 ? 11.664 -2.869 -21.516 1 98.69 221 GLU B CA 1
ATOM 3749 C C . GLU B 1 221 ? 10.375 -3.008 -22.312 1 98.69 221 GLU B C 1
ATOM 3751 O O . GLU B 1 221 ? 10.367 -2.807 -23.531 1 98.69 221 GLU B O 1
ATOM 3756 N N . HIS B 1 222 ? 9.289 -3.318 -21.641 1 98.69 222 HIS B N 1
ATOM 3757 C CA . HIS B 1 222 ? 8.117 -3.74 -22.391 1 98.69 222 HIS B CA 1
ATOM 3758 C C . HIS B 1 222 ? 6.996 -2.711 -22.281 1 98.69 222 HIS B C 1
ATOM 3760 O O . HIS B 1 222 ? 6.125 -2.643 -23.156 1 98.69 222 HIS B O 1
ATOM 3766 N N . TYR B 1 223 ? 6.961 -1.983 -21.172 1 98.38 223 TYR B N 1
ATOM 3767 C CA . TYR B 1 223 ? 5.938 -0.973 -20.922 1 98.38 223 TYR B CA 1
ATOM 3768 C C . TYR B 1 223 ? 6.559 0.313 -20.391 1 98.38 223 TYR B C 1
ATOM 3770 O O . TYR B 1 223 ? 6.148 0.817 -19.344 1 98.38 223 TYR B O 1
ATOM 3778 N N . PRO B 1 224 ? 7.469 0.908 -21.156 1 98.12 224 PRO B N 1
ATOM 3779 C CA . PRO B 1 224 ? 8.227 2.045 -20.625 1 98.12 224 PRO B CA 1
ATOM 3780 C C . PRO B 1 224 ? 7.328 3.195 -20.172 1 98.12 224 PRO B C 1
ATOM 3782 O O . PRO B 1 224 ? 7.699 3.967 -19.281 1 98.12 224 PRO B O 1
ATOM 3785 N N . GLU B 1 225 ? 6.113 3.346 -20.703 1 97.44 225 GLU B N 1
ATOM 3786 C CA . GLU B 1 225 ? 5.18 4.41 -20.328 1 97.44 225 GLU B CA 1
ATOM 3787 C C . GLU B 1 225 ? 4.688 4.246 -18.891 1 97.44 225 GLU B C 1
ATOM 3789 O O . GLU B 1 225 ? 4.156 5.188 -18.312 1 97.44 225 GLU B O 1
ATOM 3794 N N . LEU B 1 226 ? 4.902 3.049 -18.344 1 98.19 226 LEU B N 1
ATOM 3795 C CA . LEU B 1 226 ? 4.434 2.781 -16.984 1 98.19 226 LEU B CA 1
ATOM 3796 C C . LEU B 1 226 ? 5.562 2.934 -15.984 1 98.19 226 LEU B C 1
ATOM 3798 O O . LEU B 1 226 ? 5.344 2.828 -14.773 1 98.19 226 LEU B O 1
ATOM 3802 N N . HIS B 1 227 ? 6.789 3.113 -16.438 1 98.62 227 HIS B N 1
ATOM 3803 C CA . HIS B 1 227 ? 7.887 3.314 -15.5 1 98.62 227 HIS B CA 1
ATOM 3804 C C . HIS B 1 227 ? 7.637 4.531 -14.617 1 98.62 227 HIS B C 1
ATOM 3806 O O . HIS B 1 227 ? 7.191 5.574 -15.094 1 98.62 227 HIS B O 1
ATOM 3812 N N . PHE B 1 228 ? 7.961 4.457 -13.367 1 98.19 228 PHE B N 1
ATOM 3813 C CA . PHE B 1 228 ? 7.586 5.492 -12.414 1 98.19 228 PHE B CA 1
ATOM 3814 C C . PHE B 1 228 ? 8.266 6.812 -12.75 1 98.19 228 PHE B C 1
ATOM 3816 O O . PHE B 1 228 ? 7.746 7.887 -12.445 1 98.19 228 PHE B O 1
ATOM 3823 N N . ASP B 1 229 ? 9.367 6.797 -13.422 1 97.44 229 ASP B N 1
ATOM 3824 C CA . ASP B 1 229 ? 10.062 8.016 -13.82 1 97.44 229 ASP B CA 1
ATOM 3825 C C . ASP B 1 229 ? 9.336 8.719 -14.969 1 97.44 229 ASP B C 1
ATOM 3827 O O . ASP B 1 229 ? 9.57 9.898 -15.227 1 97.44 229 ASP B O 1
ATOM 3831 N N . LYS B 1 230 ? 8.516 7.984 -15.672 1 96.25 230 LYS B N 1
ATOM 3832 C CA . LYS B 1 230 ? 7.859 8.531 -16.859 1 96.25 230 LYS B CA 1
ATOM 3833 C C . LYS B 1 230 ? 6.43 8.961 -16.531 1 96.25 230 LYS B C 1
ATOM 3835 O O . LYS B 1 230 ? 5.766 9.594 -17.359 1 96.25 230 LYS B O 1
ATOM 3840 N N . LEU B 1 231 ? 5.953 8.609 -15.414 1 96.5 231 LEU B N 1
ATOM 3841 C CA . LEU B 1 231 ? 4.598 8.969 -15.008 1 96.5 231 LEU B CA 1
ATOM 3842 C C . LEU B 1 231 ? 4.586 10.289 -14.242 1 96.5 231 LEU B C 1
ATOM 3844 O O . LEU B 1 231 ? 5.367 10.477 -13.305 1 96.5 231 LEU B O 1
ATOM 3848 N N . PRO B 1 232 ? 3.732 11.195 -14.641 1 94.44 232 PRO B N 1
ATOM 3849 C CA . PRO B 1 232 ? 3.576 12.391 -13.805 1 94.44 232 PRO B CA 1
ATOM 3850 C C . PRO B 1 232 ? 2.842 12.109 -12.5 1 94.44 232 PRO B C 1
ATOM 3852 O O . PRO B 1 232 ? 2.033 11.18 -12.43 1 94.44 232 PRO B O 1
ATOM 3855 N N . LYS B 1 233 ? 3.102 12.898 -11.461 1 96.31 233 LYS B N 1
ATOM 3856 C CA . LYS B 1 233 ? 2.248 12.867 -10.281 1 96.31 233 LYS B CA 1
ATOM 3857 C C . LYS B 1 233 ? 0.821 13.289 -10.625 1 96.31 233 LYS B C 1
ATOM 3859 O O . LYS B 1 233 ? 0.612 14.219 -11.398 1 96.31 233 LYS B O 1
ATOM 3864 N N . VAL B 1 234 ? -0.167 12.586 -10.102 1 97.06 234 VAL B N 1
ATOM 3865 C CA . VAL B 1 234 ? -1.566 12.859 -10.406 1 97.06 234 VAL B CA 1
ATOM 3866 C C . VAL B 1 234 ? -1.921 14.281 -9.969 1 97.06 234 VAL B C 1
ATOM 3868 O O . VAL B 1 234 ? -2.67 14.977 -10.656 1 97.06 234 VAL B O 1
ATOM 3871 N N . TYR B 1 235 ? -1.42 14.688 -8.805 1 96.88 235 TYR B N 1
ATOM 3872 C CA . TYR B 1 235 ? -1.537 16.062 -8.32 1 96.88 235 TYR B CA 1
ATOM 3873 C C . TYR B 1 235 ? -0.179 16.75 -8.305 1 96.88 235 TYR B C 1
ATOM 3875 O O . TYR B 1 235 ? 0.842 16.109 -8.023 1 96.88 235 TYR B O 1
ATOM 3883 N N . PRO B 1 236 ? -0.09 17.984 -8.508 1 95.19 236 PRO B N 1
ATOM 3884 C CA . PRO B 1 236 ? 1.183 18.688 -8.727 1 95.19 236 PRO B CA 1
ATOM 3885 C C . PRO B 1 236 ? 2.09 18.641 -7.5 1 95.19 236 PRO B C 1
ATOM 3887 O O . PRO B 1 236 ? 1.601 18.609 -6.367 1 95.19 236 PRO B O 1
ATOM 3890 N N . ALA B 1 237 ? 3.352 18.672 -7.801 1 94.88 237 ALA B N 1
ATOM 3891 C CA . ALA B 1 237 ? 4.312 18.906 -6.727 1 94.88 237 ALA B CA 1
ATOM 3892 C C . ALA B 1 237 ? 4.078 20.266 -6.074 1 94.88 237 ALA B C 1
ATOM 3894 O O . ALA B 1 237 ? 3.555 21.188 -6.711 1 94.88 237 ALA B O 1
ATOM 3895 N N . TRP B 1 238 ? 4.473 20.344 -4.844 1 93.88 238 TRP B N 1
ATOM 3896 C CA . TRP B 1 238 ? 4.133 21.531 -4.07 1 93.88 238 TRP B CA 1
ATOM 3897 C C . TRP B 1 238 ? 4.75 22.781 -4.691 1 93.88 238 TRP B C 1
ATOM 3899 O O . TRP B 1 238 ? 4.176 23.859 -4.609 1 93.88 238 TRP B O 1
ATOM 3909 N N . ASP B 1 239 ? 5.922 22.578 -5.285 1 91.56 239 ASP B N 1
ATOM 3910 C CA . ASP B 1 239 ? 6.617 23.719 -5.852 1 91.56 239 ASP B CA 1
ATOM 3911 C C . ASP B 1 239 ? 6.09 24.047 -7.25 1 91.56 239 ASP B C 1
ATOM 3913 O O . ASP B 1 239 ? 6.578 24.969 -7.902 1 91.56 239 ASP B O 1
ATOM 3917 N N . GLU B 1 240 ? 5.121 23.281 -7.734 1 92.44 240 GLU B N 1
ATOM 3918 C CA . GLU B 1 240 ? 4.457 23.547 -9.008 1 92.44 240 GLU B CA 1
ATOM 3919 C C . GLU B 1 240 ? 3.098 24.203 -8.789 1 92.44 240 GLU B C 1
ATOM 3921 O O . GLU B 1 240 ? 2.438 24.609 -9.758 1 92.44 240 GLU B O 1
ATOM 3926 N N . ILE B 1 241 ? 2.719 24.328 -7.555 1 92.56 241 ILE B N 1
ATOM 3927 C CA . ILE B 1 241 ? 1.452 24.969 -7.211 1 92.56 241 ILE B CA 1
ATOM 3928 C C . ILE B 1 241 ? 1.57 26.469 -7.395 1 92.56 241 ILE B C 1
ATOM 3930 O O . ILE B 1 241 ? 2.584 27.078 -7.027 1 92.56 241 ILE B O 1
ATOM 3934 N N . ASP B 1 242 ? 0.56 27.078 -7.988 1 91.88 242 ASP B N 1
ATOM 3935 C CA . ASP B 1 242 ? 0.461 28.531 -7.957 1 91.88 242 ASP B CA 1
ATOM 3936 C C . ASP B 1 242 ? 0.079 29.031 -6.562 1 91.88 242 ASP B C 1
ATOM 3938 O O . ASP B 1 242 ? -1.104 29.078 -6.215 1 91.88 242 ASP B O 1
ATOM 3942 N N . TRP B 1 243 ? 1.078 29.5 -5.855 1 90.06 243 TRP B N 1
ATOM 3943 C CA . TRP B 1 243 ? 0.876 29.812 -4.441 1 90.06 243 TRP B CA 1
ATOM 3944 C C . TRP B 1 243 ? -0.087 30.984 -4.266 1 90.06 243 TRP B C 1
ATOM 3946 O O . TRP B 1 243 ? -0.742 31.094 -3.229 1 90.06 243 TRP B O 1
ATOM 3956 N N . LYS B 1 244 ? -0.159 31.875 -5.258 1 90.12 244 LYS B N 1
ATOM 3957 C CA . LYS B 1 244 ? -1.044 33.031 -5.199 1 90.12 244 LYS B CA 1
ATOM 3958 C C . LYS B 1 244 ? -2.488 32.625 -5.492 1 90.12 244 LYS B C 1
ATOM 3960 O O . LYS B 1 244 ? -3.422 33.25 -4.98 1 90.12 244 LYS B O 1
ATOM 3965 N N . ASN B 1 245 ? -2.572 31.594 -6.25 1 89.56 245 ASN B N 1
ATOM 3966 C CA . ASN B 1 245 ? -3.877 31.047 -6.605 1 89.56 245 ASN B CA 1
ATOM 3967 C C . ASN B 1 245 ? -3.82 29.531 -6.777 1 89.56 245 ASN B C 1
ATOM 3969 O O . ASN B 1 245 ? -3.863 29.031 -7.902 1 89.56 245 ASN B O 1
ATOM 3973 N N . PRO B 1 246 ? -3.842 28.797 -5.699 1 89.62 246 PRO B N 1
ATOM 3974 C CA . PRO B 1 246 ? -3.551 27.359 -5.742 1 89.62 246 PRO B CA 1
ATOM 3975 C C . PRO B 1 246 ? -4.66 26.562 -6.414 1 89.62 246 PRO B C 1
ATOM 3977 O O . PRO B 1 246 ? -4.398 25.5 -6.996 1 89.62 246 PRO B O 1
ATOM 3980 N N . GLY B 1 247 ? -5.871 27.062 -6.457 1 86.5 247 GLY B N 1
ATOM 3981 C CA . GLY B 1 247 ? -7.059 26.312 -6.852 1 86.5 247 GLY B CA 1
ATOM 3982 C C . GLY B 1 247 ? -6.895 25.578 -8.172 1 86.5 247 GLY B C 1
ATOM 3983 O O . GLY B 1 247 ? -6.941 24.344 -8.211 1 86.5 247 GLY B O 1
ATOM 3984 N N . PRO B 1 248 ? -6.539 26.25 -9.234 1 85.06 248 PRO B N 1
ATOM 3985 C CA . PRO B 1 248 ? -6.449 25.625 -10.555 1 85.06 248 PRO B CA 1
ATOM 3986 C C . PRO B 1 248 ? -5.34 24.578 -10.648 1 85.06 248 PRO B C 1
ATOM 3988 O O . PRO B 1 248 ? -5.434 23.656 -11.445 1 85.06 248 PRO B O 1
ATOM 3991 N N . SER B 1 249 ? -4.371 24.656 -9.805 1 88.56 249 SER B N 1
ATOM 3992 C CA . SER B 1 249 ? -3.23 23.75 -9.852 1 88.56 249 SER B CA 1
ATOM 3993 C C . SER B 1 249 ? -3.523 22.453 -9.109 1 88.56 249 SER B C 1
ATOM 3995 O O . SER B 1 249 ? -2.84 21.438 -9.312 1 88.56 249 SER B O 1
ATOM 3997 N N . LEU B 1 250 ? -4.535 22.484 -8.336 1 93.5 250 LEU B N 1
ATOM 3998 C CA . LEU B 1 250 ? -4.75 21.359 -7.434 1 93.5 250 LEU B CA 1
ATOM 3999 C C . LEU B 1 250 ? -5.797 20.406 -8 1 93.5 250 LEU B C 1
ATOM 4001 O O . LEU B 1 250 ? -6.594 19.828 -7.25 1 93.5 250 LEU B O 1
ATOM 4005 N N . LYS B 1 251 ? -5.785 20.312 -9.336 1 91.62 251 LYS B N 1
ATOM 4006 C CA . LYS B 1 251 ? -6.641 19.375 -10.055 1 91.62 251 LYS B CA 1
ATOM 4007 C C . LYS B 1 251 ? -5.84 18.188 -10.562 1 91.62 251 LYS B C 1
ATOM 4009 O O . LYS B 1 251 ? -4.637 18.297 -10.812 1 91.62 251 LYS B O 1
ATOM 4014 N N . SER B 1 252 ? -6.582 17.109 -10.688 1 92.38 252 SER B N 1
ATOM 4015 C CA . SER B 1 252 ? -5.98 15.867 -11.148 1 92.38 252 SER B CA 1
ATOM 4016 C C . SER B 1 252 ? -5.375 16.031 -12.539 1 92.38 252 SER B C 1
ATOM 4018 O O . SER B 1 252 ? -6 16.609 -13.43 1 92.38 252 SER B O 1
ATOM 4020 N N . HIS B 1 253 ? -4.145 15.578 -12.703 1 86.25 253 HIS B N 1
ATOM 4021 C CA . HIS B 1 253 ? -3.48 15.453 -13.992 1 86.25 253 HIS B CA 1
ATOM 4022 C C . HIS B 1 253 ? -3.391 13.992 -14.43 1 86.25 253 HIS B C 1
ATOM 4024 O O . HIS B 1 253 ? -2.453 13.609 -15.133 1 86.25 253 HIS B O 1
ATOM 4030 N N . ARG B 1 254 ? -4.254 13.328 -13.969 1 85.44 254 ARG B N 1
ATOM 4031 C CA . ARG B 1 254 ? -4.312 11.922 -14.328 1 85.44 254 ARG B CA 1
ATOM 4032 C C . ARG B 1 254 ? -4.352 11.742 -15.836 1 85.44 254 ARG B C 1
ATOM 4034 O O . ARG B 1 254 ? -5.145 12.391 -16.531 1 85.44 254 ARG B O 1
ATOM 4041 N N . ILE B 1 255 ? -3.424 10.898 -16.375 1 81.19 255 ILE B N 1
ATOM 4042 C CA . ILE B 1 255 ? -3.35 10.641 -17.812 1 81.19 255 ILE B CA 1
ATOM 4043 C C . ILE B 1 255 ? -3.752 9.195 -18.094 1 81.19 255 ILE B C 1
ATOM 4045 O O . ILE B 1 255 ? -3.49 8.305 -17.281 1 81.19 255 ILE B O 1
ATOM 4049 N N . ASP B 1 256 ? -4.438 9.078 -19.219 1 81.69 256 ASP B N 1
ATOM 4050 C CA . ASP B 1 256 ? -4.801 7.73 -19.641 1 81.69 256 ASP B CA 1
ATOM 4051 C C . ASP B 1 256 ? -3.676 7.086 -20.453 1 81.69 256 ASP B C 1
ATOM 4053 O O . ASP B 1 256 ? -3.512 7.379 -21.641 1 81.69 256 ASP B O 1
ATOM 4057 N N . ILE B 1 257 ? -2.867 6.375 -19.719 1 78.5 257 ILE B N 1
ATOM 4058 C CA . ILE B 1 257 ? -1.716 5.746 -20.359 1 78.5 257 ILE B CA 1
ATOM 4059 C C . ILE B 1 257 ? -2.094 4.348 -20.844 1 78.5 257 ILE B C 1
ATOM 4061 O O . ILE B 1 257 ? -2.941 3.684 -20.25 1 78.5 257 ILE B O 1
#

pLDDT: mean 96.9, std 3.23, range [78.5, 99.0]

Foldseek 3Di:
DDFLLAAAAEEAEEVQQVCLCPVLRLLVVVCVLCPLFHHYHGRYHHLAALVRRLVVVVVVFDFPVCCVGHHHHQEYEYEYQLQCLWDPVDPSHNPLVVSLVSVVSSVCCQPPPVHRRDPPNYAYEYEQFAFFLQVLLQVVQQPDVPRDGRTHDRVSSVSNLVSRVVSCVVVVHHYQSLHVVLCVCLVNDSNSCCVQAVRRHHGDSVSSNVVNVSVLVSCCVPPVCPRSVNTDRQADDPVPAPPVDRVVRGHGPHDDD/DDFLLAAAAEEAEEVQQVCLCPVLRLQVVVCVLCPLFHYYHGRYHHLAALVRRLVVVVVVFDFPVCCVGHHHHQEYEYEYQLQCLWDPVDPSHNPLVVSLVSVVSSVCCQPPPVHRRDPPNYAYEYEQFAFFLQVLLQVVQQPDVPHDGRTHDRVSSVSNLVSRVVSCVVVVHHYQSLHVVLCVCLVNDSNSCCVQAVRRHHGDSVSSNVVNVSVLVSCCVPPVCPRSVNTDRQADDPVPAPPVDRVVRGHGPHDDD

InterPro domains:
  IPR008265 Lipase, GDSL, active site [PS01098] (9-20)
  IPR013830 SGNH hydrolase-type esterase domain [PF13472] (11-208)
  IPR036514 SGNH hydrolase superfamily [G3DSA:3.40.50.1110] (5-247)
  IPR045136 Isoamyl acetate-hydrolyzing esterase Iah1-like [PTHR14209] (9-250)